Protein AF-0000000072558061 (afdb_homodimer)

Foldseek 3Di:
DPPDDDDPVLLVQLLCQLVVPVCLQQVLDQSVQQVCQCPDDPVRHQQLLLSLLSSLNSQPVDPPRNVCSVVSLVVSVVSLVVQCPPDPRPRCLDSSNLNSLLSSLVSCLLVVVLVVSQVSLVVSQVSLVLQVLQALQPDPPDDDGPDDDDPAVLVVLSSNSSNLSSVLSQLLSCLQPVDDGPDDLVSGNGFHHDAPVCNNVVPDDGHHRLVVVLQQDDDDRNVLVSNLSVLSSLLSNLLRPDDPQQPLLDCPPGVSNVSLVVSVVSLVNCVVRPDPCLDPDVNLVPLSSLVSLLSSLVSLQSSLVSNLVSCVVNVHDVVSNVVSVVSNVVSVVVNVVSCVVCVVPPCNVSPSSSSD/DPPDDDDPVLLVQLLCQLVVPVCLQQVLDQSVQQVCQCPDDPVSHQQLLLSLLSSLNSQPVDPPRNVCSVVSLVVSVVSLVVQCPPDPRPRCLDSSNLNSLLSSLVSCLLVVVLVVSQVSLVVSQVSLVLQVLQALQPDPPDDDGPDDDDPAVLVNLSSNSSNLSSVLSQLLSCLQPVDDGPDDLVSGNGFHHDDPVCNNVVPDDGHHRLVVVLQQDDDDRNVLVSNLSVLSSLLSNLLRPDDPQQPLLDCPPGVSNVSLVVSVVSLVNCVVRPDPCLDPDVNLVPLSSLVSLLSSLVSLQSSLVSNLVSCVVNVHDVVSNVVSVVSNVVSVVSNVVSCVVCVVPVCNVSPSSSSD

Solvent-accessible surface area (backbone atoms only — not comparable to full-atom values): 37864 Å² total; per-residue (Å²): 128,86,67,82,74,78,56,69,69,56,52,53,50,19,50,49,40,19,70,72,54,59,27,81,80,52,66,35,67,56,64,68,63,49,49,52,24,58,72,44,57,82,89,54,36,67,56,65,18,36,53,24,22,47,42,14,50,13,13,52,83,29,94,84,39,35,86,51,13,60,58,29,40,53,47,12,53,49,42,46,53,51,36,44,64,37,81,71,30,70,69,44,75,44,69,60,47,37,41,20,29,38,41,45,20,49,45,26,46,68,69,65,22,52,56,47,16,47,46,32,23,32,39,19,45,46,45,30,51,62,45,35,32,47,42,66,66,43,74,83,87,50,79,80,60,71,55,75,81,62,90,44,66,48,52,46,50,33,48,34,24,34,33,51,44,23,47,47,50,26,32,52,44,17,52,75,70,60,47,81,50,59,76,55,74,89,71,54,34,38,47,42,55,53,48,64,68,32,61,73,70,51,46,88,62,88,42,53,41,63,72,46,40,61,70,49,44,79,70,51,68,70,46,50,58,52,52,51,46,52,51,40,30,53,46,41,47,60,68,58,62,72,52,84,84,22,36,68,75,35,74,82,77,13,51,43,40,53,50,49,51,51,53,52,50,41,52,52,40,46,61,73,47,49,47,75,78,44,40,74,73,87,24,58,85,35,66,64,20,41,50,47,50,46,50,49,32,47,42,51,36,58,54,35,50,54,50,43,51,44,35,61,76,54,66,50,64,64,68,59,49,54,53,33,49,49,53,38,51,53,31,52,49,50,47,51,49,52,47,65,74,41,60,88,48,78,60,65,83,63,35,76,79,62,74,126,129,87,68,81,73,77,56,68,68,56,50,52,52,17,51,51,39,19,69,72,56,58,26,81,79,53,67,37,67,56,65,69,63,48,50,52,23,58,72,44,56,83,89,54,35,66,55,67,20,35,54,26,22,46,41,13,51,14,13,52,83,30,94,84,40,36,86,50,14,62,58,28,40,52,47,13,52,48,42,47,53,50,35,44,66,37,81,69,30,70,69,44,76,44,70,59,47,37,42,21,29,40,42,46,20,50,44,26,46,69,69,66,23,51,57,45,17,46,45,33,24,32,40,18,44,46,46,31,51,64,45,37,33,46,42,66,66,44,75,83,85,49,78,81,60,69,53,77,83,62,90,47,64,48,52,46,48,32,47,35,25,33,34,51,45,22,46,47,49,26,33,51,46,17,51,75,71,58,47,82,48,60,76,52,76,90,70,54,33,38,46,42,56,51,47,65,67,31,61,73,71,50,46,88,65,88,41,54,41,62,72,46,39,60,70,49,42,80,72,52,67,71,44,51,58,52,52,51,44,52,51,39,30,54,45,41,46,59,69,56,62,72,53,82,85,22,35,67,74,35,74,84,78,14,51,42,41,52,51,48,50,50,53,50,50,42,52,51,39,47,59,73,48,48,45,74,78,44,40,75,72,88,25,57,85,37,65,64,20,42,50,48,51,48,48,50,32,47,41,50,37,58,54,36,50,55,48,44,50,43,36,62,74,53,66,49,65,63,68,58,47,53,52,34,50,51,55,37,51,52,29,51,49,51,47,51,49,52,46,65,74,41,60,88,48,78,60,67,80,62,35,74,77,62,74,125

Structure (mmCIF, N/CA/C/O backbone):
data_AF-0000000072558061-model_v1
#
loop_
_entity.id
_entity.type
_entity.pdbx_description
1 polymer 'Predicted protein'
#
loop_
_atom_site.group_PDB
_atom_site.id
_atom_site.type_symbol
_atom_site.label_atom_id
_atom_site.label_alt_id
_atom_site.label_comp_id
_atom_site.label_asym_id
_atom_site.label_entity_id
_atom_site.label_seq_id
_atom_site.pdbx_PDB_ins_code
_atom_site.Cartn_x
_atom_site.Cartn_y
_atom_site.Cartn_z
_atom_site.occupancy
_atom_site.B_iso_or_equiv
_atom_site.auth_seq_id
_atom_site.auth_comp_id
_atom_site.auth_asym_id
_atom_site.auth_atom_id
_atom_site.pdbx_PDB_model_num
ATOM 1 N N . MET A 1 1 ? 31.062 2.047 -11.344 1 37.22 1 MET A N 1
ATOM 2 C CA . MET A 1 1 ? 32.062 0.99 -11.227 1 37.22 1 MET A CA 1
ATOM 3 C C . MET A 1 1 ? 31.562 -0.308 -11.852 1 37.22 1 MET A C 1
ATOM 5 O O . MET A 1 1 ? 30.438 -0.745 -11.57 1 37.22 1 MET A O 1
ATOM 9 N N . SER A 1 2 ? 32.125 -0.547 -13.07 1 53 2 SER A N 1
ATOM 10 C CA . SER A 1 2 ? 31.828 -1.739 -13.859 1 53 2 SER A CA 1
ATOM 11 C C . SER A 1 2 ? 32.125 -3.01 -13.07 1 53 2 SER A C 1
ATOM 13 O O . SER A 1 2 ? 33.281 -3.303 -12.758 1 53 2 SER A O 1
ATOM 15 N N . GLU A 1 3 ? 31.344 -3.234 -12.047 1 66.88 3 GLU A N 1
ATOM 16 C CA . GLU A 1 3 ? 31.562 -4.441 -11.258 1 66.88 3 GLU A CA 1
ATOM 17 C C . GLU A 1 3 ? 31.688 -5.672 -12.148 1 66.88 3 GLU A C 1
ATOM 19 O O . GLU A 1 3 ? 31.062 -5.75 -13.203 1 66.88 3 GLU A O 1
ATOM 24 N N . ALA A 1 4 ? 32.781 -6.305 -11.953 1 83.31 4 ALA A N 1
ATOM 25 C CA . ALA A 1 4 ? 33 -7.543 -12.695 1 83.31 4 ALA A CA 1
ATOM 26 C C . ALA A 1 4 ? 31.812 -8.492 -12.547 1 83.31 4 ALA A C 1
ATOM 28 O O . ALA A 1 4 ? 31.344 -8.75 -11.438 1 83.31 4 ALA A O 1
ATOM 29 N N . LEU A 1 5 ? 31.297 -8.914 -13.703 1 88.69 5 LEU A N 1
ATOM 30 C CA . LEU A 1 5 ? 30.203 -9.883 -13.719 1 88.69 5 LEU A CA 1
ATOM 31 C C . LEU A 1 5 ? 30.703 -11.266 -13.305 1 88.69 5 LEU A C 1
ATOM 33 O O . LEU A 1 5 ? 31.891 -11.562 -13.43 1 88.69 5 LEU A O 1
ATOM 37 N N . PRO A 1 6 ? 29.812 -12.055 -12.727 1 92.94 6 PRO A N 1
ATOM 38 C CA . PRO A 1 6 ? 30.203 -13.438 -12.445 1 92.94 6 PRO A CA 1
ATOM 39 C C . PRO A 1 6 ? 30.656 -14.195 -13.695 1 92.94 6 PRO A C 1
ATOM 41 O O . PRO A 1 6 ? 30.328 -13.781 -14.812 1 92.94 6 PRO A O 1
ATOM 44 N N . PRO A 1 7 ? 31.453 -15.266 -13.469 1 94.62 7 PRO A N 1
ATOM 45 C CA . PRO A 1 7 ? 31.844 -16.094 -14.609 1 94.62 7 PRO A CA 1
ATOM 46 C C . PRO A 1 7 ? 30.641 -16.641 -15.383 1 94.62 7 PRO A C 1
ATOM 48 O O . PRO A 1 7 ? 29.609 -16.938 -14.789 1 94.62 7 PRO A O 1
ATOM 51 N N . SER A 1 8 ? 30.859 -16.812 -16.734 1 94.69 8 SER A N 1
ATOM 52 C CA . SER A 1 8 ? 29.781 -17.234 -17.625 1 94.69 8 SER A CA 1
ATOM 53 C C . SER A 1 8 ? 29.203 -18.578 -17.203 1 94.69 8 SER A C 1
ATOM 55 O O . SER A 1 8 ? 27.984 -18.797 -17.281 1 94.69 8 SER A O 1
ATOM 57 N N . GLU A 1 9 ? 30.031 -19.438 -16.766 1 95.62 9 GLU A N 1
ATOM 58 C CA . GLU A 1 9 ? 29.578 -20.766 -16.344 1 95.62 9 GLU A CA 1
ATOM 59 C C . GLU A 1 9 ? 28.656 -20.656 -15.117 1 95.62 9 GLU A C 1
ATOM 61 O O . GLU A 1 9 ? 27.672 -21.375 -15.023 1 95.62 9 GLU A O 1
ATOM 66 N N . MET A 1 10 ? 29.031 -19.812 -14.211 1 96.81 10 MET A N 1
ATOM 67 C CA . MET A 1 10 ? 28.188 -19.578 -13.039 1 96.81 10 MET A CA 1
ATOM 68 C C . MET A 1 10 ? 26.844 -19 -13.43 1 96.81 10 MET A C 1
ATOM 70 O O . MET A 1 10 ? 25.812 -19.422 -12.922 1 96.81 10 MET A O 1
ATOM 74 N N . ILE A 1 11 ? 26.891 -18.031 -14.328 1 97 11 ILE A N 1
ATOM 75 C CA . ILE A 1 11 ? 25.656 -17.391 -14.789 1 97 11 ILE A CA 1
ATOM 76 C C . ILE A 1 11 ? 24.719 -18.422 -15.398 1 97 11 ILE A C 1
ATOM 78 O O . ILE A 1 11 ? 23.531 -18.438 -15.109 1 97 11 ILE A O 1
ATOM 82 N N . GLU A 1 12 ? 25.25 -19.297 -16.188 1 96.75 12 GLU A N 1
ATOM 83 C CA . GLU A 1 12 ? 24.453 -20.344 -16.812 1 96.75 12 GLU A CA 1
ATOM 84 C C . GLU A 1 12 ? 23.844 -21.281 -15.773 1 96.75 12 GLU A C 1
ATOM 86 O O . GLU A 1 12 ? 22.672 -21.672 -15.883 1 96.75 12 GLU A O 1
ATOM 91 N N . ASP A 1 13 ? 24.641 -21.609 -14.805 1 97.44 13 ASP A N 1
ATOM 92 C CA . ASP A 1 13 ? 24.156 -22.469 -13.719 1 97.44 13 ASP A CA 1
ATOM 93 C C . ASP A 1 13 ? 23.031 -21.781 -12.945 1 97.44 13 ASP A C 1
ATOM 95 O O . ASP A 1 13 ? 22.047 -22.438 -12.594 1 97.44 13 ASP A O 1
ATOM 99 N N . LEU A 1 14 ? 23.219 -20.531 -12.703 1 97.94 14 LEU A N 1
ATOM 100 C CA . LEU A 1 14 ? 22.234 -19.781 -11.922 1 97.94 14 LEU A CA 1
ATOM 101 C C . LEU A 1 14 ? 20.953 -19.578 -12.703 1 97.94 14 LEU A C 1
ATOM 103 O O . LEU A 1 14 ? 19.859 -19.672 -12.141 1 97.94 14 LEU A O 1
ATOM 107 N N . HIS A 1 15 ? 21.062 -19.281 -13.992 1 97.62 15 HIS A N 1
ATOM 108 C CA . HIS A 1 15 ? 19.891 -19.203 -14.844 1 97.62 15 HIS A CA 1
ATOM 109 C C . HIS A 1 15 ? 19.109 -20.516 -14.844 1 97.62 15 HIS A C 1
ATOM 111 O O . HIS A 1 15 ? 17.891 -20.531 -14.672 1 97.62 15 HIS A O 1
ATOM 117 N N . THR A 1 16 ? 19.844 -21.594 -14.977 1 97 16 THR A N 1
ATOM 118 C CA . THR A 1 16 ? 19.219 -22.922 -14.992 1 97 16 THR A CA 1
ATOM 119 C C . THR A 1 16 ? 18.531 -23.203 -13.664 1 97 16 THR A C 1
ATOM 121 O O . THR A 1 16 ? 17.391 -23.672 -13.633 1 97 16 THR A O 1
ATOM 124 N N . SER A 1 17 ? 19.234 -22.922 -12.633 1 96.75 17 SER A N 1
ATOM 125 C CA . SER A 1 17 ? 18.672 -23.141 -11.305 1 96.75 17 SER A CA 1
ATOM 126 C C . SER A 1 17 ? 17.422 -22.312 -11.086 1 96.75 17 SER A C 1
ATOM 128 O O . SER A 1 17 ? 16.406 -22.828 -10.594 1 96.75 17 SER A O 1
ATOM 130 N N . PHE A 1 18 ? 17.469 -21.062 -11.414 1 97.12 18 PHE A N 1
ATOM 131 C CA . PHE A 1 18 ? 16.328 -20.172 -11.227 1 97.12 18 PHE A CA 1
ATOM 132 C C . PHE A 1 18 ? 15.141 -20.641 -12.047 1 97.12 18 PHE A C 1
ATOM 134 O O . PHE A 1 18 ? 14.047 -20.844 -11.516 1 97.12 18 PHE A O 1
ATOM 141 N N . PHE A 1 19 ? 15.297 -20.891 -13.367 1 96.31 19 PHE A N 1
ATOM 142 C CA . PHE A 1 19 ? 14.18 -21.125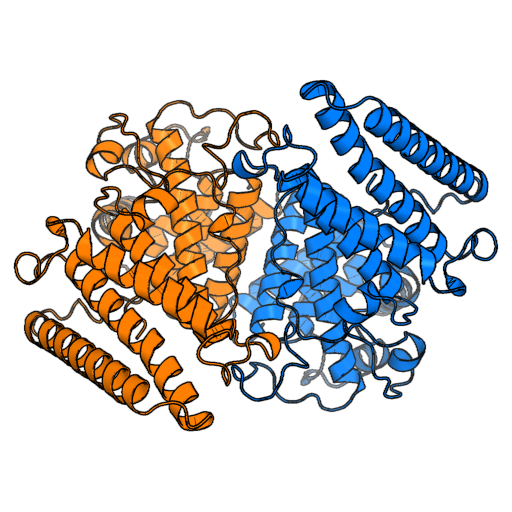 -14.281 1 96.31 19 PHE A CA 1
ATOM 143 C C . PHE A 1 19 ? 13.68 -22.562 -14.148 1 96.31 19 PHE A C 1
ATOM 145 O O . PHE A 1 19 ? 12.57 -22.875 -14.586 1 96.31 19 PHE A O 1
ATOM 152 N N . SER A 1 20 ? 14.406 -23.438 -13.422 1 92.94 20 SER A N 1
ATOM 153 C CA . SER A 1 20 ? 13.969 -24.828 -13.273 1 92.94 20 SER A CA 1
ATOM 154 C C . SER A 1 20 ? 13.359 -25.062 -11.898 1 92.94 20 SER A C 1
ATOM 156 O O . SER A 1 20 ? 12.617 -26.031 -11.703 1 92.94 20 SER A O 1
ATOM 158 N N . THR A 1 21 ? 13.641 -24.219 -10.938 1 89.44 21 THR A N 1
ATOM 159 C CA . THR A 1 21 ? 13.219 -24.531 -9.578 1 89.44 21 THR A CA 1
ATOM 160 C C . THR A 1 21 ? 12.398 -23.391 -8.992 1 89.44 21 THR A C 1
ATOM 162 O O . THR A 1 21 ? 11.164 -23.469 -8.914 1 89.44 21 THR A O 1
ATOM 165 N N . GLN A 1 22 ? 13.031 -22.219 -8.844 1 88.12 22 GLN A N 1
ATOM 166 C CA . GLN A 1 22 ? 12.398 -21.094 -8.164 1 88.12 22 GLN A CA 1
ATOM 167 C C . GLN A 1 22 ? 11.312 -20.469 -9.031 1 88.12 22 GLN A C 1
ATOM 169 O O . GLN A 1 22 ? 10.32 -19.953 -8.516 1 88.12 22 GLN A O 1
ATOM 174 N N . TYR A 1 23 ? 11.445 -20.594 -10.273 1 90.25 23 TYR A N 1
ATOM 175 C CA . TYR A 1 23 ? 10.609 -19.938 -11.266 1 90.25 23 TYR A CA 1
ATOM 176 C C . TYR A 1 23 ? 9.156 -20.406 -11.164 1 90.25 23 TYR A C 1
ATOM 178 O O . TYR A 1 23 ? 8.227 -19.625 -11.375 1 90.25 23 TYR A O 1
ATOM 186 N N . HIS A 1 24 ? 8.945 -21.609 -10.742 1 85.44 24 HIS A N 1
ATOM 187 C CA . HIS A 1 24 ? 7.617 -22.203 -10.703 1 85.44 24 HIS A CA 1
ATOM 188 C C . HIS A 1 24 ? 6.723 -21.5 -9.695 1 85.44 24 HIS A C 1
ATOM 190 O O . HIS A 1 24 ? 5.496 -21.484 -9.844 1 85.44 24 HIS A O 1
ATOM 196 N N . TYR A 1 25 ? 7.41 -20.828 -8.805 1 84.56 25 TYR A N 1
ATOM 197 C CA . TYR A 1 25 ? 6.648 -20.172 -7.746 1 84.56 25 TYR A CA 1
ATOM 198 C C . TYR A 1 25 ? 6.473 -18.688 -8.039 1 84.56 25 TYR A C 1
ATOM 200 O O . TYR A 1 25 ? 5.641 -18.016 -7.418 1 84.56 25 TYR A O 1
ATOM 208 N N . MET A 1 26 ? 7.258 -18.234 -8.961 1 91.25 26 MET A N 1
ATOM 209 C CA . MET A 1 26 ? 7.203 -16.812 -9.297 1 91.25 26 MET A CA 1
ATOM 210 C C . MET A 1 26 ? 7.477 -16.594 -10.781 1 91.25 26 MET A C 1
ATOM 212 O O . MET A 1 26 ? 8.469 -15.969 -11.148 1 91.25 26 MET A O 1
ATOM 216 N N . PRO A 1 27 ? 6.586 -17.078 -11.57 1 94.94 27 PRO A N 1
ATOM 217 C CA . PRO A 1 27 ? 6.812 -16.984 -13.016 1 94.94 27 PRO A CA 1
ATOM 218 C C . PRO A 1 27 ? 6.551 -15.586 -13.57 1 94.94 27 PRO A C 1
ATOM 220 O O . PRO A 1 27 ? 5.699 -15.422 -14.453 1 94.94 27 PRO A O 1
ATOM 223 N N . ALA A 1 28 ? 7.359 -14.633 -13.164 1 95.56 28 ALA A N 1
ATOM 224 C CA . ALA A 1 28 ? 7.191 -13.219 -13.5 1 95.56 28 ALA A CA 1
ATOM 225 C C . ALA A 1 28 ? 7.977 -12.867 -14.766 1 95.56 28 ALA A C 1
ATOM 227 O O . ALA A 1 28 ? 7.723 -11.836 -15.391 1 95.56 28 ALA A O 1
ATOM 228 N N . VAL A 1 29 ? 8.93 -13.734 -15.172 1 97.38 29 VAL A N 1
ATOM 229 C CA . VAL A 1 29 ? 9.828 -13.438 -16.281 1 97.38 29 VAL A CA 1
ATOM 230 C C . VAL A 1 29 ? 9.695 -14.516 -17.359 1 97.38 29 VAL A C 1
ATOM 232 O O . VAL A 1 29 ? 9.891 -15.703 -17.078 1 97.38 29 VAL A O 1
ATOM 235 N N . HIS A 1 30 ? 9.328 -14.117 -18.531 1 97.12 30 HIS A N 1
ATOM 236 C CA . HIS A 1 30 ? 9.336 -15.086 -19.625 1 97.12 30 HIS A CA 1
ATOM 237 C C . HIS A 1 30 ? 10.758 -15.492 -19.984 1 97.12 30 HIS A C 1
ATOM 239 O O . HIS A 1 30 ? 11.547 -14.648 -20.422 1 97.12 30 HIS A O 1
ATOM 245 N N . PRO A 1 31 ? 11.07 -16.766 -19.891 1 96.44 31 PRO A N 1
ATOM 246 C CA . PRO A 1 31 ? 12.453 -17.172 -20.125 1 96.44 31 PRO A CA 1
ATOM 247 C C . PRO A 1 31 ? 12.953 -16.828 -21.516 1 96.44 31 PRO A C 1
ATOM 249 O O . PRO A 1 31 ? 14.07 -16.312 -21.672 1 96.44 31 PRO A O 1
ATOM 252 N N . GLY A 1 32 ? 12.133 -17.094 -22.516 1 95.5 32 GLY A N 1
ATOM 253 C CA . GLY A 1 32 ? 12.531 -16.797 -23.891 1 95.5 32 GLY A CA 1
ATOM 254 C C . GLY A 1 32 ? 12.836 -15.328 -24.109 1 95.5 32 GLY A C 1
ATOM 255 O O . GLY A 1 32 ? 13.859 -14.992 -24.703 1 95.5 32 GLY A O 1
ATOM 256 N N . ARG A 1 33 ? 11.984 -14.477 -23.656 1 95.19 33 ARG A N 1
ATOM 257 C CA . ARG A 1 33 ? 12.18 -13.039 -23.797 1 95.19 33 ARG A CA 1
ATOM 258 C C . ARG A 1 33 ? 13.406 -12.578 -23 1 95.19 33 ARG A C 1
ATOM 260 O O . ARG A 1 33 ? 14.172 -11.742 -23.484 1 95.19 33 ARG A O 1
ATOM 267 N N . TYR A 1 34 ? 13.609 -13.133 -21.844 1 96.88 34 TYR A N 1
ATOM 268 C CA . TYR A 1 34 ? 14.75 -12.773 -21.016 1 96.88 34 TYR A CA 1
ATOM 269 C C . TYR A 1 34 ? 16.062 -13.148 -21.703 1 96.88 34 TYR A C 1
ATOM 271 O O . TYR A 1 34 ? 16.984 -12.336 -21.797 1 96.88 34 TYR A O 1
ATOM 279 N N . TYR A 1 35 ? 16.125 -14.367 -22.203 1 96.31 35 TYR A N 1
ATOM 280 C CA . TYR A 1 35 ? 17.359 -14.844 -22.812 1 96.31 35 TYR A CA 1
ATOM 281 C C . TYR A 1 35 ? 17.656 -14.086 -24.109 1 96.31 35 TYR A C 1
ATOM 283 O O . TYR A 1 35 ? 18.812 -13.797 -24.406 1 96.31 35 TYR A O 1
ATOM 291 N N . LYS A 1 36 ? 16.578 -13.828 -24.828 1 94.94 36 LYS A N 1
ATOM 292 C CA . LYS A 1 36 ? 16.781 -13.031 -26.031 1 94.94 36 LYS A CA 1
ATOM 293 C C . LYS A 1 36 ? 17.391 -11.68 -25.703 1 94.94 36 LYS A C 1
ATOM 295 O O . LYS A 1 36 ? 18.312 -11.219 -26.391 1 94.94 36 LYS A O 1
ATOM 300 N N . ALA A 1 37 ? 16.891 -11.047 -24.672 1 95.31 37 ALA A N 1
ATOM 301 C CA . ALA A 1 37 ? 17.422 -9.758 -24.25 1 95.31 37 ALA A CA 1
ATOM 302 C C . ALA A 1 37 ? 18.828 -9.891 -23.672 1 95.31 37 ALA A C 1
ATOM 304 O O . ALA A 1 37 ? 19.703 -9.094 -23.984 1 95.31 37 ALA A O 1
ATOM 305 N N . PHE A 1 38 ? 19.047 -10.891 -22.891 1 95.44 38 PHE A N 1
ATOM 306 C CA . PHE A 1 38 ? 20.312 -11.102 -22.172 1 95.44 38 PHE A CA 1
ATOM 307 C C . PHE A 1 38 ? 21.453 -11.352 -23.141 1 95.44 38 PHE A C 1
ATOM 309 O O . PHE A 1 38 ? 22.547 -10.828 -22.953 1 95.44 38 PHE A O 1
ATOM 316 N N . TYR A 1 39 ? 21.188 -12.117 -24.141 1 93.19 39 TYR A N 1
ATOM 317 C CA . TYR A 1 39 ? 22.234 -12.469 -25.094 1 93.19 39 TYR A CA 1
ATOM 318 C C . TYR A 1 39 ? 22.234 -11.5 -26.281 1 93.19 39 TYR A C 1
ATOM 320 O O . TYR A 1 39 ? 23.062 -11.617 -27.188 1 93.19 39 TYR A O 1
ATOM 328 N N . GLY A 1 40 ? 21.281 -10.609 -26.25 1 89.88 40 GLY A N 1
ATOM 329 C CA . GLY A 1 40 ? 21.188 -9.664 -27.344 1 89.88 40 GLY A CA 1
ATOM 330 C C . GLY A 1 40 ? 22.172 -8.508 -27.219 1 89.88 40 GLY A C 1
ATOM 331 O O . GLY A 1 40 ? 23.219 -8.641 -26.594 1 89.88 40 GLY A O 1
ATOM 332 N N . ASN A 1 41 ? 21.797 -7.43 -27.938 1 86.81 41 ASN A N 1
ATOM 333 C CA . ASN A 1 41 ? 22.641 -6.234 -27.938 1 86.81 41 ASN A CA 1
ATOM 334 C C . ASN A 1 41 ? 22.656 -5.555 -26.578 1 86.81 41 ASN A C 1
ATOM 336 O O . ASN A 1 41 ? 21.688 -5.668 -25.812 1 86.81 41 ASN A O 1
ATOM 340 N N . SER A 1 42 ? 23.672 -4.891 -26.359 1 82.12 42 SER A N 1
ATOM 341 C CA . SER A 1 42 ? 23.922 -4.27 -25.062 1 82.12 42 SER A CA 1
ATOM 342 C C . SER A 1 42 ? 22.812 -3.273 -24.703 1 82.12 42 SER A C 1
ATOM 344 O O . SER A 1 42 ? 22.5 -3.072 -23.531 1 82.12 42 SER A O 1
ATOM 346 N N . LEU A 1 43 ? 22.156 -2.75 -25.641 1 83.25 43 LEU A N 1
ATOM 347 C CA . LEU A 1 43 ? 21.141 -1.737 -25.391 1 83.25 43 LEU A CA 1
ATOM 348 C C . LEU A 1 43 ? 19.844 -2.381 -24.922 1 83.25 43 LEU A C 1
ATOM 350 O O . LEU A 1 43 ? 19 -1.719 -24.297 1 83.25 43 LEU A O 1
ATOM 354 N N . ASN A 1 44 ? 19.781 -3.674 -25.172 1 86.25 44 ASN A N 1
ATOM 355 C CA . ASN A 1 44 ? 18.516 -4.34 -24.875 1 86.25 44 ASN A CA 1
ATOM 356 C C . ASN A 1 44 ? 18.641 -5.285 -23.688 1 86.25 44 ASN A C 1
ATOM 358 O O . ASN A 1 44 ? 17.672 -5.957 -23.312 1 86.25 44 ASN A O 1
ATOM 362 N N . LYS A 1 45 ? 19.797 -5.273 -23.078 1 92.69 45 LYS A N 1
ATOM 363 C CA . LYS A 1 45 ? 20 -6.18 -21.969 1 92.69 45 LYS A CA 1
ATOM 364 C C . LYS A 1 45 ? 19.109 -5.82 -20.781 1 92.69 45 LYS A C 1
ATOM 366 O O . LYS A 1 45 ? 18.859 -4.641 -20.531 1 92.69 45 LYS A O 1
ATOM 371 N N . PRO A 1 46 ? 18.672 -6.875 -20.109 1 95.88 46 PRO A N 1
ATOM 372 C CA . PRO A 1 46 ? 17.922 -6.555 -18.891 1 95.88 46 PRO A CA 1
ATOM 373 C C . PRO A 1 46 ? 18.719 -5.707 -17.906 1 95.88 46 PRO A C 1
ATOM 375 O O . PRO A 1 46 ? 19.953 -5.844 -17.828 1 95.88 46 PRO A O 1
ATOM 378 N N . PRO A 1 47 ? 18.078 -4.797 -17.234 1 96.19 47 PRO A N 1
ATOM 379 C CA . PRO A 1 47 ? 18.812 -4.004 -16.25 1 96.19 47 PRO A CA 1
ATOM 380 C C . PRO A 1 47 ? 19.562 -4.863 -15.234 1 96.19 47 PRO A C 1
ATOM 382 O O . PRO A 1 47 ? 19.125 -5.969 -14.914 1 96.19 47 PRO A O 1
ATOM 385 N N . MET A 1 48 ? 20.656 -4.352 -14.727 1 96.62 48 MET A N 1
ATOM 386 C CA . MET A 1 48 ? 21.531 -5.094 -13.82 1 96.62 48 MET A CA 1
ATOM 387 C C . MET A 1 48 ? 20.766 -5.559 -12.586 1 96.62 48 MET A C 1
ATOM 389 O O . MET A 1 48 ? 21.031 -6.641 -12.062 1 96.62 48 MET A O 1
ATOM 393 N N . CYS A 1 49 ? 19.844 -4.742 -12.117 1 98 49 CYS A N 1
ATOM 394 C CA . CYS A 1 49 ? 19.094 -5.109 -10.922 1 98 49 CYS A CA 1
ATOM 395 C C . CYS A 1 49 ? 18.297 -6.395 -11.148 1 98 49 CYS A C 1
ATOM 397 O O . CYS A 1 49 ? 18.266 -7.262 -10.273 1 98 49 CYS A O 1
ATOM 399 N N . LEU A 1 50 ? 17.719 -6.531 -12.328 1 98.44 50 LEU A N 1
ATOM 400 C CA . LEU A 1 50 ? 16.953 -7.738 -12.625 1 98.44 50 LEU A CA 1
ATOM 401 C C . LEU A 1 50 ? 17.891 -8.945 -12.766 1 98.44 50 LEU A C 1
ATOM 403 O O . LEU A 1 50 ? 17.578 -10.023 -12.258 1 98.44 50 LEU A O 1
ATOM 407 N N . GLN A 1 51 ? 19 -8.734 -13.492 1 97.88 51 GLN A N 1
ATOM 408 C CA . GLN A 1 51 ? 19.953 -9.828 -13.641 1 97.88 51 GLN A CA 1
ATOM 409 C C . GLN A 1 51 ? 20.406 -10.344 -12.273 1 97.88 51 GLN A C 1
ATOM 411 O O . GLN A 1 51 ? 20.359 -11.547 -12.008 1 97.88 51 GLN A O 1
ATOM 416 N N . TYR A 1 52 ? 20.797 -9.453 -11.398 1 98.38 52 TYR A N 1
ATOM 417 C CA . TYR A 1 52 ? 21.297 -9.836 -10.086 1 98.38 52 TYR A CA 1
ATOM 418 C C . TYR A 1 52 ? 20.188 -10.438 -9.227 1 98.38 52 TYR A C 1
ATOM 420 O O . TYR A 1 52 ? 20.438 -11.328 -8.414 1 98.38 52 TYR A O 1
ATOM 428 N N . ALA A 1 53 ? 18.953 -9.945 -9.383 1 98.62 53 ALA A N 1
ATOM 429 C CA . ALA A 1 53 ? 17.844 -10.547 -8.641 1 98.62 53 ALA A CA 1
ATOM 430 C C . ALA A 1 53 ? 17.641 -12 -9.055 1 98.62 53 ALA A C 1
ATOM 432 O O . ALA A 1 53 ? 17.422 -12.867 -8.203 1 98.62 53 ALA A O 1
ATOM 433 N N . ILE A 1 54 ? 17.719 -12.219 -10.367 1 98.5 54 ILE A N 1
ATOM 434 C CA . ILE A 1 54 ? 17.562 -13.578 -10.883 1 98.5 54 ILE A CA 1
ATOM 435 C C . ILE A 1 54 ? 18.719 -14.445 -10.398 1 98.5 54 ILE A C 1
ATOM 437 O O . ILE A 1 54 ? 18.5 -15.586 -9.961 1 98.5 54 ILE A O 1
ATOM 441 N N . TRP A 1 55 ? 19.938 -13.922 -10.406 1 98.44 55 TRP A N 1
ATOM 442 C CA . TRP A 1 55 ? 21.094 -14.68 -9.945 1 98.44 55 TRP A CA 1
ATOM 443 C C . TRP A 1 55 ? 21 -14.938 -8.445 1 98.44 55 TRP A C 1
ATOM 445 O O . TRP A 1 55 ? 21.391 -16 -7.969 1 98.44 55 TRP A O 1
ATOM 455 N N . ALA A 1 56 ? 20.531 -13.984 -7.664 1 98.44 56 ALA A N 1
ATOM 456 C CA . ALA A 1 56 ? 20.344 -14.188 -6.23 1 98.44 56 ALA A CA 1
ATOM 457 C C . ALA A 1 56 ? 19.359 -15.328 -5.953 1 98.44 56 ALA A C 1
ATOM 459 O O . ALA A 1 56 ? 19.656 -16.219 -5.148 1 98.44 56 ALA A O 1
ATOM 460 N N . MET A 1 57 ? 18.297 -15.359 -6.656 1 97.94 57 MET A N 1
ATOM 461 C CA . MET A 1 57 ? 17.297 -16.406 -6.492 1 97.94 57 MET A CA 1
ATOM 462 C C . MET A 1 57 ? 17.844 -17.75 -6.953 1 97.94 57 MET A C 1
ATOM 464 O O . MET A 1 57 ? 17.562 -18.781 -6.336 1 97.94 57 MET A O 1
ATOM 468 N N . GLY A 1 58 ? 18.562 -17.688 -8.062 1 97.62 58 GLY A N 1
ATOM 469 C CA . GLY A 1 58 ? 19.172 -18.922 -8.555 1 97.62 58 GLY A CA 1
ATOM 470 C C . GLY A 1 58 ? 20.203 -19.5 -7.617 1 97.62 58 GLY A C 1
ATOM 471 O O . GLY A 1 58 ? 20.391 -20.719 -7.562 1 97.62 58 GLY A O 1
ATOM 472 N N . ALA A 1 59 ? 20.844 -18.625 -6.879 1 97.81 59 ALA A N 1
ATOM 473 C CA . ALA A 1 59 ? 21.906 -19.047 -5.965 1 97.81 59 ALA A CA 1
ATOM 474 C C . ALA A 1 59 ? 21.328 -19.531 -4.637 1 97.81 59 ALA A C 1
ATOM 476 O O . ALA A 1 59 ? 21.953 -20.328 -3.939 1 97.81 59 ALA A O 1
ATOM 477 N N . LEU A 1 60 ? 20.156 -19.047 -4.301 1 95.62 60 LEU A N 1
ATOM 478 C CA . LEU A 1 60 ? 19.547 -19.391 -3.025 1 95.62 60 LEU A CA 1
ATOM 479 C C . LEU A 1 60 ? 19.328 -20.891 -2.904 1 95.62 60 LEU A C 1
ATOM 481 O O . LEU A 1 60 ? 18.672 -21.5 -3.75 1 95.62 60 LEU A O 1
ATOM 485 N N . TRP A 1 61 ? 19.906 -21.609 -1.954 1 91.56 61 TRP A N 1
ATOM 486 C CA . TRP A 1 61 ? 19.828 -23.031 -1.642 1 91.56 61 TRP A CA 1
ATOM 487 C C . TRP A 1 61 ? 20.531 -23.859 -2.707 1 91.56 61 TRP A C 1
ATOM 489 O O . TRP A 1 61 ? 20.406 -25.078 -2.734 1 91.56 61 TRP A O 1
ATOM 499 N N . HIS A 1 62 ? 21.25 -23.219 -3.627 1 94.19 62 HIS A N 1
ATOM 500 C CA . HIS A 1 62 ? 22.047 -23.953 -4.598 1 94.19 62 HIS A CA 1
ATOM 501 C C . HIS A 1 62 ? 23.188 -24.703 -3.914 1 94.19 62 HIS A C 1
ATOM 503 O O . HIS A 1 62 ? 23.828 -24.172 -2.998 1 94.19 62 HIS A O 1
ATOM 509 N N . PRO A 1 63 ? 23.406 -25.891 -4.277 1 94.19 63 PRO A N 1
ATOM 510 C CA . PRO A 1 63 ? 24.453 -26.688 -3.617 1 94.19 63 PRO A CA 1
ATOM 511 C C . PRO A 1 63 ? 25.828 -26.016 -3.689 1 94.19 63 PRO A C 1
ATOM 513 O O . PRO A 1 63 ? 26.594 -26.094 -2.732 1 94.19 63 PRO A O 1
ATOM 516 N N . LYS A 1 64 ? 26.094 -25.281 -4.754 1 96 64 LYS A N 1
ATOM 517 C CA . LYS A 1 64 ? 27.422 -24.734 -4.988 1 96 64 LYS A CA 1
ATOM 518 C C . LYS A 1 64 ? 27.453 -23.234 -4.695 1 96 64 LYS A C 1
ATOM 520 O O . LYS A 1 64 ? 28.5 -22.703 -4.32 1 96 64 LYS A O 1
ATOM 525 N N . TYR A 1 65 ? 26.375 -22.547 -4.867 1 96.5 65 TYR A N 1
ATOM 526 C CA . TYR A 1 65 ? 26.469 -21.094 -4.957 1 96.5 65 TYR A CA 1
ATOM 527 C C . TYR A 1 65 ? 25.656 -20.422 -3.857 1 96.5 65 TYR A C 1
ATOM 529 O O . TYR A 1 65 ? 25.453 -19.203 -3.877 1 96.5 65 TYR A O 1
ATOM 537 N N . ASP A 1 66 ? 25.203 -21.172 -2.857 1 96 66 ASP A N 1
ATOM 538 C CA . ASP A 1 66 ? 24.328 -20.641 -1.825 1 96 66 ASP A CA 1
ATOM 539 C C . ASP A 1 66 ? 25 -19.516 -1.052 1 96 66 ASP A C 1
ATOM 541 O O . ASP A 1 66 ? 24.344 -18.547 -0.653 1 96 66 ASP A O 1
ATOM 545 N N . ARG A 1 67 ? 26.312 -19.531 -0.884 1 95.19 67 ARG A N 1
ATOM 546 C CA . ARG A 1 67 ? 27.047 -18.578 -0.056 1 95.19 67 ARG A CA 1
ATOM 547 C C . ARG A 1 67 ? 27.109 -17.203 -0.712 1 95.19 67 ARG A C 1
ATOM 549 O O . ARG A 1 67 ? 27.281 -16.203 -0.032 1 95.19 67 ARG A O 1
ATOM 556 N N . ILE A 1 68 ? 26.922 -17.172 -2.035 1 96.5 68 ILE A N 1
ATOM 557 C CA . ILE A 1 68 ? 27.078 -15.898 -2.723 1 96.5 68 ILE A CA 1
ATOM 558 C C . ILE A 1 68 ? 25.703 -15.305 -3.016 1 96.5 68 ILE A C 1
ATOM 560 O O . ILE A 1 68 ? 25.594 -14.195 -3.545 1 96.5 68 ILE A O 1
ATOM 564 N N . ALA A 1 69 ? 24.641 -15.969 -2.65 1 97.56 69 ALA A N 1
ATOM 565 C CA . ALA A 1 69 ? 23.281 -15.492 -2.896 1 97.56 69 ALA A CA 1
ATOM 566 C C . ALA A 1 69 ? 23.062 -14.109 -2.281 1 97.56 69 ALA A C 1
ATOM 568 O O . ALA A 1 69 ? 22.484 -13.219 -2.916 1 97.56 69 ALA A O 1
ATOM 569 N N . ASP A 1 70 ? 23.578 -13.938 -1.116 1 96.56 70 ASP A N 1
ATOM 570 C CA . ASP A 1 70 ? 23.406 -12.672 -0.404 1 96.56 70 ASP A CA 1
ATOM 571 C C . ASP A 1 70 ? 24.109 -11.531 -1.128 1 96.56 70 ASP A C 1
ATOM 573 O O . ASP A 1 70 ? 23.594 -10.406 -1.166 1 96.56 70 ASP A O 1
ATOM 577 N N . VAL A 1 71 ? 25.266 -11.812 -1.636 1 96.75 71 VAL A N 1
ATOM 578 C CA . VAL A 1 71 ? 26 -10.805 -2.381 1 96.75 71 VAL A CA 1
ATOM 579 C C . VAL A 1 71 ? 25.203 -10.367 -3.602 1 96.75 71 VAL A C 1
ATOM 581 O O . VAL A 1 71 ? 25.078 -9.172 -3.875 1 96.75 71 VAL A O 1
ATOM 584 N N . PHE A 1 72 ? 24.656 -11.273 -4.363 1 98.12 72 PHE A N 1
ATOM 585 C CA . PHE A 1 72 ? 23.859 -10.969 -5.543 1 98.12 72 PHE A CA 1
ATOM 586 C C . PHE A 1 72 ? 22.594 -10.195 -5.152 1 98.12 72 PHE A C 1
ATOM 588 O O . PHE A 1 72 ? 22.203 -9.25 -5.836 1 98.12 72 PHE A O 1
ATOM 595 N N . TYR A 1 73 ? 22 -10.625 -4.059 1 97.75 73 TYR A N 1
ATOM 596 C CA . TYR A 1 73 ? 20.828 -9.953 -3.529 1 97.75 73 TYR A CA 1
ATOM 597 C C . TYR A 1 73 ? 21.125 -8.492 -3.23 1 97.75 73 TYR A C 1
ATOM 599 O O . TYR A 1 73 ? 20.391 -7.598 -3.668 1 97.75 73 TYR A O 1
ATOM 607 N N . LYS A 1 74 ? 22.219 -8.211 -2.57 1 96.56 74 LYS A N 1
ATOM 608 C CA . LYS A 1 74 ? 22.594 -6.844 -2.201 1 96.56 74 LYS A CA 1
ATOM 609 C C . LYS A 1 74 ? 22.906 -6.008 -3.436 1 96.56 74 LYS A C 1
ATOM 611 O O . LYS A 1 74 ? 22.609 -4.812 -3.477 1 96.56 74 LYS A O 1
ATOM 616 N N . ARG A 1 75 ? 23.469 -6.648 -4.387 1 97.12 75 ARG A N 1
ATOM 617 C CA . ARG A 1 75 ? 23.734 -5.945 -5.633 1 97.12 75 ARG A CA 1
ATOM 618 C C . ARG A 1 75 ? 22.453 -5.598 -6.363 1 97.12 75 ARG A C 1
ATOM 620 O O . ARG A 1 75 ? 22.328 -4.508 -6.93 1 97.12 75 ARG A O 1
ATOM 627 N N . ALA A 1 76 ? 21.516 -6.578 -6.383 1 98.06 76 ALA A N 1
ATOM 628 C CA . ALA A 1 76 ? 20.234 -6.297 -7 1 98.06 76 ALA A CA 1
ATOM 629 C C . ALA A 1 76 ? 19.578 -5.074 -6.367 1 98.06 76 ALA A C 1
ATOM 631 O O . ALA A 1 76 ? 19.094 -4.184 -7.07 1 98.06 76 ALA A O 1
ATOM 632 N N . ARG A 1 77 ? 19.625 -4.973 -5.047 1 97.06 77 ARG A N 1
ATOM 633 C CA . ARG A 1 77 ? 19.047 -3.85 -4.316 1 97.06 77 ARG A CA 1
ATOM 634 C C . ARG A 1 77 ? 19.766 -2.549 -4.648 1 97.06 77 ARG A C 1
ATOM 636 O O . ARG A 1 77 ? 19.125 -1.514 -4.859 1 97.06 77 ARG A O 1
ATOM 643 N N . HIS A 1 78 ? 21.047 -2.699 -4.688 1 95.25 78 HIS A N 1
ATOM 644 C CA . HIS A 1 78 ? 21.859 -1.521 -4.977 1 95.25 78 HIS A CA 1
ATOM 645 C C . HIS A 1 78 ? 21.531 -0.953 -6.355 1 95.25 78 HIS A C 1
ATOM 647 O O . HIS A 1 78 ? 21.328 0.255 -6.5 1 95.25 78 HIS A O 1
ATOM 653 N N . TYR A 1 79 ? 21.469 -1.768 -7.355 1 96.38 79 TYR A N 1
ATOM 654 C CA . TYR A 1 79 ? 21.172 -1.312 -8.711 1 96.38 79 TYR A CA 1
ATOM 655 C C . TYR A 1 79 ? 19.75 -0.778 -8.82 1 96.38 79 TYR A C 1
ATOM 657 O O . TYR A 1 79 ? 19.5 0.203 -9.531 1 96.38 79 TYR A O 1
ATOM 665 N N . ALA A 1 80 ? 18.844 -1.442 -8.117 1 96.81 80 ALA A N 1
ATOM 666 C CA . ALA A 1 80 ? 17.453 -0.974 -8.141 1 96.81 80 ALA A CA 1
ATOM 667 C C . ALA A 1 80 ? 17.344 0.428 -7.551 1 96.81 80 ALA A C 1
ATOM 669 O O . ALA A 1 80 ? 16.672 1.294 -8.117 1 96.81 80 ALA A O 1
ATOM 670 N N . GLU A 1 81 ? 18.031 0.677 -6.445 1 94.5 81 GLU A N 1
ATOM 671 C CA . GLU A 1 81 ? 18.016 1.984 -5.793 1 94.5 81 GLU A CA 1
ATOM 672 C C . GLU A 1 81 ? 18.703 3.039 -6.664 1 94.5 81 GLU A C 1
ATOM 674 O O . GLU A 1 81 ? 18.219 4.172 -6.754 1 94.5 81 GLU A O 1
ATOM 679 N N . THR A 1 82 ? 19.812 2.623 -7.242 1 94.44 82 THR A N 1
ATOM 680 C CA . THR A 1 82 ? 20.531 3.539 -8.117 1 94.44 82 THR A CA 1
ATOM 681 C C . THR A 1 82 ? 19.672 3.951 -9.305 1 94.44 82 THR A C 1
ATOM 683 O O . THR A 1 82 ? 19.656 5.121 -9.695 1 94.44 82 THR A O 1
ATOM 686 N N . ASP A 1 83 ? 18.969 3.061 -9.891 1 96.06 83 ASP A N 1
ATOM 687 C CA . ASP A 1 83 ? 18.094 3.361 -11.016 1 96.06 83 ASP A CA 1
ATOM 688 C C . ASP A 1 83 ? 16.938 4.281 -10.594 1 96.06 83 ASP A C 1
ATOM 690 O O . ASP A 1 83 ? 16.484 5.113 -11.375 1 96.06 83 ASP A O 1
ATOM 694 N N . GLU A 1 84 ? 16.438 4.098 -9.375 1 95.38 84 GLU A N 1
ATOM 695 C CA . GLU A 1 84 ? 15.359 4.938 -8.852 1 95.38 84 GLU A CA 1
ATOM 696 C C . GLU A 1 84 ? 15.805 6.395 -8.727 1 95.38 84 GLU A C 1
ATOM 698 O O . GLU A 1 84 ? 15.008 7.312 -8.93 1 95.38 84 GLU A O 1
ATOM 703 N N . LEU A 1 85 ? 17.094 6.617 -8.445 1 93.88 85 LEU A N 1
ATOM 704 C CA . LEU A 1 85 ? 17.625 7.949 -8.188 1 93.88 85 LEU A CA 1
ATOM 705 C C . LEU A 1 85 ? 18.109 8.602 -9.477 1 93.88 85 LEU A C 1
ATOM 707 O O . LEU A 1 85 ? 18.406 9.797 -9.5 1 93.88 85 LEU A O 1
ATOM 711 N N . LYS A 1 86 ? 18.141 7.758 -10.531 1 93.31 86 LYS A N 1
ATOM 712 C CA . LYS A 1 86 ? 18.656 8.266 -11.797 1 93.31 86 LYS A CA 1
ATOM 713 C C . LYS A 1 86 ? 17.641 9.18 -12.477 1 93.31 86 LYS A C 1
ATOM 715 O O . LYS A 1 86 ? 16.453 8.844 -12.562 1 93.31 86 LYS A O 1
ATOM 720 N N . GLY A 1 87 ? 18.031 10.359 -12.898 1 90.38 87 GLY A N 1
ATOM 721 C CA . GLY A 1 87 ? 17.156 11.289 -13.586 1 90.38 87 GLY A CA 1
ATOM 722 C C . GLY A 1 87 ? 15.984 11.75 -12.742 1 90.38 87 GLY A C 1
ATOM 723 O O . GLY A 1 87 ? 16.141 11.984 -11.539 1 90.38 87 GLY A O 1
ATOM 724 N N . ASP A 1 88 ? 14.836 11.969 -13.359 1 86.38 88 ASP A N 1
ATOM 725 C CA . ASP A 1 88 ? 13.664 12.469 -12.656 1 86.38 88 ASP A CA 1
ATOM 726 C C . ASP A 1 88 ? 12.711 11.328 -12.289 1 86.38 88 ASP A C 1
ATOM 728 O O . ASP A 1 88 ? 11.555 11.57 -11.945 1 86.38 88 ASP A O 1
ATOM 732 N N . GLY A 1 89 ? 13.289 10.141 -12.406 1 84.75 89 GLY A N 1
ATOM 733 C CA . GLY A 1 89 ? 12.461 9.008 -12.008 1 84.75 89 GLY A CA 1
ATOM 734 C C . GLY A 1 89 ? 11.836 8.289 -13.188 1 84.75 89 GLY A C 1
ATOM 735 O O . GLY A 1 89 ? 10.828 7.598 -13.039 1 84.75 89 GLY A O 1
ATOM 736 N N . GLU A 1 90 ? 12.391 8.422 -14.328 1 85.56 90 GLU A N 1
ATOM 737 C CA . GLU A 1 90 ? 11.859 7.789 -15.531 1 85.56 90 GLU A CA 1
ATOM 738 C C . GLU A 1 90 ? 12.547 6.453 -15.805 1 85.56 90 GLU A C 1
ATOM 740 O O . GLU A 1 90 ? 12.039 5.633 -16.578 1 85.56 90 GLU A O 1
ATOM 745 N N . HIS A 1 91 ? 13.602 6.133 -15.141 1 89.88 91 HIS A N 1
ATOM 746 C CA . HIS A 1 91 ? 14.445 4.996 -15.5 1 89.88 91 HIS A CA 1
ATOM 747 C C . HIS A 1 91 ? 13.914 3.703 -14.891 1 89.88 91 HIS A C 1
ATOM 749 O O . HIS A 1 91 ? 14.148 2.617 -15.422 1 89.88 91 HIS A O 1
ATOM 755 N N . PHE A 1 92 ? 13.219 3.869 -13.805 1 95.19 92 PHE A N 1
ATOM 756 C CA . PHE A 1 92 ? 12.852 2.643 -13.109 1 95.19 92 PHE A CA 1
ATOM 757 C C . PHE A 1 92 ? 11.391 2.297 -13.359 1 95.19 92 PHE A C 1
ATOM 759 O O . PHE A 1 92 ? 10.883 1.289 -12.852 1 95.19 92 PHE A O 1
ATOM 766 N N . ILE A 1 93 ? 10.711 3.09 -14.125 1 94.19 93 ILE A N 1
ATOM 767 C CA . ILE A 1 93 ? 9.312 2.84 -14.445 1 94.19 93 ILE A CA 1
ATOM 768 C C . ILE A 1 93 ? 9.211 1.863 -15.609 1 94.19 93 ILE A C 1
ATOM 770 O O . ILE A 1 93 ? 8.766 2.232 -16.703 1 94.19 93 ILE A O 1
ATOM 774 N N . THR A 1 94 ? 9.648 0.637 -15.414 1 95.25 94 THR A N 1
ATOM 775 C CA . THR A 1 94 ? 9.641 -0.402 -16.438 1 95.25 94 THR A CA 1
ATOM 776 C C . THR A 1 94 ? 9.18 -1.733 -15.852 1 95.25 94 THR A C 1
ATOM 778 O O . THR A 1 94 ? 9.211 -1.927 -14.633 1 95.25 94 THR A O 1
ATOM 781 N N . ILE A 1 95 ? 8.836 -2.635 -16.688 1 96.31 95 ILE A N 1
ATOM 782 C CA . ILE A 1 95 ? 8.406 -3.967 -16.281 1 96.31 95 ILE A CA 1
ATOM 783 C C . ILE A 1 95 ? 9.57 -4.703 -15.625 1 96.31 95 ILE A C 1
ATOM 785 O O . ILE A 1 95 ? 9.375 -5.441 -14.656 1 96.31 95 ILE A O 1
ATOM 789 N N . ALA A 1 96 ? 10.766 -4.512 -16.141 1 97.25 96 ALA A N 1
ATOM 790 C CA . ALA A 1 96 ? 11.953 -5.184 -15.609 1 97.25 96 ALA A CA 1
ATOM 791 C C . ALA A 1 96 ? 12.203 -4.793 -14.156 1 97.25 96 ALA A C 1
ATOM 793 O O . ALA A 1 96 ? 12.586 -5.633 -13.344 1 97.25 96 ALA A O 1
ATOM 794 N N . HIS A 1 97 ? 11.969 -3.564 -13.867 1 98 97 HIS A N 1
ATOM 795 C CA . HIS A 1 97 ? 12.164 -3.119 -12.492 1 98 97 HIS A CA 1
ATOM 796 C C . HIS A 1 97 ? 11.078 -3.666 -11.578 1 98 97 HIS A C 1
ATOM 798 O O . HIS A 1 97 ? 11.336 -3.982 -10.414 1 98 97 HIS A O 1
ATOM 804 N N . ALA A 1 98 ? 9.875 -3.736 -12.07 1 98.25 98 ALA A N 1
ATOM 805 C CA . ALA A 1 98 ? 8.828 -4.398 -11.297 1 98.25 98 ALA A CA 1
ATOM 806 C C . ALA A 1 98 ? 9.18 -5.859 -11.039 1 98.25 98 ALA A C 1
ATOM 808 O O . ALA A 1 98 ? 9.008 -6.355 -9.922 1 98.25 98 ALA A O 1
ATOM 809 N N . GLN A 1 99 ? 9.703 -6.547 -12.078 1 98.62 99 GLN A N 1
ATOM 810 C CA . GLN A 1 99 ? 10.172 -7.922 -11.93 1 98.62 99 GLN A CA 1
ATOM 811 C C . GLN A 1 99 ? 11.273 -8.016 -10.875 1 98.62 99 GLN A C 1
ATOM 813 O O . GLN A 1 99 ? 11.289 -8.961 -10.078 1 98.62 99 GLN A O 1
ATOM 818 N N . THR A 1 100 ? 12.102 -7.031 -10.859 1 98.75 100 THR A N 1
ATOM 819 C CA . THR A 1 100 ? 13.195 -6.992 -9.898 1 98.75 100 THR A CA 1
ATOM 820 C C . THR A 1 100 ? 12.656 -6.957 -8.469 1 98.75 100 THR A C 1
ATOM 822 O O . THR A 1 100 ? 13.055 -7.762 -7.625 1 98.75 100 THR A O 1
ATOM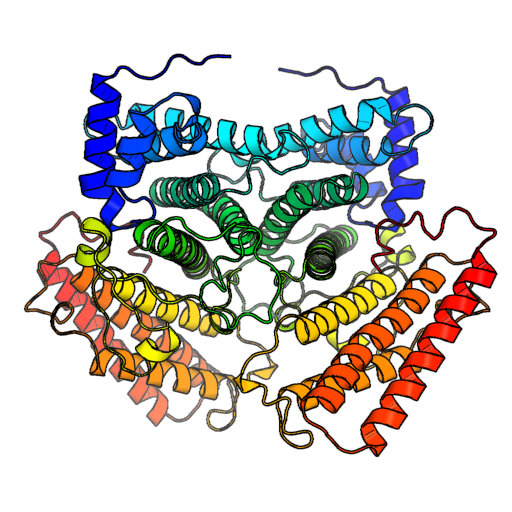 825 N N . TRP A 1 101 ? 11.734 -6.102 -8.211 1 98.62 101 TRP A N 1
ATOM 826 C CA . TRP A 1 101 ? 11.25 -5.914 -6.852 1 98.62 101 TRP A CA 1
ATOM 827 C C . TRP A 1 101 ? 10.445 -7.125 -6.387 1 98.62 101 TRP A C 1
ATOM 829 O O . TRP A 1 101 ? 10.469 -7.48 -5.207 1 98.62 101 TRP A O 1
ATOM 839 N N . VAL A 1 102 ? 9.703 -7.785 -7.289 1 98.12 102 VAL A N 1
ATOM 840 C CA . VAL A 1 102 ? 8.984 -8.977 -6.852 1 98.12 102 VAL A CA 1
ATOM 841 C C . VAL A 1 102 ? 9.969 -10.094 -6.539 1 98.12 102 VAL A C 1
ATOM 843 O O . VAL A 1 102 ? 9.766 -10.875 -5.602 1 98.12 102 VAL A O 1
ATOM 846 N N . LEU A 1 103 ? 11.062 -10.172 -7.293 1 98.31 103 LEU A N 1
ATOM 847 C CA . LEU A 1 103 ? 12.07 -11.195 -7.043 1 98.31 103 LEU A CA 1
ATOM 848 C C . LEU A 1 103 ? 12.844 -10.891 -5.766 1 98.31 103 LEU A C 1
ATOM 850 O O . LEU A 1 103 ? 13.156 -11.805 -4.992 1 98.31 103 LEU A O 1
ATOM 854 N N . ILE A 1 104 ? 13.156 -9.641 -5.535 1 98.38 104 ILE A N 1
ATOM 855 C CA . ILE A 1 104 ? 13.836 -9.234 -4.305 1 98.38 104 ILE A CA 1
ATOM 856 C C . ILE A 1 104 ? 12.961 -9.594 -3.102 1 98.38 104 ILE A C 1
ATOM 858 O O . ILE A 1 104 ? 13.453 -10.141 -2.113 1 98.38 104 ILE A O 1
ATOM 862 N N . THR A 1 105 ? 11.703 -9.32 -3.188 1 97.88 105 THR A N 1
ATOM 863 C CA . THR A 1 105 ? 10.766 -9.625 -2.109 1 97.88 105 THR A CA 1
ATOM 864 C C . THR A 1 105 ? 10.75 -11.125 -1.828 1 97.88 105 THR A C 1
ATOM 866 O O . THR A 1 105 ? 10.812 -11.547 -0.671 1 97.88 105 THR A O 1
ATOM 869 N N . ALA A 1 106 ? 10.711 -11.891 -2.877 1 96.12 106 ALA A N 1
ATOM 870 C CA . ALA A 1 106 ? 10.688 -13.344 -2.732 1 96.12 106 ALA A CA 1
ATOM 871 C C . ALA A 1 106 ? 11.969 -13.852 -2.076 1 96.12 106 ALA A C 1
ATOM 873 O O . ALA A 1 106 ? 11.93 -14.711 -1.188 1 96.12 106 ALA A O 1
ATOM 874 N N . TYR A 1 107 ? 13.062 -13.336 -2.545 1 96.5 107 TYR A N 1
ATOM 875 C CA . TYR A 1 107 ? 14.336 -13.703 -1.944 1 96.5 107 TYR A CA 1
ATOM 876 C C . TYR A 1 107 ? 14.336 -13.422 -0.448 1 96.5 107 TYR A C 1
ATOM 878 O O . TYR A 1 107 ? 14.727 -14.273 0.354 1 96.5 107 TYR A O 1
ATOM 886 N N . GLU A 1 108 ? 13.938 -12.234 -0.098 1 96.31 108 GLU A N 1
ATOM 887 C CA . GLU A 1 108 ? 13.93 -11.812 1.298 1 96.31 108 GLU A CA 1
ATOM 888 C C . GLU A 1 108 ? 13.023 -12.703 2.143 1 96.31 108 GLU A C 1
ATOM 890 O O . GLU A 1 108 ? 13.383 -13.086 3.256 1 96.31 108 GLU A O 1
ATOM 895 N N . ALA A 1 109 ? 11.891 -13.016 1.649 1 93.69 109 ALA A N 1
ATOM 896 C CA . ALA A 1 109 ? 10.969 -13.891 2.363 1 93.69 109 ALA A CA 1
ATOM 897 C C . ALA A 1 109 ? 11.57 -15.281 2.568 1 93.69 109 ALA A C 1
ATOM 899 O O . ALA A 1 109 ? 11.508 -15.836 3.67 1 93.69 109 ALA A O 1
ATOM 900 N N . ARG A 1 110 ? 12.172 -15.797 1.553 1 91.44 110 ARG A N 1
ATOM 901 C CA . ARG A 1 110 ? 12.758 -17.141 1.628 1 91.44 110 ARG A CA 1
ATOM 902 C C . ARG A 1 110 ? 13.977 -17.156 2.549 1 91.44 110 ARG A C 1
ATOM 904 O O . ARG A 1 110 ? 14.258 -18.156 3.193 1 91.44 110 ARG A O 1
ATOM 911 N N . ALA A 1 111 ? 14.633 -16.031 2.57 1 91.44 111 ALA A N 1
ATOM 912 C CA . ALA A 1 111 ? 15.789 -15.898 3.455 1 91.44 111 ALA A CA 1
ATOM 913 C C . ALA A 1 111 ? 15.352 -15.523 4.867 1 91.44 111 ALA A C 1
ATOM 915 O O . ALA A 1 111 ? 16.188 -15.242 5.73 1 91.44 111 ALA A O 1
ATOM 916 N N . MET A 1 112 ? 14.07 -15.414 5.156 1 90.12 112 MET A N 1
ATOM 917 C CA . MET A 1 112 ? 13.484 -15.156 6.465 1 90.12 112 MET A CA 1
ATOM 918 C C . MET A 1 112 ? 13.742 -13.719 6.906 1 90.12 112 MET A C 1
ATOM 920 O O . MET A 1 112 ? 13.82 -13.438 8.102 1 90.12 112 MET A O 1
ATOM 924 N N . LEU A 1 113 ? 13.961 -12.906 5.91 1 92.5 113 LEU A N 1
ATOM 925 C CA . LEU A 1 113 ? 14.062 -11.469 6.156 1 92.5 113 LEU A CA 1
ATOM 926 C C . LEU A 1 113 ? 12.711 -10.789 5.961 1 92.5 113 LEU A C 1
ATOM 928 O O . LEU A 1 113 ? 12.547 -9.992 5.035 1 92.5 113 LEU A O 1
ATOM 932 N N . TYR A 1 114 ? 11.844 -10.969 6.898 1 91.56 114 TYR A N 1
ATOM 933 C CA . TYR A 1 114 ? 10.43 -10.68 6.695 1 91.56 114 TYR A CA 1
ATOM 934 C C . TYR A 1 114 ? 10.172 -9.18 6.715 1 91.56 114 TYR A C 1
ATOM 936 O O . TYR A 1 114 ? 9.328 -8.672 5.973 1 91.56 114 TYR A O 1
ATOM 944 N N . THR A 1 115 ? 10.859 -8.445 7.617 1 93.06 115 THR A N 1
ATOM 945 C CA . THR A 1 115 ? 10.648 -7 7.66 1 93.06 115 THR A CA 1
ATOM 946 C C . THR A 1 115 ? 11.125 -6.348 6.367 1 93.06 115 THR A C 1
ATOM 948 O O . THR A 1 115 ? 10.469 -5.445 5.84 1 93.06 115 THR A O 1
ATOM 951 N N . ARG A 1 116 ? 12.227 -6.828 5.805 1 95.62 116 ARG A N 1
ATOM 952 C CA . ARG A 1 116 ? 12.727 -6.328 4.531 1 95.62 116 ARG A CA 1
ATOM 953 C C . ARG A 1 116 ? 11.789 -6.699 3.389 1 95.62 116 ARG A C 1
ATOM 955 O O . ARG A 1 116 ? 11.531 -5.887 2.496 1 95.62 116 ARG A O 1
ATOM 962 N N . ALA A 1 117 ? 11.305 -7.941 3.477 1 96.19 117 ALA A N 1
ATOM 963 C CA . ALA A 1 117 ? 10.375 -8.406 2.447 1 96.19 117 ALA A CA 1
ATOM 964 C C . ALA A 1 117 ? 9.125 -7.539 2.41 1 96.19 117 ALA A C 1
ATOM 966 O O . ALA A 1 117 ? 8.609 -7.23 1.333 1 96.19 117 ALA A O 1
ATOM 967 N N . SER A 1 118 ? 8.703 -7.133 3.594 1 95.31 118 SER A N 1
ATOM 968 C CA . SER A 1 118 ? 7.504 -6.305 3.678 1 95.31 118 SER A CA 1
ATOM 969 C C . SER A 1 118 ? 7.734 -4.938 3.037 1 95.31 118 SER A C 1
ATOM 971 O O . SER A 1 118 ? 6.867 -4.43 2.324 1 95.31 118 SER A O 1
ATOM 973 N N . MET A 1 119 ? 8.883 -4.371 3.266 1 96.62 119 MET A N 1
ATOM 974 C CA . MET A 1 119 ? 9.227 -3.086 2.664 1 96.62 119 MET A CA 1
ATOM 975 C C . MET A 1 119 ? 9.352 -3.209 1.149 1 96.62 119 MET A C 1
ATOM 977 O O . MET A 1 119 ? 8.859 -2.35 0.412 1 96.62 119 MET A O 1
ATOM 981 N N . SER A 1 120 ? 9.969 -4.289 0.697 1 97.62 120 SER A N 1
ATOM 982 C CA . SER A 1 120 ? 10.141 -4.508 -0.735 1 97.62 120 SER A CA 1
ATOM 983 C C . SER A 1 120 ? 8.812 -4.801 -1.417 1 97.62 120 SER A C 1
ATOM 985 O O . SER A 1 120 ? 8.594 -4.41 -2.566 1 97.62 120 SER A O 1
ATOM 987 N N . ALA A 1 121 ? 7.949 -5.492 -0.688 1 97.75 121 ALA A N 1
ATOM 988 C CA . ALA A 1 121 ? 6.613 -5.746 -1.223 1 97.75 121 ALA A CA 1
ATOM 989 C C . ALA A 1 121 ? 5.852 -4.441 -1.444 1 97.75 121 ALA A C 1
ATOM 991 O O . ALA A 1 121 ? 5.121 -4.301 -2.426 1 97.75 121 ALA A O 1
ATOM 992 N N . ALA A 1 122 ? 6.07 -3.512 -0.558 1 97.56 122 ALA A N 1
ATOM 993 C CA . ALA A 1 122 ? 5.422 -2.211 -0.711 1 97.56 122 ALA A CA 1
ATOM 994 C C . ALA A 1 122 ? 5.938 -1.486 -1.952 1 97.56 122 ALA A C 1
ATOM 996 O O . ALA A 1 122 ? 5.156 -0.911 -2.711 1 97.56 122 ALA A O 1
ATOM 997 N N . ARG A 1 123 ? 7.195 -1.539 -2.197 1 97.19 123 ARG A N 1
ATOM 998 C CA . ARG A 1 123 ? 7.793 -0.932 -3.383 1 97.19 123 ARG A CA 1
ATOM 999 C C . ARG A 1 123 ? 7.285 -1.599 -4.656 1 97.19 123 ARG A C 1
ATOM 1001 O O . ARG A 1 123 ? 6.934 -0.918 -5.621 1 97.19 123 ARG A O 1
ATOM 1008 N N . GLY A 1 124 ? 7.285 -2.893 -4.602 1 97.94 124 GLY A N 1
ATOM 1009 C CA . GLY A 1 124 ? 6.77 -3.621 -5.75 1 97.94 124 GLY A CA 1
ATOM 1010 C C . GLY A 1 124 ? 5.316 -3.309 -6.051 1 97.94 124 GLY A C 1
ATOM 1011 O O . GLY A 1 124 ? 4.945 -3.111 -7.211 1 97.94 124 GLY A O 1
ATOM 1012 N N . SER A 1 125 ? 4.516 -3.242 -5 1 97.5 125 SER A N 1
ATOM 1013 C CA . SER A 1 125 ? 3.098 -2.943 -5.16 1 97.5 125 SER A CA 1
ATOM 1014 C C . SER A 1 125 ? 2.887 -1.555 -5.75 1 97.5 125 SER A C 1
ATOM 1016 O O . SER A 1 125 ? 2.076 -1.378 -6.664 1 97.5 125 SER A O 1
ATOM 1018 N N . ARG A 1 126 ? 3.635 -0.626 -5.27 1 96.69 126 ARG A N 1
ATOM 1019 C CA . ARG A 1 126 ? 3.494 0.731 -5.789 1 96.69 126 ARG A CA 1
ATOM 1020 C C . ARG A 1 126 ? 3.947 0.813 -7.242 1 96.69 126 ARG A C 1
ATOM 1022 O O . ARG A 1 126 ? 3.299 1.464 -8.062 1 96.69 126 ARG A O 1
ATOM 1029 N N . LEU A 1 127 ? 5.008 0.139 -7.543 1 96.81 127 LEU A N 1
ATOM 1030 C CA . LEU A 1 127 ? 5.547 0.209 -8.898 1 96.81 127 LEU A CA 1
ATOM 1031 C C . LEU A 1 127 ? 4.57 -0.394 -9.898 1 96.81 127 LEU A C 1
ATOM 1033 O O . LEU A 1 127 ? 4.359 0.165 -10.984 1 96.81 127 LEU A O 1
ATOM 1037 N N . VAL A 1 128 ? 3.939 -1.47 -9.555 1 96.56 128 VAL A N 1
ATOM 1038 C CA . VAL A 1 128 ? 3.012 -2.072 -10.508 1 96.56 128 VAL A CA 1
ATOM 1039 C C . VAL A 1 128 ? 1.776 -1.188 -10.656 1 96.56 128 VAL A C 1
ATOM 1041 O O . VAL A 1 128 ? 1.165 -1.141 -11.727 1 96.56 128 VAL A O 1
ATOM 1044 N N . GLN A 1 129 ? 1.433 -0.467 -9.648 1 93.06 129 GLN A N 1
ATOM 1045 C CA . GLN A 1 129 ? 0.35 0.504 -9.766 1 93.06 129 GLN A CA 1
ATOM 1046 C C . GLN A 1 129 ? 0.755 1.675 -10.656 1 93.06 129 GLN A C 1
ATOM 1048 O O . GLN A 1 129 ? -0.033 2.131 -11.484 1 93.06 129 GLN A O 1
ATOM 1053 N N . MET A 1 130 ? 2.014 2.117 -10.477 1 92.56 130 MET A N 1
ATOM 1054 C CA . MET A 1 130 ? 2.523 3.205 -11.305 1 92.56 130 MET A CA 1
ATOM 1055 C C . MET A 1 130 ? 2.521 2.814 -12.781 1 92.56 130 MET A C 1
ATOM 1057 O O . MET A 1 130 ? 2.326 3.662 -13.648 1 92.56 130 MET A O 1
ATOM 1061 N N . LEU A 1 131 ? 2.682 1.553 -13 1 93.62 131 LEU A N 1
ATOM 1062 C CA . LEU A 1 131 ? 2.729 1.03 -14.359 1 93.62 131 LEU A CA 1
ATOM 1063 C C . LEU A 1 131 ? 1.33 0.678 -14.859 1 93.62 131 LEU A C 1
ATOM 1065 O O . LEU A 1 131 ? 1.166 0.21 -15.984 1 93.62 131 LEU A O 1
ATOM 1069 N N . ALA A 1 132 ? 0.309 0.828 -14.031 1 90.94 132 ALA A N 1
ATOM 1070 C CA . ALA A 1 132 ? -1.095 0.548 -14.32 1 90.94 132 ALA A CA 1
ATOM 1071 C C . ALA A 1 132 ? -1.307 -0.932 -14.633 1 90.94 132 ALA A C 1
ATOM 1073 O O . ALA A 1 132 ? -2.135 -1.285 -15.477 1 90.94 132 ALA A O 1
ATOM 1074 N N . LEU A 1 133 ? -0.532 -1.741 -13.898 1 94.81 133 LEU A N 1
ATOM 1075 C CA . LEU A 1 133 ? -0.652 -3.172 -14.156 1 94.81 133 LEU A CA 1
ATOM 1076 C C . LEU A 1 133 ? -1.859 -3.756 -13.43 1 94.81 133 LEU A C 1
ATOM 1078 O O . LEU A 1 133 ? -2.279 -4.879 -13.719 1 94.81 133 LEU A O 1
ATOM 1082 N N . ASP A 1 134 ? -2.422 -3.057 -12.523 1 92.12 134 ASP A N 1
ATOM 1083 C CA . ASP A 1 134 ? -3.605 -3.494 -11.789 1 92.12 134 ASP A CA 1
ATOM 1084 C C . ASP A 1 134 ? -4.875 -3.268 -12.609 1 92.12 134 ASP A C 1
ATOM 1086 O O . ASP A 1 134 ? -5.961 -3.689 -12.211 1 92.12 134 ASP A O 1
ATOM 1090 N N . ARG A 1 135 ? -4.738 -2.689 -13.805 1 89.94 135 ARG A N 1
ATOM 1091 C CA . ARG A 1 135 ? -5.914 -2.385 -14.617 1 89.94 135 ARG A CA 1
ATOM 1092 C C . ARG A 1 135 ? -5.629 -2.604 -16.094 1 89.94 135 ARG A C 1
ATOM 1094 O O . ARG A 1 135 ? -6.047 -1.807 -16.938 1 89.94 135 ARG A O 1
ATOM 1101 N N . ILE A 1 136 ? -4.918 -3.611 -16.359 1 91.75 136 ILE A N 1
ATOM 1102 C CA . ILE A 1 136 ? -4.516 -3.926 -17.719 1 91.75 136 ILE A CA 1
ATOM 1103 C C . ILE A 1 136 ? -5.754 -4.18 -18.578 1 91.75 136 ILE A C 1
ATOM 1105 O O . ILE A 1 136 ? -5.793 -3.801 -19.75 1 91.75 136 ILE A O 1
ATOM 1109 N N . ASP A 1 137 ? -6.777 -4.75 -18.047 1 90.56 137 ASP A N 1
ATOM 1110 C CA . ASP A 1 137 ? -7.941 -5.188 -18.812 1 90.56 137 ASP A CA 1
ATOM 1111 C C . ASP A 1 137 ? -9.164 -4.336 -18.484 1 90.56 137 ASP A C 1
ATOM 1113 O O . ASP A 1 137 ? -10.305 -4.785 -18.641 1 90.56 137 ASP A O 1
ATOM 1117 N N . ALA A 1 138 ? -8.867 -3.129 -17.953 1 83.5 138 ALA A N 1
ATOM 1118 C CA . ALA A 1 138 ? -9.938 -2.182 -17.688 1 83.5 138 ALA A CA 1
ATOM 1119 C C . ALA A 1 138 ? -10.484 -1.58 -18.969 1 83.5 138 ALA A C 1
ATOM 1121 O O . ALA A 1 138 ? -9.781 -1.523 -19.984 1 83.5 138 ALA A O 1
ATOM 1122 N N . PRO A 1 139 ? -11.758 -1.146 -18.906 1 74 139 PRO A N 1
ATOM 1123 C CA . PRO A 1 139 ? -12.273 -0.448 -20.094 1 74 139 PRO A CA 1
ATOM 1124 C C . PRO A 1 139 ? -11.547 0.863 -20.375 1 74 139 PRO A C 1
ATOM 1126 O O . PRO A 1 139 ? -10.969 1.461 -19.453 1 74 139 PRO A O 1
ATOM 1129 N N . ASP A 1 140 ? -11.25 1.348 -21.609 1 64.06 140 ASP A N 1
ATOM 1130 C CA . ASP A 1 140 ? -10.406 2.391 -22.172 1 64.06 140 ASP A CA 1
ATOM 1131 C C . ASP A 1 140 ? -10.586 3.713 -21.438 1 64.06 140 ASP A C 1
ATOM 1133 O O . ASP A 1 140 ? -9.734 4.602 -21.516 1 64.06 140 ASP A O 1
ATOM 1137 N N . ASP A 1 141 ? -11.602 3.949 -20.781 1 56.84 141 ASP A N 1
ATOM 1138 C CA . ASP A 1 141 ? -11.891 5.32 -20.391 1 56.84 141 ASP A CA 1
ATOM 1139 C C . ASP A 1 141 ? -11.016 5.742 -19.203 1 56.84 141 ASP A C 1
ATOM 1141 O O . ASP A 1 141 ? -11.156 6.855 -18.688 1 56.84 141 ASP A O 1
ATOM 1145 N N . LEU A 1 142 ? -10.141 4.895 -18.906 1 56.81 142 LEU A N 1
ATOM 1146 C CA . LEU A 1 142 ? -9.586 5.332 -17.625 1 56.81 142 LEU A CA 1
ATOM 1147 C C . LEU A 1 142 ? -8.273 6.082 -17.828 1 56.81 142 LEU A C 1
ATOM 1149 O O . LEU A 1 142 ? -7.906 6.402 -18.953 1 56.81 142 LEU A O 1
ATOM 1153 N N . LEU A 1 143 ? -7.422 6.305 -16.828 1 59.91 143 LEU A N 1
ATOM 1154 C CA . LEU A 1 143 ? -6.145 7 -16.719 1 59.91 143 LEU A CA 1
ATOM 1155 C C . LEU A 1 143 ? -5.117 6.406 -17.672 1 59.91 143 LEU A C 1
ATOM 1157 O O . LEU A 1 143 ? -5.02 5.184 -17.812 1 59.91 143 LEU A O 1
ATOM 1161 N N . PRO A 1 144 ? -4.582 7.258 -18.531 1 59.47 144 PRO A N 1
ATOM 1162 C CA . PRO A 1 144 ? -3.588 6.715 -19.453 1 59.47 144 PRO A CA 1
ATOM 1163 C C . PRO A 1 144 ? -2.49 5.926 -18.734 1 59.47 144 PRO A C 1
ATOM 1165 O O . PRO A 1 144 ? -2.047 6.316 -17.656 1 59.47 144 PRO A O 1
ATOM 1168 N N . PRO A 1 145 ? -2.27 4.777 -19.406 1 60.59 145 PRO A N 1
ATOM 1169 C CA . PRO A 1 145 ? -1.195 3.99 -18.797 1 60.59 145 PRO A CA 1
ATOM 1170 C C . PRO A 1 145 ? 0.177 4.641 -18.953 1 60.59 145 PRO A C 1
ATOM 1172 O O . PRO A 1 145 ? 0.397 5.406 -19.906 1 60.59 145 PRO A O 1
ATOM 1175 N N . SER A 1 146 ? 0.965 4.344 -18 1 66.06 146 SER A N 1
ATOM 1176 C CA . SER A 1 146 ? 2.348 4.812 -18.047 1 66.06 146 SER A CA 1
ATOM 1177 C C . SER A 1 146 ? 3.154 4.035 -19.078 1 66.06 146 SER A C 1
ATOM 1179 O O . SER A 1 146 ? 4.102 4.566 -19.656 1 66.06 146 SER A O 1
ATOM 1181 N N . LEU A 1 147 ? 2.652 2.693 -19.297 1 78.12 147 LEU A N 1
ATOM 1182 C CA . LEU A 1 147 ? 3.408 1.888 -20.25 1 78.12 147 LEU A CA 1
ATOM 1183 C C . LEU A 1 147 ? 2.773 1.951 -21.641 1 78.12 147 LEU A C 1
ATOM 1185 O O . LEU A 1 147 ? 1.548 2.002 -21.766 1 78.12 147 LEU A O 1
ATOM 1189 N N . GLY A 1 148 ? 3.613 2.037 -22.656 1 83.56 148 GLY A N 1
ATOM 1190 C CA . GLY A 1 148 ? 3.111 1.886 -24.016 1 83.56 148 GLY A CA 1
ATOM 1191 C C . GLY A 1 148 ? 2.473 0.533 -24.266 1 83.56 148 GLY A C 1
ATOM 1192 O O . GLY A 1 148 ? 2.549 -0.362 -23.422 1 83.56 148 GLY A O 1
ATOM 1193 N N . PRO A 1 149 ? 1.842 0.356 -25.375 1 88.88 149 PRO A N 1
ATOM 1194 C CA . PRO A 1 149 ? 1.23 -0.935 -25.703 1 88.88 149 PRO A CA 1
ATOM 1195 C C . PRO A 1 149 ? 2.252 -2.066 -25.781 1 88.88 149 PRO A C 1
ATOM 1197 O O . PRO A 1 149 ? 3.395 -1.841 -26.203 1 88.88 149 PRO A O 1
ATOM 1200 N N . PRO A 1 150 ? 1.881 -3.248 -25.312 1 92.62 150 PRO A N 1
ATOM 1201 C CA . PRO A 1 150 ? 2.801 -4.379 -25.453 1 92.62 150 PRO A CA 1
ATOM 1202 C C . PRO A 1 150 ? 3.084 -4.73 -26.906 1 92.62 150 PRO A C 1
ATOM 1204 O O . PRO A 1 150 ? 2.229 -4.523 -27.781 1 92.62 150 PRO A O 1
ATOM 1207 N N . ILE A 1 151 ? 4.188 -5.262 -27.156 1 93.31 151 ILE A N 1
ATOM 1208 C CA . ILE A 1 151 ? 4.609 -5.582 -28.516 1 93.31 151 ILE A CA 1
ATOM 1209 C C . ILE A 1 151 ? 3.867 -6.824 -29 1 93.31 151 ILE A C 1
ATOM 1211 O O . ILE A 1 151 ? 3.602 -6.965 -30.203 1 93.31 151 ILE A O 1
ATOM 1215 N N . ASP A 1 152 ? 3.582 -7.754 -28.156 1 95.62 152 ASP A N 1
ATOM 1216 C CA . ASP A 1 152 ? 2.844 -8.977 -28.469 1 95.62 152 ASP A CA 1
ATOM 1217 C C . ASP A 1 152 ? 2.113 -9.508 -27.234 1 95.62 152 ASP A C 1
ATOM 1219 O O . ASP A 1 152 ? 2.154 -8.891 -26.172 1 95.62 152 ASP A O 1
ATOM 1223 N N . TRP A 1 153 ? 1.414 -10.586 -27.391 1 97.12 153 TRP A N 1
ATOM 1224 C CA . TRP A 1 153 ? 0.631 -11.172 -26.312 1 97.12 153 TRP A CA 1
ATOM 1225 C C . TRP A 1 153 ? 1.539 -11.664 -25.188 1 97.12 153 TRP A C 1
ATOM 1227 O O . TRP A 1 153 ? 1.182 -11.578 -24.016 1 97.12 153 TRP A O 1
ATOM 1237 N N . THR A 1 154 ? 2.67 -12.188 -25.5 1 97.31 154 THR A N 1
ATOM 1238 C CA . THR A 1 154 ? 3.588 -12.711 -24.5 1 97.31 154 THR A CA 1
ATOM 1239 C C . THR A 1 154 ? 4.02 -11.609 -23.531 1 97.31 154 THR A C 1
ATOM 1241 O O . THR A 1 154 ? 4.082 -11.828 -22.328 1 97.31 154 THR A O 1
ATOM 1244 N N . GLU A 1 155 ? 4.301 -10.477 -24.078 1 96.56 155 GLU A N 1
ATOM 1245 C CA . GLU A 1 155 ? 4.645 -9.352 -23.219 1 96.56 155 GLU A CA 1
ATOM 1246 C C . GLU A 1 155 ? 3.459 -8.938 -22.344 1 96.56 155 GLU A C 1
ATOM 1248 O O . GLU A 1 155 ? 3.629 -8.594 -21.172 1 96.56 155 GLU A O 1
ATOM 1253 N N . LEU A 1 156 ? 2.328 -8.898 -22.969 1 96.94 156 LEU A N 1
ATOM 1254 C CA . LEU A 1 156 ? 1.12 -8.57 -22.219 1 96.94 156 LEU A CA 1
ATOM 1255 C C . LEU A 1 156 ? 0.928 -9.531 -21.047 1 96.94 156 LEU A C 1
ATOM 1257 O O . LEU A 1 156 ? 0.626 -9.109 -19.938 1 96.94 156 LEU A O 1
ATOM 1261 N N . GLU A 1 157 ? 1.111 -10.82 -21.359 1 97.94 157 GLU A N 1
ATOM 1262 C CA . GLU A 1 157 ? 0.996 -11.852 -20.328 1 97.94 157 GLU A CA 1
ATOM 1263 C C . GLU A 1 157 ? 2.07 -11.68 -19.266 1 97.94 157 GLU A C 1
ATOM 1265 O O . GLU A 1 157 ? 1.813 -11.906 -18.078 1 97.94 157 GLU A O 1
ATOM 1270 N N . GLU A 1 158 ? 3.201 -11.328 -19.656 1 97.75 158 GLU A N 1
ATOM 1271 C CA . GLU A 1 158 ? 4.277 -11.055 -18.719 1 97.75 158 GLU A CA 1
ATOM 1272 C C . GLU A 1 158 ? 3.9 -9.922 -17.766 1 97.75 158 GLU A C 1
ATOM 1274 O O . GLU A 1 158 ? 4.164 -9.992 -16.562 1 97.75 158 GLU A O 1
ATOM 1279 N N . ARG A 1 159 ? 3.293 -8.883 -18.25 1 97.56 159 A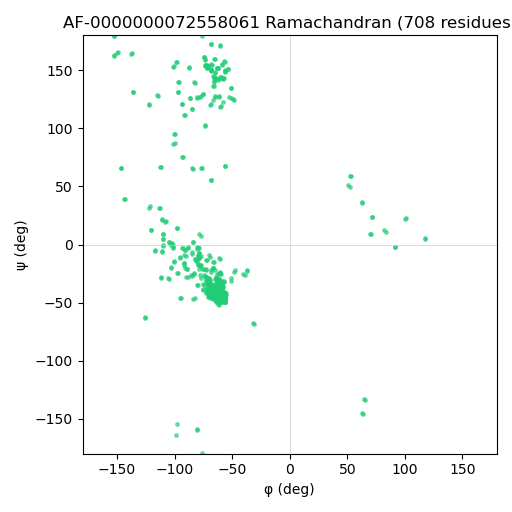RG A N 1
ATOM 1280 C CA . ARG A 1 159 ? 2.822 -7.77 -17.438 1 97.56 159 ARG A CA 1
ATOM 1281 C C . ARG A 1 159 ? 1.793 -8.242 -16.406 1 97.56 159 ARG A C 1
ATOM 1283 O O . ARG A 1 159 ? 1.856 -7.863 -15.242 1 97.56 159 ARG A O 1
ATOM 1290 N N . ARG A 1 160 ? 0.873 -9.117 -16.828 1 97.94 160 ARG A N 1
ATOM 1291 C CA . ARG A 1 160 ? -0.125 -9.664 -15.922 1 97.94 160 ARG A CA 1
ATOM 1292 C C . ARG A 1 160 ? 0.536 -10.469 -14.812 1 97.94 160 ARG A C 1
ATOM 1294 O O . ARG A 1 160 ? 0.19 -10.32 -13.633 1 97.94 160 ARG A O 1
ATOM 1301 N N . ARG A 1 161 ? 1.445 -11.242 -15.211 1 98.12 161 ARG A N 1
ATOM 1302 C CA . ARG A 1 161 ? 2.096 -12.133 -14.258 1 98.12 161 ARG A CA 1
ATOM 1303 C C . ARG A 1 161 ? 2.904 -11.352 -13.234 1 98.12 161 ARG A C 1
ATOM 1305 O O . ARG A 1 161 ? 2.9 -11.688 -12.047 1 98.12 161 ARG A O 1
ATOM 1312 N N . VAL A 1 162 ? 3.594 -10.344 -13.664 1 98.44 162 VAL A N 1
ATOM 1313 C CA . VAL A 1 162 ? 4.344 -9.516 -12.727 1 98.44 162 VAL A CA 1
ATOM 1314 C C . VAL A 1 162 ? 3.385 -8.883 -11.719 1 98.44 162 VAL A C 1
ATOM 1316 O O . VAL A 1 162 ? 3.67 -8.844 -10.523 1 98.44 162 VAL A O 1
ATOM 1319 N N . PHE A 1 163 ? 2.275 -8.414 -12.148 1 98.19 163 PHE A N 1
ATOM 1320 C CA . PHE A 1 163 ? 1.275 -7.844 -11.25 1 98.19 163 PHE A CA 1
ATOM 1321 C C . PHE A 1 163 ? 0.832 -8.875 -10.219 1 98.19 163 PHE A C 1
ATOM 1323 O O . PHE A 1 163 ? 0.825 -8.586 -9.016 1 98.19 163 PHE A O 1
ATOM 1330 N N . TRP A 1 164 ? 0.515 -9.984 -10.664 1 98.31 164 TRP A N 1
ATOM 1331 C CA . TRP A 1 164 ? -0.077 -10.977 -9.781 1 98.31 164 TRP A CA 1
ATOM 1332 C C . TRP A 1 164 ? 0.961 -11.523 -8.805 1 98.31 164 TRP A C 1
ATOM 1334 O O . TRP A 1 164 ? 0.624 -11.922 -7.688 1 98.31 164 TRP A O 1
ATOM 1344 N N . ILE A 1 165 ? 2.197 -11.547 -9.234 1 97.88 165 ILE A N 1
ATOM 1345 C CA . ILE A 1 165 ? 3.236 -11.938 -8.289 1 97.88 165 ILE A CA 1
ATOM 1346 C C . ILE A 1 165 ? 3.416 -10.844 -7.238 1 97.88 165 ILE A C 1
ATOM 1348 O O . ILE A 1 165 ? 3.617 -11.133 -6.059 1 97.88 165 ILE A O 1
ATOM 1352 N N . ALA A 1 166 ? 3.387 -9.578 -7.668 1 98.12 166 ALA A N 1
ATOM 1353 C CA . ALA A 1 166 ? 3.398 -8.484 -6.695 1 98.12 166 ALA A CA 1
ATOM 1354 C C . ALA A 1 166 ? 2.227 -8.602 -5.723 1 98.12 166 ALA A C 1
ATOM 1356 O O . ALA A 1 166 ? 2.393 -8.43 -4.516 1 98.12 166 ALA A O 1
ATOM 1357 N N . PHE A 1 167 ? 1.084 -8.922 -6.289 1 97.69 167 PHE A N 1
ATOM 1358 C CA . PHE A 1 167 ? -0.116 -9.141 -5.492 1 97.69 167 PHE A CA 1
ATOM 1359 C C . PHE A 1 167 ? 0.106 -10.258 -4.477 1 97.69 167 PHE A C 1
ATOM 1361 O O . PHE A 1 167 ? -0.227 -10.102 -3.299 1 97.69 167 PHE A O 1
ATOM 1368 N N . SER A 1 168 ? 0.641 -11.336 -4.926 1 96.44 168 SER A N 1
ATOM 1369 C CA . SER A 1 168 ? 0.866 -12.484 -4.055 1 96.44 168 SER A CA 1
ATOM 1370 C C . SER A 1 168 ? 1.873 -12.156 -2.957 1 96.44 168 SER A C 1
ATOM 1372 O O . SER A 1 168 ? 1.695 -12.555 -1.805 1 96.44 168 SER A O 1
ATOM 1374 N N . ASN A 1 169 ? 2.955 -11.484 -3.34 1 96.81 169 ASN A N 1
ATOM 1375 C CA . ASN A 1 169 ? 3.938 -11.055 -2.348 1 96.81 169 ASN A CA 1
ATOM 1376 C C . ASN A 1 169 ? 3.299 -10.203 -1.258 1 96.81 169 ASN A C 1
ATOM 1378 O O . ASN A 1 169 ? 3.562 -10.398 -0.071 1 96.81 169 ASN A O 1
ATOM 1382 N N . ASP A 1 170 ? 2.516 -9.273 -1.675 1 95.88 170 ASP A N 1
ATOM 1383 C CA . ASP A 1 170 ? 1.804 -8.391 -0.749 1 95.88 170 ASP A CA 1
ATOM 1384 C C . ASP A 1 170 ? 0.854 -9.188 0.142 1 95.88 170 ASP A C 1
ATOM 1386 O O . ASP A 1 170 ? 0.816 -8.984 1.357 1 95.88 170 ASP A O 1
ATOM 1390 N N . ALA A 1 171 ? 0.154 -10.102 -0.457 1 94.94 171 ALA A N 1
ATOM 1391 C CA . ALA A 1 171 ? -0.8 -10.938 0.269 1 94.94 171 ALA A CA 1
ATOM 1392 C C . ALA A 1 171 ? -0.091 -11.812 1.301 1 94.94 171 ALA A C 1
ATOM 1394 O O . ALA A 1 171 ? -0.543 -11.922 2.443 1 94.94 171 ALA A O 1
ATOM 1395 N N . GLN A 1 172 ? 0.97 -12.383 0.868 1 92.5 172 GLN A N 1
ATOM 1396 C CA . GLN A 1 172 ? 1.714 -13.266 1.764 1 92.5 172 GLN A CA 1
ATOM 1397 C C . GLN A 1 172 ? 2.266 -12.492 2.959 1 92.5 172 GLN A C 1
ATOM 1399 O O . GLN A 1 172 ? 2.295 -13.008 4.078 1 92.5 172 GLN A O 1
ATOM 1404 N N . GLY A 1 173 ? 2.721 -11.312 2.688 1 89.75 173 GLY A N 1
ATOM 1405 C CA . GLY A 1 173 ? 3.137 -10.477 3.799 1 89.75 173 GLY A CA 1
ATOM 1406 C C . GLY A 1 173 ? 2.016 -10.18 4.777 1 89.75 173 GLY A C 1
ATOM 1407 O O . GLY A 1 173 ? 2.211 -10.242 5.992 1 89.75 173 GLY A O 1
ATOM 1408 N N . SER A 1 174 ? 0.889 -9.914 4.266 1 88.81 174 SER A N 1
ATOM 1409 C CA . SER A 1 174 ? -0.283 -9.625 5.086 1 88.81 174 SER A CA 1
ATOM 1410 C C . SER A 1 174 ? -0.704 -10.844 5.895 1 88.81 174 SER A C 1
ATOM 1412 O O . SER A 1 174 ? -1.041 -10.734 7.074 1 88.81 174 SER A O 1
ATOM 1414 N N . ILE A 1 175 ? -0.638 -11.961 5.301 1 88.88 175 ILE A N 1
ATOM 1415 C CA . ILE A 1 175 ? -1.014 -13.219 5.945 1 88.88 175 ILE A CA 1
ATOM 1416 C C . ILE A 1 175 ? -0.075 -13.5 7.113 1 88.88 175 ILE A C 1
ATOM 1418 O O . ILE A 1 175 ? -0.524 -13.852 8.211 1 88.88 175 ILE A O 1
ATOM 1422 N N . ALA A 1 176 ? 1.162 -13.297 6.867 1 83.81 176 ALA A N 1
ATOM 1423 C CA . ALA A 1 176 ? 2.184 -13.656 7.848 1 83.81 176 ALA A CA 1
ATOM 1424 C C . ALA A 1 176 ? 2.174 -12.688 9.031 1 83.81 176 ALA A C 1
ATOM 1426 O O . ALA A 1 176 ? 2.465 -13.078 10.164 1 83.81 176 ALA A O 1
ATOM 1427 N N . THR A 1 177 ? 1.82 -11.469 8.781 1 81.69 177 THR A N 1
ATOM 1428 C CA . THR A 1 177 ? 2.041 -10.445 9.805 1 81.69 177 THR A CA 1
ATOM 1429 C C . THR A 1 177 ? 0.713 -9.953 10.367 1 81.69 177 THR A C 1
ATOM 1431 O O . THR A 1 177 ? 0.673 -9.383 11.461 1 81.69 177 THR A O 1
ATOM 1434 N N . GLY A 1 178 ? -0.349 -10.031 9.5 1 80.31 178 GLY A N 1
ATOM 1435 C CA . GLY A 1 178 ? -1.635 -9.469 9.875 1 80.31 178 GLY A CA 1
ATOM 1436 C C . GLY A 1 178 ? -1.806 -8.023 9.445 1 80.31 178 GLY A C 1
ATOM 1437 O O . GLY A 1 178 ? -2.871 -7.434 9.633 1 80.31 178 GLY A O 1
ATOM 1438 N N . TRP A 1 179 ? -0.759 -7.445 8.82 1 85.38 179 TRP A N 1
ATOM 1439 C CA . TRP A 1 179 ? -0.888 -6.082 8.312 1 85.38 179 TRP A CA 1
ATOM 1440 C C . TRP A 1 179 ? -1.803 -6.039 7.098 1 85.38 179 TRP A C 1
ATOM 1442 O O . TRP A 1 179 ? -1.895 -7.016 6.348 1 85.38 179 TRP A O 1
ATOM 1452 N N . ASN A 1 180 ? -2.42 -4.902 6.887 1 86.44 180 ASN A N 1
ATOM 1453 C CA . ASN A 1 180 ? -3.281 -4.75 5.719 1 86.44 180 ASN A CA 1
ATOM 1454 C C . ASN A 1 180 ? -2.484 -4.828 4.418 1 86.44 180 ASN A C 1
ATOM 1456 O O . ASN A 1 180 ? -1.364 -4.316 4.34 1 86.44 180 ASN A O 1
ATOM 1460 N N . SER A 1 181 ? -3.057 -5.492 3.469 1 92.5 181 SER A N 1
ATOM 1461 C CA . SER A 1 181 ? -2.42 -5.551 2.158 1 92.5 181 SER A CA 1
ATOM 1462 C C . SER A 1 181 ? -2.52 -4.211 1.435 1 92.5 181 SER A C 1
ATOM 1464 O O . SER A 1 181 ? -3.445 -3.436 1.678 1 92.5 181 SER A O 1
ATOM 1466 N N . ILE A 1 182 ? -1.627 -3.973 0.58 1 94.25 182 ILE A N 1
ATOM 1467 C CA . ILE A 1 182 ? -1.563 -2.729 -0.178 1 94.25 182 ILE A CA 1
ATOM 1468 C C . ILE A 1 182 ? -2.49 -2.812 -1.389 1 94.25 182 ILE A C 1
ATOM 1470 O O . ILE A 1 182 ? -3.264 -1.889 -1.652 1 94.25 182 ILE A O 1
ATOM 1474 N N . ILE A 1 183 ? -2.4 -3.916 -2.082 1 94.75 183 ILE A N 1
ATOM 1475 C CA . ILE A 1 183 ? -3.246 -4.105 -3.256 1 94.75 183 ILE A CA 1
ATOM 1476 C C . ILE A 1 183 ? -4.59 -4.695 -2.834 1 94.75 183 ILE A C 1
ATOM 1478 O O . ILE A 1 183 ? -4.637 -5.773 -2.234 1 94.75 183 ILE A O 1
ATOM 1482 N N . ARG A 1 184 ? -5.648 -4.055 -3.217 1 90.62 184 ARG A N 1
ATOM 1483 C CA . ARG A 1 184 ? -6.996 -4.504 -2.875 1 90.62 184 ARG A CA 1
ATOM 1484 C C . ARG A 1 184 ? -7.605 -5.316 -4.016 1 90.62 184 ARG A C 1
ATOM 1486 O O . ARG A 1 184 ? -7.633 -4.863 -5.16 1 90.62 184 ARG A O 1
ATOM 1493 N N . THR A 1 185 ? -8.094 -6.387 -3.576 1 92.25 185 THR A N 1
ATOM 1494 C CA . THR A 1 185 ? -8.625 -7.32 -4.566 1 92.25 185 THR A CA 1
ATOM 1495 C C . THR A 1 185 ? -9.781 -6.695 -5.34 1 92.25 185 THR A C 1
ATOM 1497 O O . THR A 1 185 ? -9.906 -6.895 -6.547 1 92.25 185 THR A O 1
ATOM 1500 N N . GLU A 1 186 ? -10.562 -5.871 -4.672 1 86.06 186 GLU A N 1
ATOM 1501 C CA . GLU A 1 186 ? -11.781 -5.324 -5.27 1 86.06 186 GLU A CA 1
ATOM 1502 C C . GLU A 1 186 ? -11.453 -4.273 -6.324 1 86.06 186 GLU A C 1
ATOM 1504 O O . GLU A 1 186 ? -12.32 -3.875 -7.102 1 86.06 186 GLU A O 1
ATOM 1509 N N . GLU A 1 187 ? -10.258 -3.848 -6.34 1 84.75 187 GLU A N 1
ATOM 1510 C CA . GLU A 1 187 ? -9.867 -2.779 -7.258 1 84.75 187 GLU A CA 1
ATOM 1511 C C . GLU A 1 187 ? -9.141 -3.338 -8.477 1 84.75 187 GLU A C 1
ATOM 1513 O O . GLU A 1 187 ? -8.836 -2.6 -9.414 1 84.75 187 GLU A O 1
ATOM 1518 N N . ILE A 1 188 ? -8.906 -4.602 -8.555 1 92.38 188 ILE A N 1
ATOM 1519 C CA . ILE A 1 188 ? -8.102 -5.211 -9.602 1 92.38 188 ILE A CA 1
ATOM 1520 C C . ILE A 1 188 ? -8.938 -5.387 -10.867 1 92.38 188 ILE A C 1
ATOM 1522 O O . ILE A 1 188 ? -10.039 -5.941 -10.812 1 92.38 188 ILE A O 1
ATOM 1526 N N . MET A 1 189 ? -8.453 -4.887 -11.945 1 90.56 189 MET A N 1
ATOM 1527 C CA . MET A 1 189 ? -9.078 -5.051 -13.258 1 90.56 189 MET A CA 1
ATOM 1528 C C . MET A 1 189 ? -8.125 -5.723 -14.234 1 90.56 189 MET A C 1
ATOM 1530 O O . MET A 1 189 ? -8.086 -5.355 -15.414 1 90.56 189 MET A O 1
ATOM 1534 N N . THR A 1 190 ? -7.32 -6.562 -13.789 1 95.19 190 THR A N 1
ATOM 1535 C CA . THR A 1 190 ? -6.359 -7.34 -14.562 1 95.19 190 THR A CA 1
ATOM 1536 C C . THR A 1 190 ? -6.684 -8.828 -14.492 1 95.19 190 THR A C 1
ATOM 1538 O O . THR A 1 190 ? -6.902 -9.367 -13.406 1 95.19 190 THR A O 1
ATOM 1541 N N . ARG A 1 191 ? -6.77 -9.469 -15.641 1 97.12 191 ARG A N 1
ATOM 1542 C CA . ARG A 1 191 ? -7.055 -10.891 -15.719 1 97.12 191 ARG A CA 1
ATOM 1543 C C . ARG A 1 191 ? -5.949 -11.711 -15.062 1 97.12 191 ARG A C 1
ATOM 1545 O O . ARG A 1 191 ? -4.797 -11.273 -15 1 97.12 191 ARG A O 1
ATOM 1552 N N . LEU A 1 192 ? -6.391 -12.867 -14.586 1 98.19 192 LEU A N 1
ATOM 1553 C CA . LEU A 1 192 ? -5.43 -13.812 -14.016 1 98.19 192 LEU A CA 1
ATOM 1554 C C . LEU A 1 192 ? -4.469 -14.32 -15.086 1 98.19 192 LEU A C 1
ATOM 1556 O O . LEU A 1 192 ? -4.727 -14.156 -16.281 1 98.19 192 LEU A O 1
ATOM 1560 N N . PRO A 1 193 ? -3.318 -14.836 -14.641 1 97.31 193 PRO A N 1
ATOM 1561 C CA . PRO A 1 193 ? -2.371 -15.359 -15.625 1 97.31 193 PRO A CA 1
ATOM 1562 C C . PRO A 1 193 ? -2.953 -16.5 -16.453 1 97.31 193 PRO A C 1
ATOM 1564 O O . PRO A 1 193 ? -3.693 -17.344 -15.922 1 97.31 193 PRO A O 1
ATOM 1567 N N . ALA A 1 194 ? -2.555 -16.516 -17.703 1 97 194 ALA A N 1
ATOM 1568 C CA . ALA A 1 194 ? -2.859 -17.672 -18.562 1 97 194 ALA A CA 1
ATOM 1569 C C . ALA A 1 194 ? -2.082 -18.906 -18.125 1 97 194 ALA A C 1
ATOM 1571 O O . ALA A 1 194 ? -1.294 -18.844 -17.172 1 97 194 ALA A O 1
ATOM 1572 N N . SER A 1 195 ? -2.449 -20.031 -18.781 1 95 195 SER A N 1
ATOM 1573 C CA . SER A 1 195 ? -1.765 -21.281 -18.438 1 95 195 SER A CA 1
ATOM 1574 C C . SER A 1 195 ? -0.263 -21.156 -18.672 1 95 195 SER A C 1
ATOM 1576 O O . SER A 1 195 ? 0.179 -20.375 -19.516 1 95 195 SER A O 1
ATOM 1578 N N . GLU A 1 196 ? 0.506 -21.969 -17.953 1 93.56 196 GLU A N 1
ATOM 1579 C CA . GLU A 1 196 ? 1.954 -21.984 -18.141 1 93.56 196 GLU A CA 1
ATOM 1580 C C . GLU A 1 196 ? 2.326 -22.391 -19.562 1 93.56 196 GLU A C 1
ATOM 1582 O O . GLU A 1 196 ? 3.277 -21.859 -20.125 1 93.56 196 GLU A O 1
ATOM 1587 N N . ALA A 1 197 ? 1.551 -23.297 -20.031 1 94.38 197 ALA A N 1
ATOM 1588 C CA . ALA A 1 197 ? 1.811 -23.766 -21.391 1 94.38 197 ALA A CA 1
ATOM 1589 C C . ALA A 1 197 ? 1.616 -22.656 -22.406 1 94.38 197 ALA A C 1
ATOM 1591 O O . ALA A 1 197 ? 2.424 -22.484 -23.328 1 94.38 197 ALA A O 1
ATOM 1592 N N . ALA A 1 198 ? 0.568 -21.922 -22.25 1 96.38 198 ALA A N 1
ATOM 1593 C CA . ALA A 1 198 ? 0.301 -20.797 -23.141 1 96.38 198 ALA A CA 1
ATOM 1594 C C . ALA A 1 198 ? 1.391 -19.734 -23.047 1 96.38 198 ALA A C 1
ATOM 1596 O O . ALA A 1 198 ? 1.861 -19.219 -24.047 1 96.38 198 ALA A O 1
ATOM 1597 N N . PHE A 1 199 ? 1.829 -19.438 -21.891 1 96.25 199 PHE A N 1
ATOM 1598 C CA . PHE A 1 199 ? 2.857 -18.438 -21.656 1 96.25 199 PHE A CA 1
ATOM 1599 C C . PHE A 1 199 ? 4.184 -18.859 -22.266 1 96.25 199 PHE A C 1
ATOM 1601 O O . PHE A 1 199 ? 4.871 -18.047 -22.891 1 96.25 199 PHE A O 1
ATOM 1608 N N . ALA A 1 200 ? 4.484 -20.109 -22.141 1 94.19 200 ALA A N 1
ATOM 1609 C CA . ALA A 1 200 ? 5.754 -20.625 -22.656 1 94.19 200 ALA A CA 1
ATOM 1610 C C . ALA A 1 200 ? 5.77 -20.625 -24.172 1 94.19 200 ALA A C 1
ATOM 1612 O O . ALA A 1 200 ? 6.793 -20.328 -24.797 1 94.19 200 ALA A O 1
ATOM 1613 N N . SER A 1 201 ? 4.633 -20.922 -24.781 1 95.25 201 SER A N 1
ATOM 1614 C CA . SER A 1 201 ? 4.586 -21.062 -26.234 1 95.25 201 SER A CA 1
ATOM 1615 C C . SER A 1 201 ? 4.23 -19.734 -26.906 1 95.25 201 SER A C 1
ATOM 1617 O O . SER A 1 201 ? 4.395 -19.594 -28.109 1 95.25 201 SER A O 1
ATOM 1619 N N . GLY A 1 202 ? 3.674 -18.797 -26.156 1 94.31 202 GLY A N 1
ATOM 1620 C CA . GLY A 1 202 ? 3.225 -17.531 -26.719 1 94.31 202 GLY A CA 1
ATOM 1621 C C . GLY A 1 202 ? 1.86 -17.625 -27.375 1 94.31 202 GLY A C 1
ATOM 1622 O O . GLY A 1 202 ? 1.494 -16.766 -28.188 1 94.31 202 GLY A O 1
ATOM 1623 N N . GLN A 1 203 ? 1.192 -18.719 -27.125 1 95.5 203 GLN A N 1
ATOM 1624 C CA . GLN A 1 203 ? -0.154 -18.875 -27.656 1 95.5 203 GLN A CA 1
ATOM 1625 C C . GLN A 1 203 ? -1.172 -18.094 -26.828 1 95.5 203 GLN A C 1
ATOM 1627 O O . GLN A 1 203 ? -1.314 -18.328 -25.625 1 95.5 203 GLN A O 1
ATOM 1632 N N . GLU A 1 204 ? -1.901 -17.297 -27.516 1 96.88 204 GLU A N 1
ATOM 1633 C CA . GLU A 1 204 ? -2.85 -16.422 -26.828 1 96.88 204 GLU A CA 1
ATOM 1634 C C . GLU A 1 204 ? -3.934 -17.234 -26.125 1 96.88 204 GLU A C 1
ATOM 1636 O O . GLU A 1 204 ? -4.469 -18.188 -26.688 1 96.88 204 GLU A O 1
ATOM 1641 N N . GLU A 1 205 ? -4.105 -16.953 -24.844 1 96.75 205 GLU A N 1
ATOM 1642 C CA . GLU A 1 205 ? -5.145 -17.547 -24 1 96.75 205 GLU A CA 1
ATOM 1643 C C . GLU A 1 205 ? -5.805 -16.484 -23.125 1 96.75 205 GLU A C 1
ATOM 1645 O O . GLU A 1 205 ? -5.125 -15.633 -22.547 1 96.75 205 GLU A O 1
ATOM 1650 N N . THR A 1 206 ? -7.133 -16.484 -23.125 1 95.88 206 THR A N 1
ATOM 1651 C CA . THR A 1 206 ? -7.859 -15.539 -22.281 1 95.88 206 THR A CA 1
ATOM 1652 C C . THR A 1 206 ? -8.156 -16.141 -20.922 1 95.88 206 THR A C 1
ATOM 1654 O O . THR A 1 206 ? -8.93 -17.078 -20.797 1 95.88 206 THR A O 1
ATOM 1657 N N . ALA A 1 207 ? -7.492 -15.602 -19.891 1 96.81 207 ALA A N 1
ATOM 1658 C CA . ALA A 1 207 ? -7.695 -16.062 -18.516 1 96.81 207 ALA A CA 1
ATOM 1659 C C . ALA A 1 207 ? -8.852 -15.32 -17.859 1 96.81 207 ALA A C 1
ATOM 1661 O O . ALA A 1 207 ? -9.18 -14.195 -18.25 1 96.81 207 ALA A O 1
ATOM 1662 N N . PRO A 1 208 ? -9.516 -15.953 -16.891 1 96.62 208 PRO A N 1
ATOM 1663 C CA . PRO A 1 208 ? -10.617 -15.289 -16.188 1 96.62 208 PRO A CA 1
ATOM 1664 C C . PRO A 1 208 ? -10.125 -14.234 -15.195 1 96.62 208 PRO A C 1
ATOM 1666 O O . PRO A 1 208 ? -8.938 -14.172 -14.883 1 96.62 208 PRO A O 1
ATOM 1669 N N . PHE A 1 209 ? -11.07 -13.359 -14.836 1 96.06 209 PHE A N 1
ATOM 1670 C CA . PHE A 1 209 ? -10.812 -12.477 -13.703 1 96.06 209 PHE A CA 1
ATOM 1671 C C . PHE A 1 209 ? -10.898 -13.25 -12.391 1 96.06 209 PHE A C 1
ATOM 1673 O O . PHE A 1 209 ? -11.523 -14.312 -12.328 1 96.06 209 PHE A O 1
ATOM 1680 N N . LEU A 1 210 ? -10.305 -12.711 -11.406 1 96.69 210 LEU A N 1
ATOM 1681 C CA . LEU A 1 210 ? -10.289 -13.352 -10.094 1 96.69 210 LEU A CA 1
ATOM 1682 C C . LEU A 1 210 ? -11.711 -13.57 -9.578 1 96.69 210 LEU A C 1
ATOM 1684 O O . LEU A 1 210 ? -12.039 -14.648 -9.078 1 96.69 210 LEU A O 1
ATOM 1688 N N . TYR A 1 211 ? -12.594 -12.578 -9.711 1 93.12 211 TYR A N 1
ATOM 1689 C CA . TYR A 1 211 ? -13.945 -12.68 -9.18 1 93.12 211 TYR A CA 1
ATOM 1690 C C . TYR A 1 211 ? -14.727 -13.789 -9.883 1 93.12 211 TYR A C 1
ATOM 1692 O O . TYR A 1 211 ? -15.602 -14.414 -9.289 1 93.12 211 TYR A O 1
ATOM 1700 N N . GLU A 1 212 ? -14.391 -14.062 -11.125 1 95.5 212 GLU A N 1
ATOM 1701 C CA . GLU A 1 212 ? -15.031 -15.148 -11.844 1 95.5 212 GLU A CA 1
ATOM 1702 C C . GLU A 1 212 ? -14.625 -16.516 -11.281 1 95.5 212 GLU A C 1
ATOM 1704 O O . GLU A 1 212 ? -15.461 -17.406 -11.141 1 95.5 212 GLU A O 1
ATOM 1709 N N . VAL A 1 213 ? -13.398 -16.609 -10.992 1 96.19 213 VAL A N 1
ATOM 1710 C CA . VAL A 1 213 ? -12.883 -17.844 -10.422 1 96.19 213 VAL A CA 1
ATOM 1711 C C . VAL A 1 213 ? -13.5 -18.078 -9.047 1 96.19 213 VAL A C 1
ATOM 1713 O O . VAL A 1 213 ? -13.867 -19.219 -8.711 1 96.19 213 VAL A O 1
ATOM 1716 N N . MET A 1 214 ? -13.688 -17.047 -8.258 1 94.06 214 MET A N 1
ATOM 1717 C CA . MET A 1 214 ? -14.266 -17.141 -6.922 1 94.06 214 MET A CA 1
ATOM 1718 C C . MET A 1 214 ? -15.727 -17.578 -6.992 1 94.06 214 MET A C 1
ATOM 1720 O O . MET A 1 214 ? -16.297 -18.031 -5.996 1 94.06 214 MET A O 1
ATOM 1724 N N . LYS A 1 215 ? -16.266 -17.469 -8.211 1 93.62 215 LYS A N 1
ATOM 1725 C CA . LYS A 1 215 ? -17.656 -17.859 -8.414 1 93.62 215 LYS A CA 1
ATOM 1726 C C . LYS A 1 215 ? -17.75 -19.203 -9.148 1 93.62 215 LYS A C 1
ATOM 1728 O O . LYS A 1 215 ? -18.828 -19.625 -9.539 1 93.62 215 LYS A O 1
ATOM 1733 N N . GLY A 1 216 ? -16.672 -19.75 -9.414 1 94.38 216 GLY A N 1
ATOM 1734 C CA . GLY A 1 216 ? -16.703 -21.125 -9.914 1 94.38 216 GLY A CA 1
ATOM 1735 C C . GLY A 1 216 ? -16.141 -21.266 -11.32 1 94.38 216 GLY A C 1
ATOM 1736 O O . GLY A 1 216 ? -16.203 -22.344 -11.906 1 94.38 216 GLY A O 1
ATOM 1737 N N . ALA A 1 217 ? -15.602 -20.172 -11.891 1 95.94 217 ALA A N 1
ATOM 1738 C CA . ALA A 1 217 ? -14.977 -20.297 -13.211 1 95.94 217 ALA A CA 1
ATOM 1739 C C . ALA A 1 217 ? -13.75 -21.203 -13.156 1 95.94 217 ALA A C 1
ATOM 1741 O O . ALA A 1 217 ? -13.039 -21.234 -12.148 1 95.94 217 ALA A O 1
ATOM 1742 N N . PRO A 1 218 ? -13.523 -21.891 -14.242 1 94.94 218 PRO A N 1
ATOM 1743 C CA . PRO A 1 218 ? -12.367 -22.797 -14.266 1 94.94 218 PRO A CA 1
ATOM 1744 C C . PRO A 1 218 ? -11.039 -22.047 -14.25 1 94.94 218 PRO A C 1
ATOM 1746 O O . PRO A 1 218 ? -10.961 -20.906 -14.742 1 94.94 218 PRO A O 1
ATOM 1749 N N . TYR A 1 219 ? -10.109 -22.656 -13.711 1 94.81 219 TYR A N 1
ATOM 1750 C CA . TYR A 1 219 ? -8.758 -22.109 -13.648 1 94.81 219 TYR A CA 1
ATOM 1751 C C . TYR A 1 219 ? -7.723 -23.234 -13.578 1 94.81 219 TYR A C 1
ATOM 1753 O O . TYR A 1 219 ? -8.078 -24.406 -13.422 1 94.81 219 TYR A O 1
ATOM 1761 N N . SER A 1 220 ? -6.504 -22.906 -13.875 1 91.12 220 SER A N 1
ATOM 1762 C CA . SER A 1 220 ? -5.438 -23.906 -13.844 1 91.12 220 SER A CA 1
ATOM 1763 C C . SER A 1 220 ? -4.098 -23.266 -13.477 1 91.12 220 SER A C 1
ATOM 1765 O O . SER A 1 220 ? -3.99 -22.047 -13.367 1 91.12 220 SER A O 1
ATOM 1767 N N . GLY A 1 221 ? -3.193 -24.203 -13.141 1 90.75 221 GLY A N 1
ATOM 1768 C CA . GLY A 1 221 ? -1.806 -23.797 -12.984 1 90.75 221 GLY A CA 1
ATOM 1769 C C . GLY A 1 221 ? -1.594 -22.828 -11.836 1 90.75 221 GLY A C 1
ATOM 1770 O O . GLY A 1 221 ? -2.043 -23.078 -10.719 1 90.75 221 GLY A O 1
ATOM 1771 N N . PHE A 1 222 ? -0.868 -21.781 -12.078 1 91.5 222 PHE A N 1
ATOM 1772 C CA . PHE A 1 222 ? -0.413 -20.797 -11.102 1 91.5 222 PHE A CA 1
ATOM 1773 C C . PHE A 1 222 ? -1.597 -20.078 -10.477 1 91.5 222 PHE A C 1
ATOM 1775 O O . PHE A 1 222 ? -1.522 -19.625 -9.328 1 91.5 222 PHE A O 1
ATOM 1782 N N . THR A 1 223 ? -2.689 -20.016 -11.148 1 95.06 223 THR A N 1
ATOM 1783 C CA . THR A 1 223 ? -3.885 -19.344 -10.656 1 95.06 223 THR A CA 1
ATOM 1784 C C . THR A 1 223 ? -4.375 -20 -9.359 1 95.06 223 THR A C 1
ATOM 1786 O O . THR A 1 223 ? -4.914 -19.312 -8.484 1 95.06 223 THR A O 1
ATOM 1789 N N . GLY A 1 224 ? -4.176 -21.297 -9.297 1 94.38 224 GLY A N 1
ATOM 1790 C CA . GLY A 1 224 ? -4.551 -21.969 -8.062 1 94.38 224 GLY A CA 1
ATOM 1791 C C . GLY A 1 224 ? -3.867 -21.391 -6.836 1 94.38 224 GLY A C 1
ATOM 1792 O O . GLY A 1 224 ? -4.504 -21.203 -5.801 1 94.38 224 GLY A O 1
ATOM 1793 N N . PHE A 1 225 ? -2.605 -21.094 -6.988 1 93.69 225 PHE A N 1
ATOM 1794 C CA . PHE A 1 225 ? -1.822 -20.484 -5.926 1 93.69 225 PHE A CA 1
ATOM 1795 C C . PHE A 1 225 ? -2.389 -19.109 -5.566 1 93.69 225 PHE A C 1
ATOM 1797 O O . PHE A 1 225 ? -2.541 -18.781 -4.387 1 93.69 225 PHE A O 1
ATOM 1804 N N . LEU A 1 226 ? -2.748 -18.359 -6.512 1 96.06 226 LEU A N 1
ATOM 1805 C CA . LEU A 1 226 ? -3.242 -17 -6.309 1 96.06 226 LEU A CA 1
ATOM 1806 C C . LEU A 1 226 ? -4.598 -17.016 -5.613 1 96.06 226 LEU A C 1
ATOM 1808 O O . LEU A 1 226 ? -4.852 -16.203 -4.719 1 96.06 226 LEU A O 1
ATOM 1812 N N . VAL A 1 227 ? -5.414 -17.922 -5.984 1 96.38 227 VAL A N 1
ATOM 1813 C CA . VAL A 1 227 ? -6.773 -18.016 -5.457 1 96.38 227 VAL A CA 1
ATOM 1814 C C . VAL A 1 227 ? -6.73 -18.375 -3.977 1 96.38 227 VAL A C 1
ATOM 1816 O O . VAL A 1 227 ? -7.418 -17.75 -3.16 1 96.38 227 VAL A O 1
ATOM 1819 N N . ILE A 1 228 ? -5.93 -19.359 -3.666 1 95.25 228 ILE A N 1
ATOM 1820 C CA . ILE A 1 228 ? -5.863 -19.781 -2.275 1 95.25 228 ILE A CA 1
ATOM 1821 C C . ILE A 1 228 ? -5.211 -18.703 -1.424 1 95.25 228 ILE A C 1
ATOM 1823 O O . ILE A 1 228 ? -5.582 -18.5 -0.263 1 95.25 228 ILE A O 1
ATOM 1827 N N . ASN A 1 229 ? -4.242 -18.016 -1.982 1 93.88 229 ASN A N 1
ATOM 1828 C CA . ASN A 1 229 ? -3.623 -16.891 -1.284 1 93.88 229 ASN A CA 1
ATOM 1829 C C . ASN A 1 229 ? -4.633 -15.789 -0.995 1 93.88 229 ASN A C 1
ATOM 1831 O O . ASN A 1 229 ? -4.621 -15.203 0.087 1 93.88 229 ASN A O 1
ATOM 1835 N N . GLU A 1 230 ? -5.434 -15.516 -1.97 1 96 230 GLU A N 1
ATOM 1836 C CA . GLU A 1 230 ? -6.473 -14.508 -1.776 1 96 230 GLU A CA 1
ATOM 1837 C C . GLU A 1 230 ? -7.445 -14.93 -0.678 1 96 230 GLU A C 1
ATOM 1839 O O . GLU A 1 230 ? -7.855 -14.102 0.14 1 96 230 GLU A O 1
ATOM 1844 N N . MET A 1 231 ? -7.793 -16.188 -0.62 1 96.06 231 MET A N 1
ATOM 1845 C CA . MET A 1 231 ? -8.695 -16.672 0.414 1 96.06 231 MET A CA 1
ATOM 1846 C C . MET A 1 231 ? -8.062 -16.547 1.797 1 96.06 231 MET A C 1
ATOM 1848 O O . MET A 1 231 ? -8.711 -16.078 2.734 1 96.06 231 MET A O 1
ATOM 1852 N N . LEU A 1 232 ? -6.844 -16.953 1.827 1 95 232 LEU A N 1
ATOM 1853 C CA . LEU A 1 232 ? -6.133 -16.859 3.098 1 95 232 LEU A CA 1
ATOM 1854 C C . LEU A 1 232 ? -6 -15.414 3.551 1 95 232 LEU A C 1
ATOM 1856 O O . LEU A 1 232 ? -6.238 -15.102 4.719 1 95 232 LEU A O 1
ATOM 1860 N N . LYS A 1 233 ? -5.613 -14.586 2.65 1 94.5 233 LYS A N 1
ATOM 1861 C CA . LYS A 1 233 ? -5.484 -13.164 2.953 1 94.5 233 LYS A CA 1
ATOM 1862 C C . LYS A 1 233 ? -6.797 -12.594 3.488 1 94.5 233 LYS A C 1
ATOM 1864 O O . LYS A 1 233 ? -6.809 -11.906 4.512 1 94.5 233 LYS A O 1
ATOM 1869 N N . SER A 1 234 ? -7.902 -12.891 2.859 1 94.88 234 SER A N 1
ATOM 1870 C CA . SER A 1 234 ? -9.211 -12.383 3.244 1 94.88 234 SER A CA 1
ATOM 1871 C C . SER A 1 234 ? -9.617 -12.898 4.621 1 94.88 234 SER A C 1
ATOM 1873 O O . SER A 1 234 ? -10.172 -12.141 5.43 1 94.88 234 SER A O 1
ATOM 1875 N N . ILE A 1 235 ? -9.328 -14.07 4.848 1 95.12 235 ILE A N 1
ATOM 1876 C CA . ILE A 1 235 ? -9.688 -14.68 6.125 1 95.12 235 ILE A CA 1
ATOM 1877 C C . ILE A 1 235 ? -8.836 -14.078 7.238 1 95.12 235 ILE A C 1
ATOM 1879 O O . ILE A 1 235 ? -9.336 -13.766 8.32 1 95.12 235 ILE A O 1
ATOM 1883 N N . MET A 1 236 ? -7.559 -13.945 6.961 1 91.38 236 MET A N 1
ATOM 1884 C CA . MET A 1 236 ? -6.688 -13.359 7.973 1 91.38 236 MET A CA 1
ATOM 1885 C C . MET A 1 236 ? -7.113 -11.93 8.289 1 91.38 236 MET A C 1
ATOM 1887 O O . MET A 1 236 ? -7.043 -11.5 9.445 1 91.38 236 MET A O 1
ATOM 1891 N N . SER A 1 237 ? -7.496 -11.242 7.297 1 88.88 237 SER A N 1
ATOM 1892 C CA . SER A 1 237 ? -8.016 -9.898 7.531 1 88.88 237 SER A CA 1
ATOM 1893 C C . SER A 1 237 ? -9.25 -9.938 8.43 1 88.88 237 SER A C 1
ATOM 1895 O O . SER A 1 237 ? -9.383 -9.117 9.344 1 88.88 237 SER A O 1
ATOM 1897 N N . HIS A 1 238 ? -10.148 -10.836 8.234 1 91.19 238 HIS A N 1
ATOM 1898 C CA . HIS A 1 238 ? -11.344 -11.023 9.039 1 91.19 238 HIS A CA 1
ATOM 1899 C C . HIS A 1 238 ? -10.992 -11.359 10.484 1 91.19 238 HIS A C 1
ATOM 1901 O O . HIS A 1 238 ? -11.656 -10.891 11.414 1 91.19 238 HIS A O 1
ATOM 1907 N N . VAL A 1 239 ? -9.914 -12.078 10.602 1 87.56 239 VAL A N 1
ATOM 1908 C CA . VAL A 1 239 ? -9.516 -12.562 11.922 1 87.56 239 VAL A CA 1
ATOM 1909 C C . VAL A 1 239 ? -8.812 -11.445 12.695 1 87.56 239 VAL A C 1
ATOM 1911 O O . VAL A 1 239 ? -9.008 -11.312 13.906 1 87.56 239 VAL A O 1
ATOM 1914 N N . HIS A 1 240 ? -8.078 -10.641 11.984 1 80.44 240 HIS A N 1
ATOM 1915 C CA . HIS A 1 240 ? -7.195 -9.703 12.664 1 80.44 240 HIS A CA 1
ATOM 1916 C C . HIS A 1 240 ? -7.832 -8.32 12.781 1 80.44 240 HIS A C 1
ATOM 1918 O O . HIS A 1 240 ? -7.441 -7.523 13.633 1 80.44 240 HIS A O 1
ATOM 1924 N N . LEU A 1 241 ? -8.711 -8.078 11.914 1 78.56 241 LEU A N 1
ATOM 1925 C CA . LEU A 1 241 ? -9.258 -6.73 11.891 1 78.56 241 LEU A CA 1
ATOM 1926 C C . LEU A 1 241 ? -10.727 -6.73 12.312 1 78.56 241 LEU A C 1
ATOM 1928 O O . LEU A 1 241 ? -11.602 -6.355 11.531 1 78.56 241 LEU A O 1
ATOM 1932 N N . ILE A 1 242 ? -10.992 -7.043 13.531 1 80.81 242 ILE A N 1
ATOM 1933 C CA . ILE A 1 242 ? -12.352 -7.027 14.07 1 80.81 242 ILE A CA 1
ATOM 1934 C C . ILE A 1 242 ? -12.633 -5.676 14.719 1 80.81 242 ILE A C 1
ATOM 1936 O O . ILE A 1 242 ? -11.922 -5.258 15.641 1 80.81 242 ILE A O 1
ATOM 1940 N N . LYS A 1 243 ? -13.602 -5.008 14.25 1 76.44 243 LYS A N 1
ATOM 1941 C CA . LYS A 1 243 ? -14 -3.701 14.773 1 76.44 243 LYS A CA 1
ATOM 1942 C C . LYS A 1 243 ? -15.172 -3.826 15.742 1 76.44 243 LYS A C 1
ATOM 1944 O O . LYS A 1 243 ? -15.898 -4.82 15.719 1 76.44 243 LYS A O 1
ATOM 1949 N N . SER A 1 244 ? -15.266 -2.824 16.578 1 75.62 244 SER A N 1
ATOM 1950 C CA . SER A 1 244 ? -16.406 -2.803 17.484 1 75.62 244 SER A CA 1
ATOM 1951 C C . SER A 1 244 ? -17.719 -2.752 16.719 1 75.62 244 SER A C 1
ATOM 1953 O O . SER A 1 244 ? -18.719 -3.336 17.141 1 75.62 244 SER A O 1
ATOM 1955 N N . SER A 1 245 ? -17.672 -2.268 15.547 1 81.31 245 SER A N 1
ATOM 1956 C CA . SER A 1 245 ? -18.859 -2.113 14.734 1 81.31 245 SER A CA 1
ATOM 1957 C C . SER A 1 245 ? -19.281 -3.438 14.102 1 81.31 245 SER A C 1
ATOM 1959 O O . SER A 1 245 ? -20.406 -3.57 13.602 1 81.31 245 SER A O 1
ATOM 1961 N N . ASP A 1 246 ? -18.422 -4.391 14.289 1 89.31 246 ASP A N 1
ATOM 1962 C CA . ASP A 1 246 ? -18.719 -5.688 13.688 1 89.31 246 ASP A CA 1
ATOM 1963 C C . ASP A 1 246 ? -19.75 -6.449 14.523 1 89.31 246 ASP A C 1
ATOM 1965 O O . ASP A 1 246 ? -20.359 -7.414 14.039 1 89.31 246 ASP A O 1
ATOM 1969 N N . ARG A 1 247 ? -20 -6.207 15.789 1 92.75 247 ARG A N 1
ATOM 1970 C CA . ARG A 1 247 ? -21.016 -6.762 16.688 1 92.75 247 ARG A CA 1
ATOM 1971 C C . ARG A 1 247 ? -20.953 -8.289 16.688 1 92.75 247 ARG A C 1
ATOM 1973 O O . ARG A 1 247 ? -21.953 -8.945 16.375 1 92.75 247 ARG A O 1
ATOM 1980 N N . PRO A 1 248 ? -19.734 -8.797 17.078 1 93.44 248 PRO A N 1
ATOM 1981 C CA . PRO A 1 248 ? -19.594 -10.258 17.094 1 93.44 248 PRO A CA 1
ATOM 1982 C C . PRO A 1 248 ? -20.562 -10.93 18.062 1 93.44 248 PRO A C 1
ATOM 1984 O O . PRO A 1 248 ? -20.766 -12.141 17.984 1 93.44 248 PRO A O 1
ATOM 1987 N N . GLU A 1 249 ? -21.219 -10.18 18.922 1 93.88 249 GLU A N 1
ATOM 1988 C CA . GLU A 1 249 ? -22.188 -10.727 19.859 1 93.88 249 GLU A CA 1
ATOM 1989 C C . GLU A 1 249 ? -23.516 -11.016 19.172 1 93.88 249 GLU A C 1
ATOM 1991 O O . GLU A 1 249 ? -24.359 -11.75 19.688 1 93.88 249 GLU A O 1
ATOM 1996 N N . ASP A 1 250 ? -23.766 -10.453 18 1 95.31 250 ASP A N 1
ATOM 1997 C CA . ASP A 1 250 ? -25 -10.641 17.234 1 95.31 250 ASP A CA 1
ATOM 1998 C C . ASP A 1 250 ? -24.797 -11.664 16.109 1 95.31 250 ASP A C 1
ATOM 2000 O O . ASP A 1 250 ? -24.453 -11.297 14.984 1 95.31 250 ASP A O 1
ATOM 2004 N N . ALA A 1 251 ? -25.125 -12.844 16.375 1 92.81 251 ALA A N 1
ATOM 2005 C CA . ALA A 1 251 ? -24.859 -13.953 15.453 1 92.81 251 ALA A CA 1
ATOM 2006 C C . ALA A 1 251 ? -25.703 -13.836 14.195 1 92.81 251 ALA A C 1
ATOM 2008 O O . ALA A 1 251 ? -25.344 -14.375 13.141 1 92.81 251 ALA A O 1
ATOM 2009 N N . ILE A 1 252 ? -26.766 -13.148 14.25 1 92.19 252 ILE A N 1
ATOM 2010 C CA . ILE A 1 252 ? -27.703 -13.117 13.141 1 92.19 252 ILE A CA 1
ATOM 2011 C C . ILE A 1 252 ? -27.422 -11.898 12.258 1 92.19 252 ILE A C 1
ATOM 2013 O O . ILE A 1 252 ? -27.297 -12.016 11.039 1 92.19 252 ILE A O 1
ATOM 2017 N N . ASN A 1 253 ? -27.234 -10.758 12.852 1 93.5 253 ASN A N 1
ATOM 2018 C CA . ASN A 1 253 ? -27.188 -9.539 12.055 1 93.5 253 ASN A CA 1
ATOM 2019 C C . ASN A 1 253 ? -25.828 -8.859 12.148 1 93.5 253 ASN A C 1
ATOM 2021 O O . ASN A 1 253 ? -25.562 -7.887 11.438 1 93.5 253 ASN A O 1
ATOM 2025 N N . GLY A 1 254 ? -24.969 -9.359 12.977 1 95.31 254 GLY A N 1
ATOM 2026 C CA . GLY A 1 254 ? -23.672 -8.734 13.148 1 95.31 254 GLY A CA 1
ATOM 2027 C C . GLY A 1 254 ? -22.812 -8.797 11.898 1 95.31 254 GLY A C 1
ATOM 2028 O O . GLY A 1 254 ? -22.812 -9.797 11.18 1 95.31 254 GLY A O 1
ATOM 2029 N N . ALA A 1 255 ? -22.078 -7.738 11.664 1 94.81 255 ALA A N 1
ATOM 2030 C CA . ALA A 1 255 ? -21.234 -7.656 10.484 1 94.81 255 ALA A CA 1
ATOM 2031 C C . ALA A 1 255 ? -20.141 -8.734 10.516 1 94.81 255 ALA A C 1
ATOM 2033 O O . ALA A 1 255 ? -19.75 -9.25 9.469 1 94.81 255 ALA A O 1
ATOM 2034 N N . PHE A 1 256 ? -19.703 -9.07 11.711 1 94.88 256 PHE A N 1
ATOM 2035 C CA . PHE A 1 256 ? -18.719 -10.133 11.852 1 94.88 256 PHE A CA 1
ATOM 2036 C C . PHE A 1 256 ? -19.219 -11.43 11.242 1 94.88 256 PHE A C 1
ATOM 2038 O O . PHE A 1 256 ? -18.531 -12.055 10.43 1 94.88 256 PHE A O 1
ATOM 2045 N N . TRP A 1 257 ? -20.422 -11.758 11.586 1 96.44 257 TRP A N 1
ATOM 2046 C CA . TRP A 1 257 ? -20.984 -13.047 11.18 1 96.44 257 TRP A CA 1
ATOM 2047 C C . TRP A 1 257 ? -21.406 -13.016 9.719 1 96.44 257 TRP A C 1
ATOM 2049 O O . TRP A 1 257 ? -21.359 -14.039 9.023 1 96.44 257 TRP A O 1
ATOM 2059 N N . GLN A 1 258 ? -21.766 -11.867 9.227 1 96.69 258 GLN A N 1
ATOM 2060 C CA . GLN A 1 258 ? -22.047 -11.734 7.801 1 96.69 258 GLN A CA 1
ATOM 2061 C C . GLN A 1 258 ? -20.797 -11.977 6.965 1 96.69 258 GLN A C 1
ATOM 2063 O O . GLN A 1 258 ? -20.844 -12.703 5.969 1 96.69 258 GLN A O 1
ATOM 2068 N N . ARG A 1 259 ? -19.766 -11.406 7.391 1 96.25 259 ARG A N 1
ATOM 2069 C CA . ARG A 1 259 ? -18.5 -11.609 6.707 1 96.25 259 ARG A CA 1
ATOM 2070 C C . ARG A 1 259 ? -18.031 -13.062 6.824 1 96.25 259 ARG A C 1
ATOM 2072 O O . ARG A 1 259 ? -17.531 -13.633 5.863 1 96.25 259 ARG A O 1
ATOM 2079 N N . HIS A 1 260 ? -18.188 -13.586 8 1 97 260 HIS A N 1
ATOM 2080 C CA . HIS A 1 260 ? -17.828 -14.977 8.242 1 97 260 HIS A CA 1
ATOM 2081 C C . HIS A 1 260 ? -18.562 -15.906 7.285 1 97 260 HIS A C 1
ATOM 2083 O O . HIS A 1 260 ? -17.938 -16.781 6.672 1 97 260 HIS A O 1
ATOM 2089 N N . ARG A 1 261 ? -19.828 -15.734 7.188 1 96.94 261 ARG A N 1
ATOM 2090 C CA . ARG A 1 261 ? -20.625 -16.578 6.316 1 96.94 261 ARG A CA 1
ATOM 2091 C C . ARG A 1 261 ? -20.219 -16.422 4.855 1 96.94 261 ARG A C 1
ATOM 2093 O O . ARG A 1 261 ? -20.188 -17.391 4.102 1 96.94 261 ARG A O 1
ATOM 2100 N N . ARG A 1 262 ? -19.953 -15.211 4.539 1 96.5 262 ARG A N 1
ATOM 2101 C CA . ARG A 1 262 ? -19.516 -14.961 3.172 1 96.5 262 ARG A CA 1
ATOM 2102 C C . ARG A 1 262 ? -18.219 -15.695 2.871 1 96.5 262 ARG A C 1
ATOM 2104 O O . ARG A 1 262 ? -18.078 -16.328 1.82 1 96.5 262 ARG A O 1
ATOM 2111 N N . LEU A 1 263 ? -17.281 -15.609 3.723 1 97.25 263 LEU A N 1
ATOM 2112 C CA . LEU A 1 263 ? -15.984 -16.266 3.555 1 97.25 263 LEU A CA 1
ATOM 2113 C C . LEU A 1 263 ? -16.156 -17.781 3.533 1 97.25 263 LEU A C 1
ATOM 2115 O O . LEU A 1 263 ? -15.523 -18.469 2.723 1 97.25 263 LEU A O 1
ATOM 2119 N N . ASP A 1 264 ? -17.031 -18.219 4.406 1 97.19 264 ASP A N 1
ATOM 2120 C CA . ASP A 1 264 ? -17.281 -19.656 4.457 1 97.19 264 ASP A CA 1
ATOM 2121 C C . ASP A 1 264 ? -17.906 -20.156 3.15 1 97.19 264 ASP A C 1
ATOM 2123 O O . ASP A 1 264 ? -17.547 -21.219 2.656 1 97.19 264 ASP A O 1
ATOM 2127 N N . ASN A 1 265 ? -18.781 -19.422 2.691 1 96.88 265 ASN A N 1
ATOM 2128 C CA . ASN A 1 265 ? -19.406 -19.766 1.419 1 96.88 265 ASN A CA 1
ATOM 2129 C C . ASN A 1 265 ? -18.391 -19.75 0.275 1 96.88 265 ASN A C 1
ATOM 2131 O O . ASN A 1 265 ? -18.469 -20.578 -0.631 1 96.88 265 ASN A O 1
ATOM 2135 N N . GLN A 1 266 ? -17.531 -18.844 0.273 1 96.38 266 GLN A N 1
ATOM 2136 C CA . GLN A 1 266 ? -16.5 -18.766 -0.75 1 96.38 266 GLN A CA 1
ATOM 2137 C C . GLN A 1 266 ? -15.578 -19.969 -0.69 1 96.38 266 GLN A C 1
ATOM 2139 O O . GLN A 1 266 ? -15.195 -20.516 -1.726 1 96.38 266 GLN A O 1
ATOM 2144 N N . LEU A 1 267 ? -15.242 -20.375 0.503 1 96.06 267 LEU A N 1
ATOM 2145 C CA . LEU A 1 267 ? -14.43 -21.562 0.684 1 96.06 267 LEU A CA 1
ATOM 2146 C C . LEU A 1 267 ? -15.133 -22.797 0.12 1 96.06 267 LEU A C 1
ATOM 2148 O O . LEU A 1 267 ? -14.516 -23.594 -0.589 1 96.06 267 LEU A O 1
ATOM 2152 N N . SER A 1 268 ? -16.406 -22.875 0.437 1 96.06 268 SER A N 1
ATOM 2153 C CA . SER A 1 268 ? -17.188 -24 -0.054 1 96.06 268 SER A CA 1
ATOM 2154 C C . SER A 1 268 ? -17.25 -24.016 -1.577 1 96.06 268 SER A C 1
ATOM 2156 O O . SER A 1 268 ? -17.125 -25.062 -2.205 1 96.06 268 SER A O 1
ATOM 2158 N N . THR A 1 269 ? -17.406 -22.891 -2.082 1 96.31 269 THR A N 1
ATOM 2159 C CA . THR A 1 269 ? -17.469 -22.75 -3.533 1 96.31 269 THR A CA 1
ATOM 2160 C C . THR A 1 269 ? -16.141 -23.156 -4.172 1 96.31 269 THR A C 1
ATOM 2162 O O . THR A 1 269 ? -16.125 -23.875 -5.168 1 96.31 269 THR A O 1
ATOM 2165 N N . LEU A 1 270 ? -15.078 -22.719 -3.65 1 95.12 270 LEU A N 1
ATOM 2166 C CA . LEU A 1 270 ? -13.758 -23.031 -4.184 1 95.12 270 LEU A CA 1
ATOM 2167 C C . LEU A 1 270 ? -13.484 -24.516 -4.113 1 95.12 270 LEU A C 1
ATOM 2169 O O . LEU A 1 270 ? -12.859 -25.094 -5.016 1 95.12 270 LEU A O 1
ATOM 2173 N N . PHE A 1 271 ? -13.992 -25.094 -3.045 1 95.06 271 PHE A N 1
ATOM 2174 C CA . PHE A 1 271 ? -13.797 -26.531 -2.918 1 95.06 271 PHE A CA 1
ATOM 2175 C C . PHE A 1 271 ? -14.625 -27.281 -3.949 1 95.06 271 PHE A C 1
ATOM 2177 O O . PHE A 1 271 ? -14.148 -28.234 -4.574 1 95.06 271 PHE A O 1
ATOM 2184 N N . LEU A 1 272 ? -15.828 -26.828 -4.062 1 95.62 272 LEU A N 1
ATOM 2185 C CA . LEU A 1 272 ? -16.766 -27.484 -4.969 1 95.62 272 LEU A CA 1
ATOM 2186 C C . LEU A 1 272 ? -16.266 -27.438 -6.406 1 95.62 272 LEU A C 1
ATOM 2188 O O . LEU A 1 272 ? -16.406 -28.391 -7.16 1 95.62 272 LEU A O 1
ATOM 2192 N N . PHE A 1 273 ? -15.633 -26.344 -6.773 1 95.88 273 PHE A N 1
ATOM 2193 C CA . PHE A 1 273 ? -15.258 -26.141 -8.172 1 95.88 273 PHE A CA 1
ATOM 2194 C C . PHE A 1 273 ? -13.758 -26.281 -8.352 1 95.88 273 PHE A C 1
ATOM 2196 O O . PHE A 1 273 ? -13.203 -25.844 -9.359 1 95.88 273 PHE A O 1
ATOM 2203 N N . MET A 1 274 ? -13.141 -26.891 -7.438 1 95.94 274 MET A N 1
ATOM 2204 C CA . MET A 1 274 ? -11.695 -27.125 -7.543 1 95.94 274 MET A CA 1
ATOM 2205 C C . MET A 1 274 ? -11.367 -27.984 -8.758 1 95.94 274 MET A C 1
ATOM 2207 O O . MET A 1 274 ? -11.961 -29.047 -8.945 1 95.94 274 MET A O 1
ATOM 2211 N N . PRO A 1 275 ? -10.477 -27.484 -9.555 1 95.75 275 PRO A N 1
ATOM 2212 C CA . PRO A 1 275 ? -10.094 -28.281 -10.719 1 95.75 275 PRO A CA 1
ATOM 2213 C C . PRO A 1 275 ? -9.602 -29.672 -10.328 1 95.75 275 PRO A C 1
ATOM 2215 O O . PRO A 1 275 ? -8.969 -29.844 -9.289 1 95.75 275 PRO A O 1
ATOM 2218 N N . GLU A 1 276 ? -9.812 -30.641 -11.211 1 96 276 GLU A N 1
ATOM 2219 C CA . GLU A 1 276 ? -9.438 -32.031 -10.977 1 96 276 GLU A CA 1
ATOM 2220 C C . GLU A 1 276 ? -7.941 -32.156 -10.719 1 96 276 GLU A C 1
ATOM 2222 O O . GLU A 1 276 ? -7.512 -33 -9.922 1 96 276 GLU A O 1
ATOM 2227 N N . SER A 1 277 ? -7.242 -31.359 -11.32 1 94.62 277 SER A N 1
ATOM 2228 C CA . SER A 1 277 ? -5.785 -31.438 -11.219 1 94.62 277 SER A CA 1
ATOM 2229 C C . SER A 1 277 ? -5.309 -31.031 -9.828 1 94.62 277 SER A C 1
ATOM 2231 O O . SER A 1 277 ? -4.148 -31.281 -9.477 1 94.62 277 SER A O 1
ATOM 2233 N N . PHE A 1 278 ? -6.199 -30.5 -9 1 95.38 278 PHE A N 1
ATOM 2234 C CA . PHE A 1 278 ? -5.793 -30.062 -7.668 1 95.38 278 PHE A CA 1
ATOM 2235 C C . PHE A 1 278 ? -6.379 -30.969 -6.594 1 95.38 278 PHE A C 1
ATOM 2237 O O . PHE A 1 278 ? -6.059 -30.828 -5.414 1 95.38 278 PHE A O 1
ATOM 2244 N N . ARG A 1 279 ? -7.113 -31.922 -6.961 1 95.62 279 ARG A N 1
ATOM 2245 C CA . ARG A 1 279 ? -7.801 -32.75 -5.984 1 95.62 279 ARG A CA 1
ATOM 2246 C C . ARG A 1 279 ? -6.883 -33.844 -5.453 1 95.62 279 ARG A C 1
ATOM 2248 O O . ARG A 1 279 ? -6.09 -34.438 -6.207 1 95.62 279 ARG A O 1
ATOM 2255 N N . LEU A 1 280 ? -6.957 -34.094 -4.234 1 92.5 280 LEU A N 1
ATOM 2256 C CA . LEU A 1 280 ? -6.223 -35.156 -3.568 1 92.5 280 LEU A CA 1
ATOM 2257 C C . LEU A 1 280 ? -7.125 -36.375 -3.32 1 92.5 280 LEU A C 1
ATOM 2259 O O . LEU A 1 280 ? -8.352 -36.219 -3.248 1 92.5 280 LEU A O 1
ATOM 2263 N N . PRO A 1 281 ? -6.539 -37.562 -3.254 1 92.12 281 PRO A N 1
ATOM 2264 C CA . PRO A 1 281 ? -5.121 -37.938 -3.174 1 92.12 281 PRO A CA 1
ATOM 2265 C C . PRO A 1 281 ? -4.492 -38.156 -4.547 1 92.12 281 PRO A C 1
ATOM 2267 O O . PRO A 1 281 ? -3.275 -38.344 -4.648 1 92.12 281 PRO A O 1
ATOM 2270 N N . ASP A 1 282 ? -5.23 -38.094 -5.598 1 93.25 282 ASP A N 1
ATOM 2271 C CA . ASP A 1 282 ? -4.758 -38.469 -6.926 1 93.25 282 ASP A CA 1
ATOM 2272 C C . ASP A 1 282 ? -3.553 -37.625 -7.34 1 93.25 282 ASP A C 1
ATOM 2274 O O . ASP A 1 282 ? -2.688 -38.094 -8.078 1 93.25 282 ASP A O 1
ATOM 2278 N N . ASN A 1 283 ? -3.584 -36.406 -6.836 1 93.88 283 ASN A N 1
ATOM 2279 C CA . ASN A 1 283 ? -2.529 -35.5 -7.258 1 93.88 283 ASN A CA 1
ATOM 2280 C C . ASN A 1 283 ? -1.601 -35.156 -6.102 1 93.88 283 ASN A C 1
ATOM 2282 O O . ASN A 1 283 ? -1.08 -34.031 -6.039 1 93.88 283 ASN A O 1
ATOM 2286 N N . ILE A 1 284 ? -1.418 -36.062 -5.199 1 90.25 284 ILE A N 1
ATOM 2287 C CA . ILE A 1 284 ? -0.649 -35.812 -3.982 1 90.25 284 ILE A CA 1
ATOM 2288 C C . ILE A 1 284 ? 0.811 -35.531 -4.336 1 90.25 284 ILE A C 1
ATOM 2290 O O . ILE A 1 284 ? 1.536 -34.906 -3.564 1 90.25 284 ILE A O 1
ATOM 2294 N N . ARG A 1 285 ? 1.251 -36 -5.547 1 88.31 285 ARG A N 1
ATOM 2295 C CA . ARG A 1 285 ? 2.639 -35.812 -5.957 1 88.31 285 ARG A CA 1
ATOM 2296 C C . ARG A 1 285 ? 2.861 -34.438 -6.539 1 88.31 285 ARG A C 1
ATOM 2298 O O . ARG A 1 285 ? 4.004 -34 -6.699 1 88.31 285 ARG A O 1
ATOM 2305 N N . ASP A 1 286 ? 1.784 -33.75 -6.824 1 88.75 286 ASP A N 1
ATOM 2306 C CA . ASP A 1 286 ? 1.874 -32.375 -7.312 1 88.75 286 ASP A CA 1
ATOM 2307 C C . ASP A 1 286 ? 1.995 -31.391 -6.156 1 88.75 286 ASP A C 1
ATOM 2309 O O . ASP A 1 286 ? 1.052 -31.203 -5.387 1 88.75 286 ASP A O 1
ATOM 2313 N N . PRO A 1 287 ? 3.115 -30.734 -6.133 1 86.19 287 PRO A N 1
ATOM 2314 C CA . PRO A 1 287 ? 3.324 -29.828 -5.004 1 86.19 287 PRO A CA 1
ATOM 2315 C C . PRO A 1 287 ? 2.275 -28.719 -4.938 1 86.19 287 PRO A C 1
ATOM 2317 O O . PRO A 1 287 ? 1.919 -28.266 -3.85 1 86.19 287 PRO A O 1
ATOM 2320 N N . LEU A 1 288 ? 1.829 -28.344 -6.039 1 88.88 288 LEU A N 1
ATOM 2321 C CA . LEU A 1 288 ? 0.823 -27.281 -6.055 1 88.88 288 LEU A CA 1
ATOM 2322 C C . LEU A 1 288 ? -0.507 -27.797 -5.508 1 88.88 288 LEU A C 1
ATOM 2324 O O . LEU A 1 288 ? -1.183 -27.094 -4.754 1 88.88 288 LEU A O 1
ATOM 2328 N N . ALA A 1 289 ? -0.847 -28.938 -5.875 1 92.31 289 ALA A N 1
ATOM 2329 C CA . ALA A 1 289 ? -2.078 -29.531 -5.367 1 92.31 289 ALA A CA 1
ATOM 2330 C C . ALA A 1 289 ? -2.027 -29.703 -3.852 1 92.31 289 ALA A C 1
ATOM 2332 O O . ALA A 1 289 ? -2.99 -29.375 -3.154 1 92.31 289 ALA A O 1
ATOM 2333 N N . THR A 1 290 ? -0.92 -30.172 -3.395 1 91.88 290 THR A N 1
ATOM 2334 C CA . THR A 1 290 ? -0.75 -30.359 -1.957 1 91.88 290 THR A CA 1
ATOM 2335 C C . THR A 1 290 ? -0.811 -29.016 -1.23 1 91.88 290 THR A C 1
ATOM 2337 O O . THR A 1 290 ? -1.473 -28.891 -0.198 1 91.88 290 THR A O 1
ATOM 2340 N N . TYR A 1 291 ? -0.15 -28.094 -1.848 1 89.94 291 TYR A N 1
ATOM 2341 C CA . TYR A 1 291 ? -0.136 -26.766 -1.272 1 89.94 291 TYR A CA 1
ATOM 2342 C C . TYR A 1 291 ? -1.548 -26.203 -1.172 1 89.94 291 TYR A C 1
ATOM 2344 O O . TYR A 1 291 ? -1.936 -25.656 -0.131 1 89.94 291 TYR A O 1
ATOM 2352 N N . ILE A 1 292 ? -2.299 -26.25 -2.182 1 93.44 292 ILE A N 1
ATOM 2353 C CA . ILE A 1 292 ? -3.643 -25.688 -2.252 1 93.44 292 ILE A CA 1
ATOM 2354 C C . ILE A 1 292 ? -4.535 -26.359 -1.207 1 93.44 292 ILE A C 1
ATOM 2356 O O . ILE A 1 292 ? -5.258 -25.672 -0.474 1 93.44 292 ILE A O 1
ATOM 2360 N N . ASN A 1 293 ? -4.422 -27.641 -1.102 1 94.75 293 ASN A N 1
ATOM 2361 C CA . ASN A 1 293 ? -5.289 -28.359 -0.175 1 94.75 293 ASN A CA 1
ATOM 2362 C C . ASN A 1 293 ? -4.891 -28.109 1.276 1 94.75 293 ASN A C 1
ATOM 2364 O O . ASN A 1 293 ? -5.758 -27.938 2.139 1 94.75 293 ASN A O 1
ATOM 2368 N N . LEU A 1 294 ? -3.627 -28.109 1.503 1 93.31 294 LEU A N 1
ATOM 2369 C CA . LEU A 1 294 ? -3.186 -27.781 2.855 1 93.31 294 LEU A CA 1
ATOM 2370 C C . LEU A 1 294 ? -3.695 -26.406 3.279 1 93.31 294 LEU A C 1
ATOM 2372 O O . LEU A 1 294 ? -4.242 -26.266 4.371 1 93.31 294 LEU A O 1
ATOM 2376 N N . ASN A 1 295 ? -3.527 -25.469 2.434 1 93.5 295 ASN A N 1
ATOM 2377 C CA . ASN A 1 295 ? -3.93 -24.094 2.768 1 93.5 295 ASN A CA 1
ATOM 2378 C C . ASN A 1 295 ? -5.449 -23.953 2.795 1 93.5 295 ASN A C 1
ATOM 2380 O O . ASN A 1 295 ? -5.984 -23.141 3.553 1 93.5 295 ASN A O 1
ATOM 2384 N N . PHE A 1 296 ? -6.098 -24.75 1.975 1 95.88 296 PHE A N 1
ATOM 2385 C CA . PHE A 1 296 ? -7.551 -24.766 2.049 1 95.88 296 PHE A CA 1
ATOM 2386 C C . PHE A 1 296 ? -8.023 -25.141 3.449 1 95.88 296 PHE A C 1
ATOM 2388 O O . PHE A 1 296 ? -8.844 -24.438 4.043 1 95.88 296 PHE A O 1
ATOM 2395 N N . HIS A 1 297 ? -7.477 -26.156 3.949 1 95.88 297 HIS A N 1
ATOM 2396 C CA . HIS A 1 297 ? -7.891 -26.609 5.273 1 95.88 297 HIS A CA 1
ATOM 2397 C C . HIS A 1 297 ? -7.398 -25.656 6.355 1 95.88 297 HIS A C 1
ATOM 2399 O O . HIS A 1 297 ? -8.07 -25.453 7.371 1 95.88 297 HIS A O 1
ATOM 2405 N N . ALA A 1 298 ? -6.234 -25.094 6.105 1 94.81 298 ALA A N 1
ATOM 2406 C CA . ALA A 1 298 ? -5.785 -24.047 7.02 1 94.81 298 ALA A CA 1
ATOM 2407 C C . ALA A 1 298 ? -6.773 -22.875 7.055 1 94.81 298 ALA A C 1
ATOM 2409 O O . ALA A 1 298 ? -7.039 -22.312 8.117 1 94.81 298 ALA A O 1
ATOM 2410 N N . CYS A 1 299 ? -7.301 -22.516 5.93 1 96.5 299 CYS A N 1
ATOM 2411 C CA . CYS A 1 299 ? -8.328 -21.484 5.855 1 96.5 299 CYS A CA 1
ATOM 2412 C C . CYS A 1 299 ? -9.531 -21.828 6.719 1 96.5 299 CYS A C 1
ATOM 2414 O O . CYS A 1 299 ? -10.031 -21 7.473 1 96.5 299 CYS A O 1
ATOM 2416 N N . VAL A 1 300 ? -9.914 -23.062 6.602 1 97.06 300 VAL A N 1
ATOM 2417 C CA . VAL A 1 300 ? -11.062 -23.531 7.371 1 97.06 300 VAL A CA 1
ATOM 2418 C C . VAL A 1 300 ? -10.766 -23.422 8.867 1 97.06 300 VAL A C 1
ATOM 2420 O O . VAL A 1 300 ? -11.586 -22.922 9.633 1 97.06 300 VAL A O 1
ATOM 2423 N N . ILE A 1 301 ? -9.617 -23.828 9.211 1 96.81 301 ILE A N 1
ATOM 2424 C CA . ILE A 1 301 ? -9.234 -23.797 10.617 1 96.81 301 ILE A CA 1
ATOM 2425 C C . ILE A 1 301 ? -9.211 -22.344 11.117 1 96.81 301 ILE A C 1
ATOM 2427 O O . ILE A 1 301 ? -9.781 -22.031 12.164 1 96.81 301 ILE A O 1
ATOM 2431 N N . CYS A 1 302 ? -8.57 -21.516 10.398 1 94.62 302 CYS A N 1
ATOM 2432 C CA . CYS A 1 302 ? -8.445 -20.125 10.812 1 94.62 302 CYS A CA 1
ATOM 2433 C C . CYS A 1 302 ? -9.812 -19.469 10.922 1 94.62 302 CYS A C 1
ATOM 2435 O O . CYS A 1 302 ? -10.102 -18.766 11.891 1 94.62 302 CYS A O 1
ATOM 2437 N N . LEU A 1 303 ? -10.656 -19.672 9.977 1 96.81 303 LEU A N 1
ATOM 2438 C CA . LEU A 1 303 ? -11.977 -19.047 9.93 1 96.81 303 LEU A CA 1
ATOM 2439 C C . LEU A 1 303 ? -12.844 -19.531 11.086 1 96.81 303 LEU A C 1
ATOM 2441 O O . LEU A 1 303 ? -13.461 -18.719 11.789 1 96.81 303 LEU A O 1
ATOM 2445 N N . HIS A 1 304 ? -12.828 -20.781 11.344 1 97.06 304 HIS A N 1
ATOM 2446 C CA . HIS A 1 304 ? -13.773 -21.328 12.305 1 97.06 304 HIS A CA 1
ATOM 2447 C C . HIS A 1 304 ? -13.203 -21.297 13.719 1 97.06 304 HIS A C 1
ATOM 2449 O O . HIS A 1 304 ? -13.953 -21.391 14.695 1 97.06 304 HIS A O 1
ATOM 2455 N N . HIS A 1 305 ? -11.914 -21.219 13.859 1 95.62 305 HIS A N 1
ATOM 2456 C CA . HIS A 1 305 ? -11.336 -21.016 15.18 1 95.62 305 HIS A CA 1
ATOM 2457 C C . HIS A 1 305 ? -11.781 -19.688 15.781 1 95.62 305 HIS A C 1
ATOM 2459 O O . HIS A 1 305 ? -12.172 -19.625 16.953 1 95.62 305 HIS A O 1
ATOM 2465 N N . VAL A 1 306 ? -11.688 -18.688 14.961 1 94.75 306 VAL A N 1
ATOM 2466 C CA . VAL A 1 306 ? -12.102 -17.375 15.453 1 94.75 306 VAL A CA 1
ATOM 2467 C C . VAL A 1 306 ? -13.602 -17.375 15.711 1 94.75 306 VAL A C 1
ATOM 2469 O O . VAL A 1 306 ? -14.07 -16.703 16.641 1 94.75 306 VAL A O 1
ATOM 2472 N N . ALA A 1 307 ? -14.336 -18.031 14.867 1 96.31 307 ALA A N 1
ATOM 2473 C CA . ALA A 1 307 ? -15.766 -18.156 15.102 1 96.31 307 ALA A CA 1
ATOM 2474 C C . ALA A 1 307 ? -16.047 -18.828 16.438 1 96.31 307 ALA A C 1
ATOM 2476 O O . ALA A 1 307 ? -16.906 -18.375 17.203 1 96.31 307 ALA A O 1
ATOM 2477 N N . LEU A 1 308 ? -15.359 -19.859 16.719 1 96.31 308 LEU A N 1
ATOM 2478 C CA . LEU A 1 308 ? -15.523 -20.578 17.984 1 96.31 308 LEU A CA 1
ATOM 2479 C C . LEU A 1 308 ? -15.211 -19.688 19.172 1 96.31 308 LEU A C 1
ATOM 2481 O O . LEU A 1 308 ? -15.922 -19.703 20.172 1 96.31 308 LEU A O 1
ATOM 2485 N N . GLU A 1 309 ? -14.148 -18.969 19.031 1 94.19 309 GLU A N 1
ATOM 2486 C CA . GLU A 1 309 ? -13.773 -18.031 20.094 1 94.19 309 GLU A CA 1
ATOM 2487 C C . GLU A 1 309 ? -14.891 -17.031 20.375 1 94.19 309 GLU A C 1
ATOM 2489 O O . GLU A 1 309 ? -15.203 -16.75 21.531 1 94.19 309 GLU A O 1
ATOM 2494 N N . LYS A 1 310 ? -15.477 -16.5 19.312 1 94.38 310 LYS A N 1
ATOM 2495 C CA . LYS A 1 310 ? -16.547 -15.523 19.469 1 94.38 310 LYS A CA 1
ATOM 2496 C C . LYS A 1 310 ? -17.797 -16.172 20.062 1 94.38 310 LYS A C 1
ATOM 2498 O O . LYS A 1 310 ? -18.516 -15.57 20.859 1 94.38 310 LYS A O 1
ATOM 2503 N N . ILE A 1 311 ? -18.078 -17.344 19.672 1 96.25 311 ILE A N 1
ATOM 2504 C CA . ILE A 1 311 ? -19.219 -18.094 20.203 1 96.25 311 ILE A CA 1
ATOM 2505 C C . ILE A 1 311 ? -19.062 -18.281 21.703 1 96.25 311 ILE A C 1
ATOM 2507 O O . ILE A 1 311 ? -20.016 -18.094 22.469 1 96.25 311 ILE A O 1
ATOM 2511 N N . GLU A 1 312 ? -17.891 -18.625 22.094 1 95.25 312 GLU A N 1
ATOM 2512 C CA . GLU A 1 312 ? -17.625 -18.859 23.516 1 95.25 312 GLU A CA 1
ATOM 2513 C C . GLU A 1 312 ? -17.641 -17.562 24.297 1 95.25 312 GLU A C 1
ATOM 2515 O O . GLU A 1 312 ? -18.234 -17.484 25.375 1 95.25 312 GLU A O 1
ATOM 2520 N N . THR A 1 313 ? -17 -16.547 23.766 1 93.69 313 THR A N 1
ATOM 2521 C CA . THR A 1 313 ? -16.875 -15.258 24.422 1 93.69 313 THR A CA 1
ATOM 2522 C C . THR A 1 313 ? -18.25 -14.641 24.656 1 93.69 313 THR A C 1
ATOM 2524 O O . THR A 1 313 ? -18.5 -14.047 25.719 1 93.69 313 THR A O 1
ATOM 2527 N N . HIS A 1 314 ? -19.141 -14.867 23.719 1 94.75 314 HIS A N 1
ATOM 2528 C CA . HIS A 1 314 ? -20.438 -14.188 23.797 1 94.75 314 HIS A CA 1
ATOM 2529 C C . HIS A 1 314 ? -21.547 -15.172 24.125 1 94.75 314 HIS A C 1
ATOM 2531 O O . HIS A 1 314 ? -22.734 -14.828 24.031 1 94.75 314 HIS A O 1
ATOM 2537 N N . GLN A 1 315 ? -21.172 -16.359 24.453 1 95 315 GLN A N 1
ATOM 2538 C CA . GLN A 1 315 ? -22.094 -17.406 24.875 1 95 315 GLN A CA 1
ATOM 2539 C C . GLN A 1 315 ? -23.25 -17.562 23.891 1 95 315 GLN A C 1
ATOM 2541 O O . GLN A 1 315 ? -24.422 -17.531 24.266 1 95 315 GLN A O 1
ATOM 2546 N N . LEU A 1 316 ? -22.844 -17.688 22.641 1 95.19 316 LEU A N 1
ATOM 2547 C CA . LEU A 1 316 ? -23.828 -17.859 21.562 1 95.19 316 LEU A CA 1
ATOM 2548 C C . LEU A 1 316 ? -24.375 -19.281 21.547 1 95.19 316 LEU A C 1
ATOM 2550 O O . LEU A 1 316 ? -24.047 -20.094 22.422 1 95.19 316 LEU A O 1
ATOM 2554 N N . ASP A 1 317 ? -25.25 -19.578 20.656 1 92.94 317 ASP A N 1
ATOM 2555 C CA . ASP A 1 317 ? -25.984 -20.828 20.578 1 92.94 317 ASP A CA 1
ATOM 2556 C C . ASP A 1 317 ? -25.031 -22.016 20.469 1 92.94 317 ASP A C 1
ATOM 2558 O O . ASP A 1 317 ? -24.062 -21.984 19.719 1 92.94 317 ASP A O 1
ATOM 2562 N N . ASP A 1 318 ? -25.375 -23.094 21.094 1 93.5 318 ASP A N 1
ATOM 2563 C CA . ASP A 1 318 ? -24.547 -24.297 21.156 1 93.5 318 ASP A CA 1
ATOM 2564 C C . ASP A 1 318 ? -24.484 -25 19.812 1 93.5 318 ASP A C 1
ATOM 2566 O O . ASP A 1 318 ? -23.5 -25.672 19.5 1 93.5 318 ASP A O 1
ATOM 2570 N N . SER A 1 319 ? -25.516 -24.859 19.109 1 92.88 319 SER A N 1
ATOM 2571 C CA . SER A 1 319 ? -25.516 -25.484 17.781 1 92.88 319 SER A CA 1
ATOM 2572 C C . SER A 1 319 ? -24.375 -24.938 16.922 1 92.88 319 SER A C 1
ATOM 2574 O O . SER A 1 319 ? -23.766 -25.672 16.156 1 92.88 319 SER A O 1
ATOM 2576 N N . LEU A 1 320 ? -24.141 -23.703 17.047 1 93 320 LEU A N 1
ATOM 2577 C CA . LEU A 1 320 ? -23.047 -23.078 16.312 1 93 320 LEU A CA 1
ATOM 2578 C C . LEU A 1 320 ? -21.688 -23.641 16.766 1 93 320 LEU A C 1
ATOM 2580 O O . LEU A 1 320 ? -20.797 -23.859 15.938 1 93 320 LEU A O 1
ATOM 2584 N N . ARG A 1 321 ? -21.562 -23.844 18.016 1 94.5 321 ARG A N 1
ATOM 2585 C CA . ARG A 1 321 ? -20.328 -24.391 18.594 1 94.5 321 ARG A CA 1
ATOM 2586 C C . ARG A 1 321 ? -20.047 -25.781 18.047 1 94.5 321 ARG A C 1
ATOM 2588 O O . ARG A 1 321 ? -18.922 -26.078 17.672 1 94.5 321 ARG A O 1
ATOM 2595 N N . LYS A 1 322 ? -21.031 -26.562 18.016 1 95.31 322 LYS A N 1
ATOM 2596 C CA . LYS A 1 322 ? -20.891 -27.938 17.531 1 95.31 322 LYS A CA 1
ATOM 2597 C C . LYS A 1 322 ? -20.484 -27.969 16.062 1 95.31 322 LYS A C 1
ATOM 2599 O O . LYS A 1 322 ? -19.641 -28.766 15.656 1 95.31 322 LYS A O 1
ATOM 2604 N N . GLU A 1 323 ? -21.109 -27.125 15.336 1 94.25 323 GLU A N 1
ATOM 2605 C CA . GLU A 1 323 ? -20.781 -27.031 13.914 1 94.25 323 GLU A CA 1
ATOM 2606 C C . GLU A 1 323 ? -19.328 -26.625 13.711 1 94.25 323 GLU A C 1
ATOM 2608 O O . GLU A 1 323 ? -18.625 -27.219 12.891 1 94.25 323 GLU A O 1
ATOM 2613 N N . CYS A 1 324 ? -18.875 -25.688 14.398 1 95.31 324 CYS A N 1
ATOM 2614 C CA . CYS A 1 324 ? -17.5 -25.203 14.305 1 95.31 324 CYS A CA 1
ATOM 2615 C C . CYS A 1 324 ? -16.516 -26.281 14.703 1 95.31 324 CYS A C 1
ATOM 2617 O O . CYS A 1 324 ? -15.484 -26.469 14.039 1 95.31 324 CYS A O 1
ATOM 2619 N N . HIS A 1 325 ? -16.859 -26.969 15.75 1 95.44 325 HIS A N 1
ATOM 2620 C CA . HIS A 1 325 ? -15.969 -28.031 16.219 1 95.44 325 HIS A CA 1
ATOM 2621 C C . HIS A 1 325 ? -15.805 -29.125 15.18 1 95.44 325 HIS A C 1
ATOM 2623 O O . HIS A 1 325 ? -14.703 -29.641 14.984 1 95.44 325 HIS A O 1
ATOM 2629 N N . SER A 1 326 ? -16.906 -29.438 14.609 1 96.56 326 SER A N 1
ATOM 2630 C CA . SER A 1 326 ? -16.859 -30.469 13.578 1 96.56 326 SER A CA 1
ATOM 2631 C C . SER A 1 326 ? -15.984 -30.031 12.406 1 96.56 326 SER A C 1
ATOM 2633 O O . SER A 1 326 ? -15.18 -30.828 11.898 1 96.56 326 SER A O 1
ATOM 2635 N N . LEU A 1 327 ? -16.172 -28.844 11.969 1 96.62 327 LEU A N 1
ATOM 2636 C CA . LEU A 1 327 ? -15.398 -28.312 10.852 1 96.62 327 LEU A CA 1
ATOM 2637 C C . LEU A 1 327 ? -13.914 -28.266 11.188 1 96.62 327 LEU A C 1
ATOM 2639 O O . LEU A 1 327 ? -13.07 -28.609 10.359 1 96.62 327 LEU A O 1
ATOM 2643 N N . LEU A 1 328 ? -13.609 -27.891 12.391 1 97.06 328 LEU A N 1
ATOM 2644 C CA . LEU A 1 328 ? -12.234 -27.812 12.852 1 97.06 328 LEU A CA 1
ATOM 2645 C C . LEU A 1 328 ? -11.594 -29.188 12.906 1 97.06 328 LEU A C 1
ATOM 2647 O O . LEU A 1 328 ? -10.469 -29.375 12.438 1 97.06 328 LEU A O 1
ATOM 2651 N N . LYS A 1 329 ? -12.336 -30.094 13.445 1 97.19 329 LYS A N 1
ATOM 2652 C CA . LYS A 1 329 ? -11.836 -31.453 13.555 1 97.19 329 LYS A CA 1
ATOM 2653 C C . LYS A 1 329 ? -11.562 -32.062 12.18 1 97.19 329 LYS A C 1
ATOM 2655 O O . LYS A 1 329 ? -10.5 -32.625 11.945 1 97.19 329 LYS A O 1
ATOM 2660 N N . ASN A 1 330 ? -12.523 -31.906 11.328 1 97.06 330 ASN A N 1
ATOM 2661 C CA . ASN A 1 330 ? -12.375 -32.469 9.984 1 97.06 330 ASN A CA 1
ATOM 2662 C C . ASN A 1 330 ? -11.18 -31.844 9.258 1 97.06 330 ASN A C 1
ATOM 2664 O O . ASN A 1 330 ? -10.422 -32.562 8.594 1 97.06 330 ASN A O 1
ATOM 2668 N N . ALA A 1 331 ? -11.039 -30.562 9.328 1 97.06 331 ALA A N 1
ATOM 2669 C CA . ALA A 1 331 ? -9.938 -29.875 8.672 1 97.06 331 ALA A CA 1
ATOM 2670 C C . ALA A 1 331 ? -8.594 -30.344 9.234 1 97.06 331 ALA A C 1
ATOM 2672 O O . ALA A 1 331 ? -7.637 -30.547 8.484 1 97.06 331 ALA A O 1
ATOM 2673 N N . ALA A 1 332 ? -8.508 -30.5 10.539 1 96.06 332 ALA A N 1
ATOM 2674 C CA . ALA A 1 332 ? -7.285 -30.953 11.188 1 96.06 332 ALA A CA 1
ATOM 2675 C C . ALA A 1 332 ? -6.926 -32.375 10.742 1 96.06 332 ALA A C 1
ATOM 2677 O O . ALA A 1 332 ? -5.754 -32.688 10.516 1 96.06 332 ALA A O 1
ATOM 2678 N N . GLU A 1 333 ? -7.957 -33.125 10.633 1 96.38 333 GLU A N 1
ATOM 2679 C CA . GLU A 1 333 ? -7.734 -34.5 10.195 1 96.38 333 GLU A CA 1
ATOM 2680 C C . GLU A 1 333 ? -7.219 -34.562 8.758 1 96.38 333 GLU A C 1
ATOM 2682 O O . GLU A 1 333 ? -6.359 -35.375 8.422 1 96.38 333 GLU A O 1
ATOM 2687 N N . GLU A 1 334 ? -7.77 -33.719 7.93 1 95.25 334 GLU A N 1
ATOM 2688 C CA . GLU A 1 334 ? -7.312 -33.656 6.543 1 95.25 334 GLU A CA 1
ATOM 2689 C C . GLU A 1 334 ? -5.863 -33.219 6.461 1 95.25 334 GLU A C 1
ATOM 2691 O O . GLU A 1 334 ? -5.07 -33.75 5.691 1 95.25 334 GLU A O 1
ATOM 2696 N N . ILE A 1 335 ? -5.492 -32.219 7.188 1 93.69 335 ILE A N 1
ATOM 2697 C CA . ILE A 1 335 ? -4.117 -31.719 7.215 1 93.69 335 ILE A CA 1
ATOM 2698 C C . ILE A 1 335 ? -3.184 -32.812 7.703 1 93.69 335 ILE A C 1
ATOM 2700 O O . ILE A 1 335 ? -2.123 -33.062 7.121 1 93.69 335 ILE A O 1
ATOM 2704 N N . ALA A 1 336 ? -3.613 -33.531 8.781 1 92.94 336 ALA A N 1
ATOM 2705 C CA . ALA A 1 336 ? -2.814 -34.625 9.312 1 92.94 336 ALA A CA 1
ATOM 2706 C C . ALA A 1 336 ? -2.637 -35.75 8.266 1 92.94 336 ALA A C 1
ATOM 2708 O O . ALA A 1 336 ? -1.553 -36.312 8.141 1 92.94 336 ALA A O 1
ATOM 2709 N N . SER A 1 337 ? -3.697 -35.969 7.574 1 93.12 337 SER A N 1
ATOM 2710 C CA . SER A 1 337 ? -3.652 -36.969 6.531 1 93.12 337 SER A CA 1
ATOM 2711 C C . SER A 1 337 ? -2.682 -36.594 5.418 1 93.12 337 SER A C 1
ATOM 2713 O O . SER A 1 337 ? -1.894 -37.438 4.961 1 93.12 337 SER A O 1
ATOM 2715 N N . ILE A 1 338 ? -2.725 -35.375 4.965 1 91.88 338 ILE A N 1
ATOM 2716 C CA . ILE A 1 338 ? -1.827 -34.906 3.922 1 91.88 338 ILE A CA 1
ATOM 2717 C C . ILE A 1 338 ? -0.383 -34.969 4.414 1 91.88 338 ILE A C 1
ATOM 2719 O O . ILE A 1 338 ? 0.513 -35.375 3.678 1 91.88 338 ILE A O 1
ATOM 2723 N N . ALA A 1 339 ? -0.191 -34.594 5.652 1 88.06 339 ALA A N 1
ATOM 2724 C CA . ALA A 1 339 ? 1.146 -34.625 6.242 1 88.06 339 ALA A CA 1
ATOM 2725 C C . ALA A 1 339 ? 1.69 -36.062 6.281 1 88.06 339 ALA A C 1
ATOM 2727 O O . ALA A 1 339 ? 2.865 -36.281 5.992 1 88.06 339 ALA A O 1
ATOM 2728 N N . LYS A 1 340 ? 0.858 -36.938 6.633 1 88.06 340 LYS A N 1
ATOM 2729 C CA . LYS A 1 340 ? 1.253 -38.344 6.695 1 88.06 340 LYS A CA 1
ATOM 2730 C C . LYS A 1 340 ? 1.601 -38.875 5.309 1 88.06 340 LYS A C 1
ATOM 2732 O O . LYS A 1 340 ? 2.574 -39.625 5.148 1 88.06 340 LYS A O 1
ATOM 2737 N N . LEU A 1 341 ? 0.842 -38.438 4.359 1 86.5 341 LEU A N 1
ATOM 2738 C CA . LEU A 1 341 ? 1.023 -38.938 2.996 1 86.5 341 LEU A CA 1
ATOM 2739 C C . LEU A 1 341 ? 2.266 -38.312 2.359 1 86.5 341 LEU A C 1
ATOM 2741 O O . LEU A 1 341 ? 2.842 -38.906 1.433 1 86.5 341 LEU A O 1
ATOM 2745 N N . THR A 1 342 ? 2.736 -37.156 2.879 1 83.38 342 THR A N 1
ATOM 2746 C CA . THR A 1 342 ? 3.838 -36.469 2.236 1 83.38 342 THR A CA 1
ATOM 2747 C C . THR A 1 342 ? 5.098 -36.531 3.094 1 83.38 342 THR A C 1
ATOM 2749 O O . THR A 1 342 ? 6.117 -35.906 2.76 1 83.38 342 THR A O 1
ATOM 2752 N N . SER A 1 343 ? 5.09 -37.031 4.312 1 74.88 343 SER A N 1
ATOM 2753 C CA . SER A 1 343 ? 6.168 -37.062 5.301 1 74.88 343 SER A CA 1
ATOM 2754 C C . SER A 1 343 ? 7.453 -37.625 4.695 1 74.88 343 SER A C 1
ATOM 2756 O O . SER A 1 343 ? 8.555 -37.25 5.113 1 74.88 343 SER A O 1
ATOM 2758 N N . HIS A 1 344 ? 7.34 -38.406 3.867 1 67.94 344 HIS A N 1
ATOM 2759 C CA . HIS A 1 344 ? 8.539 -38.969 3.27 1 67.94 344 HIS A CA 1
ATOM 2760 C C . HIS A 1 344 ? 9.18 -38 2.271 1 67.94 344 HIS A C 1
ATOM 2762 O O . HIS A 1 344 ? 10.312 -38.219 1.833 1 67.94 344 HIS A O 1
ATOM 2768 N N . ARG A 1 345 ? 8.383 -36.938 2.014 1 62.22 345 ARG A N 1
ATOM 2769 C CA . ARG A 1 345 ? 8.891 -35.969 1.043 1 62.22 345 ARG A CA 1
ATOM 2770 C C . ARG A 1 345 ? 9.5 -34.75 1.741 1 62.22 345 ARG A C 1
ATOM 2772 O O . ARG A 1 345 ? 8.859 -34.125 2.584 1 62.22 345 ARG A O 1
ATOM 2779 N N . SER A 1 346 ? 10.688 -34.688 2.105 1 52.81 346 SER A N 1
ATOM 2780 C CA . SER A 1 346 ? 11.43 -33.656 2.812 1 52.81 346 SER A CA 1
ATOM 2781 C C . SER A 1 346 ? 10.984 -32.25 2.369 1 52.81 346 SER A C 1
ATOM 2783 O O . SER A 1 346 ? 11.172 -31.281 3.098 1 52.81 346 SER A O 1
ATOM 2785 N N . SER A 1 347 ? 10.422 -32.062 1.248 1 49.69 347 SER A N 1
ATOM 2786 C CA . SER A 1 347 ? 10.359 -30.797 0.545 1 49.69 347 SER A CA 1
ATOM 2787 C C . SER A 1 347 ? 9.117 -30.016 0.947 1 49.69 347 SER A C 1
ATOM 2789 O O . SER A 1 347 ? 8.992 -28.828 0.619 1 49.69 347 SER A O 1
ATOM 2791 N N . LEU A 1 348 ? 8.102 -30.625 1.329 1 49.62 348 LEU A N 1
ATOM 2792 C CA . LEU A 1 348 ? 6.836 -29.922 1.458 1 49.62 348 LEU A CA 1
ATOM 2793 C C . LEU A 1 348 ? 6.945 -28.781 2.473 1 49.62 348 LEU A C 1
ATOM 2795 O O . LEU A 1 348 ? 6.434 -27.688 2.24 1 49.62 348 LEU A O 1
ATOM 2799 N N . PHE A 1 349 ? 7.527 -29.109 3.664 1 48.47 349 PHE A N 1
ATOM 2800 C CA . PHE A 1 349 ? 7.551 -28.141 4.75 1 48.47 349 PHE A CA 1
ATOM 2801 C C . PHE A 1 349 ? 8.656 -27.109 4.535 1 48.47 349 PHE A C 1
ATOM 2803 O O . PHE A 1 349 ? 8.797 -26.172 5.316 1 48.47 349 PHE A O 1
ATOM 2810 N N . SER A 1 350 ? 9.328 -27.422 3.465 1 42.94 350 SER A N 1
ATOM 2811 C CA . SER A 1 350 ? 10.383 -26.469 3.158 1 42.94 350 SER A CA 1
ATOM 2812 C C . SER A 1 350 ? 9.836 -25.297 2.35 1 42.94 350 SER A C 1
ATOM 2814 O O . SER A 1 350 ? 10.586 -24.391 1.98 1 42.94 350 SER A O 1
ATOM 2816 N N . ASN A 1 351 ? 8.586 -25.5 1.981 1 46.31 351 ASN A N 1
ATOM 2817 C CA . ASN A 1 351 ? 8.031 -24.391 1.2 1 46.31 351 ASN A CA 1
ATOM 2818 C C . ASN A 1 351 ? 7.734 -23.188 2.074 1 46.31 351 ASN A C 1
ATOM 2820 O O . ASN A 1 351 ? 6.977 -23.281 3.041 1 46.31 351 ASN A O 1
ATOM 2824 N N . PRO A 1 352 ? 8.594 -22.219 2.01 1 42.75 352 PRO A N 1
ATOM 2825 C CA . PRO A 1 352 ? 8.453 -21.031 2.842 1 42.75 352 PRO A CA 1
ATOM 2826 C C . PRO A 1 352 ? 7.004 -20.547 2.949 1 42.75 352 PRO A C 1
ATOM 2828 O O . PRO A 1 352 ? 6.684 -19.719 3.801 1 42.75 352 PRO A O 1
ATOM 2831 N N . LEU A 1 353 ? 6.227 -20.906 1.914 1 42.56 353 LEU A N 1
ATOM 2832 C CA . LEU A 1 353 ? 4.863 -20.391 1.947 1 42.56 353 LEU A CA 1
ATOM 2833 C C . LEU A 1 353 ? 3.996 -21.203 2.9 1 42.56 353 LEU A C 1
ATOM 2835 O O . LEU A 1 353 ? 2.801 -20.938 3.041 1 42.56 353 LEU A O 1
ATOM 2839 N N . CYS A 1 354 ? 4.578 -22.344 3.32 1 44.19 354 CYS A N 1
ATOM 2840 C CA . CYS A 1 354 ? 3.771 -23.156 4.227 1 44.19 354 CYS A CA 1
ATOM 2841 C C . CYS A 1 354 ? 3.6 -22.453 5.574 1 44.19 354 CYS A C 1
ATOM 2843 O O . CYS A 1 354 ? 4.508 -22.469 6.406 1 44.19 354 CYS A O 1
ATOM 2845 N N . ALA A 1 355 ? 3.084 -21.219 5.43 1 42.28 355 ALA A N 1
ATOM 2846 C CA . ALA A 1 355 ? 2.871 -20.297 6.535 1 42.28 355 ALA A CA 1
ATOM 2847 C C . ALA A 1 355 ? 2.549 -21.047 7.828 1 42.28 355 ALA A C 1
ATOM 2849 O O . ALA A 1 355 ? 2.973 -20.625 8.914 1 42.28 355 ALA A O 1
ATOM 2850 N N . PHE A 1 356 ? 1.312 -21.719 7.879 1 40.09 356 PHE A N 1
ATOM 2851 C CA . PHE A 1 356 ? 0.684 -22.141 9.125 1 40.09 356 PHE A CA 1
ATOM 2852 C C . PHE A 1 356 ? 0.979 -23.609 9.398 1 40.09 356 PHE A C 1
ATOM 2854 O O . PHE A 1 356 ? 0.989 -24.438 8.477 1 40.09 356 PHE A O 1
ATOM 2861 N N . MET B 1 1 ? 32.125 4.527 6.586 1 37.53 1 MET B N 1
ATOM 2862 C CA . MET B 1 1 ? 32.875 5.758 6.332 1 37.53 1 MET B CA 1
ATOM 2863 C C . MET B 1 1 ? 32.219 6.945 7.02 1 37.53 1 MET B C 1
ATOM 2865 O O . MET B 1 1 ? 31 7.141 6.891 1 37.53 1 MET B O 1
ATOM 2869 N N . SER B 1 2 ? 32.875 7.332 8.141 1 53.78 2 SER B N 1
ATOM 2870 C CA . SER B 1 2 ? 32.469 8.453 8.977 1 53.78 2 SER B CA 1
ATOM 2871 C C . SER B 1 2 ? 32.375 9.742 8.172 1 53.78 2 SER B C 1
ATOM 2873 O O . SER B 1 2 ? 33.406 10.258 7.711 1 53.78 2 SER B O 1
ATOM 2875 N N . GLU B 1 3 ? 31.438 9.805 7.285 1 67.31 3 GLU B N 1
ATOM 2876 C CA . GLU B 1 3 ? 31.312 11.023 6.492 1 67.31 3 GLU B CA 1
ATOM 2877 C C . GLU B 1 3 ? 31.312 12.258 7.387 1 67.31 3 GLU B C 1
ATOM 2879 O O . GLU B 1 3 ? 30.828 12.219 8.516 1 67.31 3 GLU B O 1
ATOM 2884 N N . ALA B 1 4 ? 32.219 13.109 7.047 1 83.56 4 ALA B N 1
ATOM 2885 C CA . ALA B 1 4 ? 32.312 14.367 7.777 1 83.56 4 ALA B CA 1
ATOM 2886 C C . ALA B 1 4 ? 30.953 15.07 7.801 1 83.56 4 ALA B C 1
ATOM 2888 O O . ALA B 1 4 ? 30.297 15.211 6.766 1 83.56 4 ALA B O 1
ATOM 2889 N N . LEU B 1 5 ? 30.531 15.414 9.016 1 88.56 5 LEU B N 1
ATOM 2890 C CA . LEU B 1 5 ? 29.281 16.156 9.18 1 88.56 5 LEU B CA 1
ATOM 2891 C C . LEU B 1 5 ? 29.422 17.594 8.711 1 88.56 5 LEU B C 1
ATOM 2893 O O . LEU B 1 5 ? 30.547 18.125 8.664 1 88.56 5 LEU B O 1
ATOM 2897 N N . PRO B 1 6 ? 28.328 18.188 8.266 1 92.88 6 PRO B N 1
ATOM 2898 C CA . PRO B 1 6 ? 28.391 19.609 7.945 1 92.88 6 PRO B CA 1
ATOM 2899 C C . PRO B 1 6 ? 28.859 20.469 9.125 1 92.88 6 PRO B C 1
ATOM 2901 O O . PRO B 1 6 ? 28.797 20.016 10.273 1 92.88 6 PRO B O 1
ATOM 2904 N N . PRO B 1 7 ? 29.391 21.672 8.789 1 94.44 7 PRO B N 1
ATOM 2905 C CA . PRO B 1 7 ? 29.781 22.578 9.875 1 94.44 7 PRO B CA 1
ATOM 2906 C C . PRO B 1 7 ? 28.609 22.875 10.82 1 94.44 7 PRO B C 1
ATOM 2908 O O . PRO B 1 7 ? 27.469 22.969 10.391 1 94.44 7 PRO B O 1
ATOM 2911 N N . SER B 1 8 ? 29 23.125 12.133 1 94.56 8 SER B N 1
ATOM 2912 C CA . SER B 1 8 ? 28 23.328 13.172 1 94.56 8 SER B CA 1
ATOM 2913 C C . SER B 1 8 ? 27.109 24.516 12.859 1 94.56 8 SER B C 1
ATOM 2915 O O . SER B 1 8 ? 25.906 24.484 13.125 1 94.56 8 SER B O 1
ATOM 2917 N N . GLU B 1 9 ? 27.672 25.531 12.312 1 95.62 9 GLU B N 1
ATOM 2918 C CA . GLU B 1 9 ? 26.906 26.719 11.977 1 95.62 9 GLU B CA 1
ATOM 2919 C C . GLU B 1 9 ? 25.859 26.422 10.898 1 95.62 9 GLU B C 1
ATOM 2921 O O . GLU B 1 9 ? 24.734 26.938 10.961 1 95.62 9 GLU B O 1
ATOM 2926 N N . MET B 1 10 ? 26.25 25.641 9.93 1 96.88 10 MET B N 1
ATOM 2927 C CA . MET B 1 10 ? 25.312 25.234 8.883 1 96.88 10 MET B CA 1
ATOM 2928 C C . MET B 1 10 ? 24.188 24.391 9.469 1 96.88 10 MET B C 1
ATOM 2930 O O . MET B 1 10 ? 23.016 24.594 9.117 1 96.88 10 MET B O 1
ATOM 2934 N N . ILE B 1 11 ? 24.547 23.484 10.336 1 96.94 11 ILE B N 1
ATOM 2935 C CA . ILE B 1 11 ? 23.562 22.609 10.961 1 96.94 11 ILE B CA 1
ATOM 2936 C C . ILE B 1 11 ? 22.531 23.453 11.711 1 96.94 11 ILE B C 1
ATOM 2938 O O . ILE B 1 11 ? 21.328 23.219 11.602 1 96.94 11 ILE B O 1
ATOM 2942 N N . GLU B 1 12 ? 22.984 24.422 12.43 1 96.75 12 GLU B N 1
ATOM 2943 C CA . GLU B 1 12 ? 22.094 25.297 13.18 1 96.75 12 GLU B CA 1
ATOM 2944 C C . GLU B 1 12 ? 21.156 26.078 12.25 1 96.75 12 GLU B C 1
ATOM 2946 O O . GLU B 1 12 ? 19.969 26.234 12.539 1 96.75 12 GLU B O 1
ATOM 2951 N N . ASP B 1 13 ? 21.734 26.562 11.172 1 97.44 13 ASP B N 1
ATOM 2952 C CA . ASP B 1 13 ? 20.938 27.281 10.188 1 97.44 13 ASP B CA 1
ATOM 2953 C C . ASP B 1 13 ? 19.859 26.375 9.578 1 97.44 13 ASP B C 1
ATOM 2955 O O . ASP B 1 13 ? 18.719 26.797 9.391 1 97.44 13 ASP B O 1
ATOM 2959 N N . LEU B 1 14 ? 20.25 25.172 9.305 1 97.94 14 LEU B N 1
ATOM 2960 C CA . LEU B 1 14 ? 19.328 24.234 8.656 1 97.94 14 LEU B CA 1
ATOM 2961 C C . LEU B 1 14 ? 18.234 23.797 9.625 1 97.94 14 LEU B C 1
ATOM 2963 O O . LEU B 1 14 ? 17.078 23.641 9.227 1 97.94 14 LEU B O 1
ATOM 2967 N N . HIS B 1 15 ? 18.609 23.547 10.875 1 97.62 15 HIS B N 1
ATOM 2968 C CA . HIS B 1 15 ? 17.609 23.234 11.891 1 97.62 15 HIS B CA 1
ATOM 2969 C C . HIS B 1 15 ? 16.594 24.375 12.023 1 97.62 15 HIS B C 1
ATOM 2971 O O . HIS B 1 15 ? 15.383 24.141 12.039 1 97.62 15 HIS B O 1
ATOM 2977 N N . THR B 1 16 ? 17.094 25.578 12.055 1 96.94 16 THR B N 1
ATOM 2978 C CA . THR B 1 16 ? 16.234 26.75 12.18 1 96.94 16 THR B CA 1
ATOM 2979 C C . THR B 1 16 ? 15.312 26.875 10.969 1 96.94 16 THR B C 1
ATOM 2981 O O . THR B 1 16 ? 14.109 27.094 11.117 1 96.94 16 THR B O 1
ATOM 2984 N N . SER B 1 17 ? 15.906 26.719 9.836 1 96.69 17 SER B N 1
ATOM 2985 C CA . SER B 1 17 ? 15.125 26.797 8.609 1 96.69 17 SER B CA 1
ATOM 2986 C C . SER B 1 17 ? 14.031 25.734 8.57 1 96.69 17 SER B C 1
ATOM 2988 O O . SER B 1 17 ? 12.883 26.016 8.234 1 96.69 17 SER B O 1
ATOM 2990 N N . PHE B 1 18 ? 14.383 24.516 8.883 1 97.06 18 PHE B N 1
ATOM 2991 C CA . PHE B 1 18 ? 13.43 23.422 8.852 1 97.06 18 PHE B CA 1
ATOM 2992 C C . PHE B 1 18 ? 12.297 23.656 9.844 1 97.06 18 PHE B C 1
ATOM 2994 O O . PHE B 1 18 ? 11.125 23.625 9.477 1 97.06 18 PHE B O 1
ATOM 3001 N N . PHE B 1 19 ? 12.586 23.953 11.125 1 96.31 19 PHE B N 1
ATOM 3002 C CA . PHE B 1 19 ? 11.602 23.984 12.188 1 96.31 19 PHE B CA 1
ATOM 3003 C C . PHE B 1 19 ? 10.805 25.281 12.148 1 96.31 19 PHE B C 1
ATOM 3005 O O . PHE B 1 19 ? 9.727 25.375 12.742 1 96.31 19 PHE B O 1
ATOM 3012 N N . SER B 1 20 ? 11.234 26.281 11.336 1 92.81 20 SER B N 1
ATOM 3013 C CA . SER B 1 20 ? 10.508 27.547 11.273 1 92.81 20 SER B CA 1
ATOM 3014 C C . SER B 1 20 ? 9.664 27.641 10.008 1 92.81 20 SER B C 1
ATOM 3016 O O . SER B 1 20 ? 8.719 28.438 9.945 1 92.81 20 SER B O 1
ATOM 3018 N N . THR B 1 21 ? 9.953 26.859 9 1 89.31 21 THR B N 1
ATOM 3019 C CA . THR B 1 21 ? 9.281 27.047 7.719 1 89.31 21 THR B CA 1
ATOM 3020 C C . THR B 1 21 ? 8.633 25.75 7.242 1 89.31 21 THR B C 1
ATOM 3022 O O . THR B 1 21 ? 7.41 25.594 7.332 1 89.31 21 THR B O 1
ATOM 3025 N N . GLN B 1 22 ? 9.438 24.734 7.012 1 87.94 22 GLN B N 1
ATOM 3026 C CA . GLN B 1 22 ? 8.953 23.5 6.418 1 87.94 22 GLN B CA 1
ATOM 3027 C C . GLN B 1 22 ? 8.148 22.672 7.426 1 87.94 22 GLN B C 1
ATOM 3029 O O . GLN B 1 22 ? 7.219 21.969 7.051 1 87.94 22 GLN B O 1
ATOM 3034 N N . TYR B 1 23 ? 8.438 22.859 8.633 1 90.12 23 TYR B N 1
ATOM 3035 C CA . TYR B 1 23 ? 7.91 22.062 9.734 1 90.12 23 TYR B CA 1
ATOM 3036 C C . TYR B 1 23 ? 6.402 22.219 9.852 1 90.12 23 TYR B C 1
ATOM 3038 O O . TYR B 1 23 ? 5.691 21.266 10.18 1 90.12 23 TYR B O 1
ATOM 3046 N N . HIS B 1 24 ? 5.883 23.359 9.484 1 85.56 24 HIS B N 1
ATOM 3047 C CA . HIS B 1 24 ? 4.465 23.672 9.656 1 85.56 24 HIS B CA 1
ATOM 3048 C C . HIS B 1 24 ? 3.596 22.781 8.766 1 85.56 24 HIS B C 1
ATOM 3050 O O . HIS B 1 24 ? 2.438 22.516 9.094 1 85.56 24 HIS B O 1
ATOM 3056 N N . TYR B 1 25 ? 4.266 22.25 7.777 1 84.75 25 TYR B N 1
ATOM 3057 C CA . TYR B 1 25 ? 3.506 21.438 6.832 1 84.75 25 TYR B CA 1
ATOM 3058 C C . TYR B 1 25 ? 3.68 19.953 7.121 1 84.75 25 TYR B C 1
ATOM 3060 O O . TYR B 1 25 ? 2.918 19.125 6.621 1 84.75 25 TYR B O 1
ATOM 3068 N N . MET B 1 26 ? 4.664 19.688 7.918 1 91.44 26 MET B N 1
ATOM 3069 C CA . MET B 1 26 ? 4.953 18.281 8.234 1 91.44 26 MET B CA 1
ATOM 3070 C C . MET B 1 26 ? 5.48 18.156 9.664 1 91.44 26 MET B C 1
ATOM 3072 O O . MET B 1 26 ? 6.625 17.75 9.867 1 91.44 26 MET B O 1
ATOM 3076 N N . PRO B 1 27 ? 4.645 18.453 10.586 1 95.06 27 PRO B N 1
ATOM 3077 C CA . PRO B 1 27 ? 5.094 18.438 11.977 1 95.06 27 PRO B CA 1
ATOM 3078 C C . PRO B 1 27 ? 5.203 17.016 12.547 1 95.06 27 PRO B C 1
ATOM 3080 O O . PRO B 1 27 ? 4.543 16.703 13.539 1 95.06 27 PRO B O 1
ATOM 3083 N N . ALA B 1 28 ? 6.121 16.234 12.016 1 95.62 28 ALA B N 1
ATOM 3084 C CA . ALA B 1 28 ? 6.297 14.828 12.359 1 95.62 28 ALA B CA 1
ATOM 3085 C C . ALA B 1 28 ? 7.312 14.664 13.484 1 95.62 28 ALA B C 1
ATOM 3087 O O . ALA B 1 28 ? 7.371 13.609 14.125 1 95.62 28 ALA B O 1
ATOM 3088 N N . VAL B 1 29 ? 8.109 15.719 13.75 1 97.44 29 VAL B N 1
ATOM 3089 C CA . VAL B 1 29 ? 9.203 15.625 14.711 1 97.44 29 VAL B CA 1
ATOM 3090 C C . VAL B 1 29 ? 9.023 16.672 15.812 1 97.44 29 VAL B C 1
ATOM 3092 O O . VAL B 1 29 ? 8.922 17.859 15.531 1 97.44 29 VAL B O 1
ATOM 3095 N N . HIS B 1 30 ? 8.93 16.219 17.016 1 97.19 30 HIS B N 1
ATOM 3096 C CA . HIS B 1 30 ? 8.906 17.188 18.109 1 97.19 30 HIS B CA 1
ATOM 3097 C C . HIS B 1 30 ? 10.258 17.875 18.281 1 97.19 30 HIS B C 1
ATOM 3099 O O . HIS B 1 30 ? 11.258 17.219 18.578 1 97.19 30 HIS B O 1
ATOM 3105 N N . PRO B 1 31 ? 10.289 19.172 18.141 1 96.5 31 PRO B N 1
ATOM 3106 C CA . PRO B 1 31 ? 11.586 19.859 18.156 1 96.5 31 PRO B CA 1
ATOM 3107 C C . PRO B 1 31 ? 12.344 19.641 19.469 1 96.5 31 PRO B C 1
ATOM 3109 O O . PRO B 1 31 ? 13.547 19.375 19.453 1 96.5 31 PRO B O 1
ATOM 3112 N N . GLY B 1 32 ? 11.641 19.766 20.594 1 95.62 32 GLY B N 1
ATOM 3113 C CA . GLY B 1 32 ? 12.289 19.578 21.875 1 95.62 32 GLY B CA 1
ATOM 3114 C C . GLY B 1 32 ? 12.914 18.203 22.031 1 95.62 32 GLY B C 1
ATOM 3115 O O . GLY B 1 32 ? 14.055 18.078 22.469 1 95.62 32 GLY B O 1
ATOM 3116 N N . ARG B 1 33 ? 12.195 17.172 21.688 1 95.25 33 ARG B N 1
ATOM 3117 C CA . ARG B 1 33 ? 12.688 15.812 21.781 1 95.25 33 ARG B CA 1
ATOM 3118 C C . ARG B 1 33 ? 13.852 15.586 20.828 1 95.25 33 ARG B C 1
ATOM 3120 O O . ARG B 1 33 ? 14.836 14.922 21.172 1 95.25 33 ARG B O 1
ATOM 3127 N N . TYR B 1 34 ? 13.766 16.172 19.656 1 96.94 34 TYR B N 1
ATOM 3128 C CA . TYR B 1 34 ? 14.828 16.031 18.656 1 96.94 34 TYR B CA 1
ATOM 3129 C C . TYR B 1 34 ? 16.125 16.672 19.141 1 96.94 34 TYR B C 1
ATOM 3131 O O . TYR B 1 34 ? 17.188 16.047 19.078 1 96.94 34 TYR B O 1
ATOM 3139 N N . TYR B 1 35 ? 16.016 17.875 19.641 1 96.38 35 TYR B N 1
ATOM 3140 C CA . TYR B 1 35 ? 17.203 18.594 20.078 1 96.38 35 TYR B CA 1
ATOM 3141 C C . TYR B 1 35 ? 17.828 17.938 21.297 1 96.38 35 TYR B C 1
ATOM 3143 O O . TYR B 1 35 ? 19.062 17.891 21.422 1 96.38 35 TYR B O 1
ATOM 3151 N N . LYS B 1 36 ? 16.938 17.469 22.156 1 95 36 LYS B N 1
ATOM 3152 C CA . LYS B 1 36 ? 17.469 16.75 23.312 1 95 36 LYS B CA 1
ATOM 3153 C C . LYS B 1 36 ? 18.281 15.539 22.875 1 95 36 LYS B C 1
ATOM 3155 O O . LYS B 1 36 ? 19.359 15.273 23.422 1 95 36 LYS B O 1
ATOM 3160 N N . ALA B 1 37 ? 17.781 14.812 21.922 1 95.31 37 ALA B N 1
ATOM 3161 C CA . ALA B 1 37 ? 18.484 13.633 21.406 1 95.31 37 ALA B CA 1
ATOM 3162 C C . ALA B 1 37 ? 19.734 14.039 20.625 1 95.31 37 ALA B C 1
ATOM 3164 O O . ALA B 1 37 ? 20.797 13.438 20.797 1 95.31 37 ALA B O 1
ATOM 3165 N N . PHE B 1 38 ? 19.641 15.055 19.828 1 95.44 38 PHE B N 1
ATOM 3166 C CA . PHE B 1 38 ? 20.719 15.492 18.938 1 95.44 38 PHE B CA 1
ATOM 3167 C C . PHE B 1 38 ? 21.922 15.984 19.734 1 95.44 38 PHE B C 1
ATOM 3169 O O . PHE B 1 38 ? 23.062 15.688 19.391 1 95.44 38 PHE B O 1
ATOM 3176 N N . TYR B 1 39 ? 21.656 16.703 20.781 1 93.19 39 TYR B N 1
ATOM 3177 C CA . TYR B 1 39 ? 22.734 17.266 21.578 1 93.19 39 TYR B CA 1
ATOM 3178 C C . TYR B 1 39 ? 23.109 16.344 22.734 1 93.19 39 TYR B C 1
ATOM 3180 O O . TYR B 1 39 ? 24.016 16.625 23.516 1 93.19 39 TYR B O 1
ATOM 3188 N N . GLY B 1 40 ? 22.359 15.273 22.828 1 89.81 40 GLY B N 1
ATOM 3189 C CA . GLY B 1 40 ? 22.609 14.336 23.922 1 89.81 40 GLY B CA 1
ATOM 3190 C C . GLY B 1 40 ? 23.781 13.406 23.625 1 89.81 40 GLY B C 1
ATOM 3191 O O . GLY B 1 40 ? 24.656 13.727 22.828 1 89.81 40 GLY B O 1
ATOM 3192 N N . ASN B 1 41 ? 23.75 12.289 24.375 1 86.94 41 ASN B N 1
ATOM 3193 C CA . ASN B 1 41 ? 24.812 11.297 24.234 1 86.94 41 ASN B CA 1
ATOM 3194 C C . ASN B 1 41 ? 24.75 10.609 22.875 1 86.94 41 ASN B C 1
ATOM 3196 O O . ASN B 1 41 ? 23.688 10.516 22.266 1 86.94 41 ASN B O 1
ATOM 3200 N N . SER B 1 42 ? 25.844 10.148 22.5 1 82.19 42 SER B N 1
ATOM 3201 C CA . SER B 1 42 ? 26 9.562 21.172 1 82.19 42 SER B CA 1
ATOM 3202 C C . SER B 1 42 ? 25.078 8.367 20.969 1 82.19 42 SER B C 1
ATOM 3204 O O . SER B 1 42 ? 24.641 8.086 19.859 1 82.19 42 SER B O 1
ATOM 3206 N N . LEU B 1 43 ? 24.672 7.75 21.984 1 83.5 43 LEU B N 1
ATOM 3207 C CA . LEU B 1 43 ? 23.844 6.555 21.891 1 83.5 43 LEU B CA 1
ATOM 3208 C C . LEU B 1 43 ? 22.391 6.926 21.625 1 83.5 43 LEU B C 1
ATOM 3210 O O . LEU B 1 43 ? 21.609 6.105 21.141 1 83.5 43 LEU B O 1
ATOM 3214 N N . ASN B 1 44 ? 22.125 8.188 21.906 1 86.5 44 ASN B N 1
ATOM 3215 C CA . ASN B 1 44 ? 20.719 8.586 21.812 1 86.5 44 ASN B CA 1
ATOM 3216 C C . ASN B 1 44 ? 20.484 9.516 20.625 1 86.5 44 ASN B C 1
ATOM 3218 O O . ASN B 1 44 ? 19.359 9.969 20.422 1 86.5 44 ASN B O 1
ATOM 3222 N N . LYS B 1 45 ? 21.516 9.711 19.859 1 92.69 45 LYS B N 1
ATOM 3223 C CA . LYS B 1 45 ? 21.375 10.625 18.719 1 92.69 45 LYS B CA 1
ATOM 3224 C C . LYS B 1 45 ? 20.391 10.062 17.688 1 92.69 45 LYS B C 1
ATOM 3226 O O . LYS B 1 45 ? 20.344 8.852 17.469 1 92.69 45 LYS B O 1
ATOM 3231 N N . PRO B 1 46 ? 19.656 11 17.094 1 95.81 46 PRO B N 1
ATOM 3232 C CA . PRO B 1 46 ? 18.828 10.516 16 1 95.81 46 PRO B CA 1
ATOM 3233 C C . PRO B 1 46 ? 19.625 9.836 14.898 1 95.81 46 PRO B C 1
ATOM 3235 O O . PRO B 1 46 ? 20.781 10.211 14.648 1 95.81 46 PRO B O 1
ATOM 3238 N N . PRO B 1 47 ? 19.094 8.797 14.32 1 96.19 47 PRO B N 1
ATOM 3239 C CA . PRO B 1 47 ? 19.828 8.148 13.227 1 96.19 47 PRO B CA 1
ATOM 3240 C C . PRO B 1 47 ? 20.219 9.133 12.125 1 96.19 47 PRO B C 1
ATOM 3242 O O . PRO B 1 47 ? 19.531 10.117 11.891 1 96.19 47 PRO B O 1
ATOM 3245 N N . MET B 1 48 ? 21.312 8.836 11.453 1 96.62 48 MET B N 1
ATOM 3246 C CA . MET B 1 48 ? 21.875 9.719 10.438 1 96.62 48 MET B CA 1
ATOM 3247 C C . MET B 1 48 ? 20.859 10.008 9.336 1 96.62 48 MET B C 1
ATOM 3249 O O . MET B 1 48 ? 20.828 11.117 8.797 1 96.62 48 MET B O 1
ATOM 3253 N N . CYS B 1 49 ? 20.047 9.008 9.008 1 98 49 CYS B N 1
ATOM 3254 C CA . CYS B 1 49 ? 19.078 9.203 7.941 1 98 49 CYS B CA 1
ATOM 3255 C C . CYS B 1 49 ? 18.094 10.312 8.297 1 98 49 CYS B C 1
ATOM 3257 O O . CYS B 1 49 ? 17.75 11.141 7.453 1 98 49 CYS B O 1
ATOM 3259 N N . LEU B 1 50 ? 17.672 10.359 9.562 1 98.44 50 LEU B N 1
ATOM 3260 C CA . LEU B 1 50 ? 16.734 11.391 9.977 1 98.44 50 LEU B CA 1
ATOM 3261 C C . LEU B 1 50 ? 17.422 12.758 10 1 98.44 50 LEU B C 1
ATOM 3263 O O . LEU B 1 50 ? 16.828 13.75 9.555 1 98.44 50 LEU B O 1
ATOM 3267 N N . GLN B 1 51 ? 18.641 12.781 10.539 1 97.81 51 GLN B N 1
ATOM 3268 C CA . GLN B 1 51 ? 19.359 14.047 10.555 1 97.81 51 GLN B CA 1
ATOM 3269 C C . GLN B 1 51 ? 19.516 14.625 9.148 1 97.81 51 GLN B C 1
ATOM 3271 O O . GLN B 1 51 ? 19.172 15.789 8.914 1 97.81 51 GLN B O 1
ATOM 3276 N N . TYR B 1 52 ? 19.922 13.82 8.211 1 98.38 52 TYR B N 1
ATOM 3277 C CA . TYR B 1 52 ? 20.141 14.273 6.844 1 98.38 52 TYR B CA 1
ATOM 3278 C C . TYR B 1 52 ? 18.812 14.625 6.172 1 98.38 52 TYR B C 1
ATOM 3280 O O . TYR B 1 52 ? 18.766 15.531 5.34 1 98.38 52 TYR B O 1
ATOM 3288 N N . ALA B 1 53 ? 17.75 13.898 6.504 1 98.56 53 ALA B N 1
ATOM 3289 C CA . ALA B 1 53 ? 16.438 14.25 5.949 1 98.56 53 ALA B CA 1
ATOM 3290 C C . ALA B 1 53 ? 16 15.641 6.406 1 98.56 53 ALA B C 1
ATOM 3292 O O . ALA B 1 53 ? 15.5 16.438 5.605 1 98.56 53 ALA B O 1
ATOM 3293 N N . ILE B 1 54 ? 16.234 15.898 7.699 1 98.5 54 ILE B N 1
ATOM 3294 C CA . ILE B 1 54 ? 15.891 17.203 8.25 1 98.5 54 ILE B CA 1
ATOM 3295 C C . ILE B 1 54 ? 16.766 18.281 7.613 1 98.5 54 ILE B C 1
ATOM 3297 O O . ILE B 1 54 ? 16.266 19.344 7.227 1 98.5 54 ILE B O 1
ATOM 3301 N N . TRP B 1 55 ? 18.047 18 7.426 1 98.44 55 TRP B N 1
ATOM 3302 C CA . TRP B 1 55 ? 18.953 18.969 6.805 1 98.44 55 TRP B CA 1
ATOM 3303 C C . TRP B 1 55 ? 18.594 19.188 5.336 1 98.44 55 TRP B C 1
ATOM 3305 O O . TRP B 1 55 ? 18.703 20.297 4.824 1 98.44 55 TRP B O 1
ATOM 3315 N N . ALA B 1 56 ? 18.203 18.141 4.629 1 98.44 56 ALA B N 1
ATOM 3316 C CA . ALA B 1 56 ? 17.781 18.281 3.24 1 98.44 56 ALA B CA 1
ATOM 3317 C C . ALA B 1 56 ? 16.562 19.188 3.129 1 98.44 56 ALA B C 1
ATOM 3319 O O . ALA B 1 56 ? 16.531 20.109 2.301 1 98.44 56 ALA B O 1
ATOM 3320 N N . MET B 1 57 ? 15.633 19.016 3.979 1 97.88 57 MET B N 1
ATOM 3321 C CA . MET B 1 57 ? 14.422 19.844 3.982 1 97.88 57 MET B CA 1
ATOM 3322 C C . MET B 1 57 ? 14.742 21.281 4.375 1 97.88 57 MET B C 1
ATOM 3324 O O . MET B 1 57 ? 14.18 22.219 3.818 1 97.88 57 MET B O 1
ATOM 3328 N N . GLY B 1 58 ? 15.625 21.391 5.355 1 97.56 58 GLY B N 1
ATOM 3329 C CA . GLY B 1 58 ? 16.031 22.719 5.777 1 97.56 58 GLY B CA 1
ATOM 3330 C C . GLY B 1 58 ? 16.781 23.484 4.703 1 97.56 58 GLY B C 1
ATOM 3331 O O . GLY B 1 58 ? 16.719 24.719 4.641 1 97.56 58 GLY B O 1
ATOM 3332 N N . ALA B 1 59 ? 17.469 22.734 3.867 1 97.81 59 ALA B N 1
ATOM 3333 C CA . ALA B 1 59 ? 18.281 23.344 2.82 1 97.81 59 ALA B CA 1
ATOM 3334 C C . ALA B 1 59 ? 17.438 23.688 1.597 1 97.81 59 ALA B C 1
ATOM 3336 O O . ALA B 1 59 ? 17.797 24.578 0.823 1 97.81 59 ALA B O 1
ATOM 3337 N N . LEU B 1 60 ? 16.344 22.984 1.435 1 95.38 60 LEU B N 1
ATOM 3338 C CA . LEU B 1 60 ? 15.492 23.172 0.266 1 95.38 60 LEU B CA 1
ATOM 3339 C C . LEU B 1 60 ? 14.969 24.609 0.2 1 95.38 60 LEU B C 1
ATOM 3341 O O . LEU B 1 60 ? 14.344 25.094 1.145 1 95.38 60 LEU B O 1
ATOM 3345 N N . TRP B 1 61 ? 15.258 25.406 -0.807 1 91.19 61 TRP B N 1
ATOM 3346 C CA . TRP B 1 61 ? 14.852 26.781 -1.08 1 91.19 61 TRP B CA 1
ATOM 3347 C C . TRP B 1 61 ? 15.523 27.75 -0.113 1 91.19 61 TRP B C 1
ATOM 3349 O O . TRP B 1 61 ? 15.148 28.922 -0.039 1 91.19 61 TRP B O 1
ATOM 3359 N N . HIS B 1 62 ? 16.484 27.266 0.667 1 94.25 62 HIS B N 1
ATOM 3360 C CA . HIS B 1 62 ? 17.25 28.156 1.524 1 94.25 62 HIS B CA 1
ATOM 3361 C C . HIS B 1 62 ? 18.109 29.109 0.697 1 94.25 62 HIS B C 1
ATOM 3363 O O . HIS B 1 62 ? 18.688 28.719 -0.311 1 94.25 62 HIS B O 1
ATOM 3369 N N . PRO B 1 63 ? 18.141 30.312 1.04 1 94.25 63 PRO B N 1
ATOM 3370 C CA . PRO B 1 63 ? 18.906 31.297 0.249 1 94.25 63 PRO B CA 1
ATOM 3371 C C . PRO B 1 63 ? 20.375 30.922 0.117 1 94.25 63 PRO B C 1
ATOM 3373 O O . PRO B 1 63 ? 20.984 31.125 -0.94 1 94.25 63 PRO B O 1
ATOM 3376 N N . LYS B 1 64 ? 20.938 30.266 1.114 1 96 64 LYS B N 1
ATOM 3377 C CA . LYS B 1 64 ? 22.375 30 1.147 1 96 64 LYS B CA 1
ATOM 3378 C C . LYS B 1 64 ? 22.656 28.531 0.83 1 96 64 LYS B C 1
ATOM 3380 O O . LYS B 1 64 ? 23.734 28.203 0.313 1 96 64 LYS B O 1
ATOM 3385 N N . TYR B 1 65 ? 21.766 27.656 1.129 1 96.44 65 TYR B N 1
ATOM 3386 C CA . TYR B 1 65 ? 22.156 26.25 1.184 1 96.44 65 TYR B CA 1
ATOM 3387 C C . TYR B 1 65 ? 21.344 25.422 0.2 1 96.44 65 TYR B C 1
ATOM 3389 O O . TYR B 1 65 ? 21.375 24.188 0.228 1 96.44 65 TYR B O 1
ATOM 3397 N N . ASP B 1 66 ? 20.625 26.047 -0.723 1 95.88 66 ASP B N 1
ATOM 3398 C CA . ASP B 1 66 ? 19.734 25.328 -1.627 1 95.88 66 ASP B CA 1
ATOM 3399 C C . ASP B 1 66 ? 20.5 24.359 -2.506 1 95.88 66 ASP B C 1
ATOM 3401 O O . ASP B 1 66 ? 20 23.266 -2.824 1 95.88 66 ASP B O 1
ATOM 3405 N N . ARG B 1 67 ? 21.766 24.625 -2.865 1 95.31 67 ARG B N 1
ATOM 3406 C CA . ARG B 1 67 ? 22.547 23.844 -3.803 1 95.31 67 ARG B CA 1
ATOM 3407 C C . ARG B 1 67 ? 22.969 22.516 -3.18 1 95.31 67 ARG B C 1
ATOM 3409 O O . ARG B 1 67 ? 23.266 21.547 -3.893 1 95.31 67 ARG B O 1
ATOM 3416 N N . ILE B 1 68 ? 22.969 22.453 -1.84 1 96.44 68 ILE B N 1
ATOM 3417 C CA . ILE B 1 68 ? 23.469 21.25 -1.201 1 96.44 68 ILE B CA 1
ATOM 3418 C C . ILE B 1 68 ? 22.297 20.406 -0.717 1 96.44 68 ILE B C 1
ATOM 3420 O O . ILE B 1 68 ? 22.484 19.297 -0.194 1 96.44 68 ILE B O 1
ATOM 3424 N N . ALA B 1 69 ? 21.078 20.828 -0.903 1 97.56 69 ALA B N 1
ATOM 3425 C CA . ALA B 1 69 ? 19.891 20.094 -0.47 1 97.56 69 ALA B CA 1
ATOM 3426 C C . ALA B 1 69 ? 19.859 18.688 -1.068 1 97.56 69 ALA B C 1
ATOM 3428 O O . ALA B 1 69 ? 19.578 17.719 -0.37 1 97.56 69 ALA B O 1
ATOM 3429 N N . ASP B 1 70 ? 20.219 18.625 -2.299 1 96.5 70 ASP B N 1
ATOM 3430 C CA . ASP B 1 70 ? 20.203 17.328 -2.996 1 96.5 70 ASP B CA 1
ATOM 3431 C C . ASP B 1 70 ? 21.203 16.359 -2.398 1 96.5 70 ASP B C 1
ATOM 3433 O O . ASP B 1 70 ? 20.938 15.164 -2.303 1 96.5 70 ASP B O 1
ATOM 3437 N N . VAL B 1 71 ? 22.344 16.875 -2.064 1 96.75 71 VAL B N 1
ATOM 3438 C CA .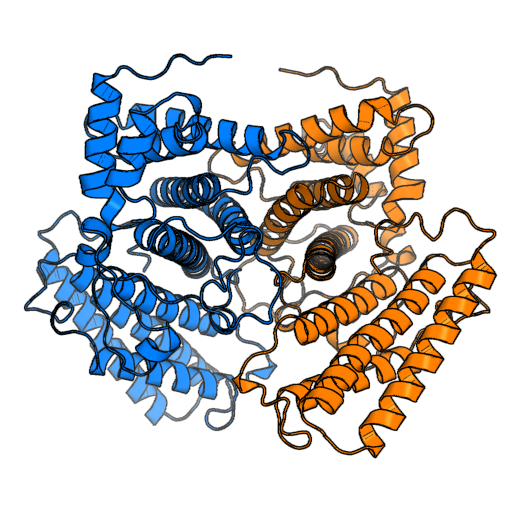 VAL B 1 71 ? 23.375 16.047 -1.451 1 96.75 71 VAL B CA 1
ATOM 3439 C C . VAL B 1 71 ? 22.859 15.484 -0.131 1 96.75 71 VAL B C 1
ATOM 3441 O O . VAL B 1 71 ? 23.031 14.289 0.142 1 96.75 71 VAL B O 1
ATOM 3444 N N . PHE B 1 72 ? 22.266 16.281 0.71 1 98.12 72 PHE B N 1
ATOM 3445 C CA . PHE B 1 72 ? 21.719 15.836 1.987 1 98.12 72 PHE B CA 1
ATOM 3446 C C . PHE B 1 72 ? 20.609 14.82 1.775 1 98.12 72 PHE B C 1
ATOM 3448 O O . PHE B 1 72 ? 20.516 13.82 2.492 1 98.12 72 PHE B O 1
ATOM 3455 N N . TYR B 1 73 ? 19.781 15.094 0.794 1 97.75 73 TYR B N 1
ATOM 3456 C CA . TYR B 1 73 ? 18.688 14.188 0.437 1 97.75 73 TYR B CA 1
ATOM 3457 C C . TYR B 1 73 ? 19.234 12.812 0.077 1 97.75 73 TYR B C 1
ATOM 3459 O O . TYR B 1 73 ? 18.766 11.797 0.608 1 97.75 73 TYR B O 1
ATOM 3467 N N . LYS B 1 74 ? 20.25 12.766 -0.74 1 96.5 74 LYS B N 1
ATOM 3468 C CA . LYS B 1 74 ? 20.828 11.492 -1.181 1 96.5 74 LYS B CA 1
ATOM 3469 C C . LYS B 1 74 ? 21.484 10.758 -0.021 1 96.5 74 LYS B C 1
ATOM 3471 O O . LYS B 1 74 ? 21.438 9.523 0.045 1 96.5 74 LYS B O 1
ATOM 3476 N N . ARG B 1 75 ? 22.047 11.492 0.843 1 97.06 75 ARG B N 1
ATOM 3477 C CA . ARG B 1 75 ? 22.641 10.875 2.027 1 97.06 75 ARG B CA 1
ATOM 3478 C C . ARG B 1 75 ? 21.562 10.289 2.934 1 97.06 75 ARG B C 1
ATOM 3480 O O . ARG B 1 75 ? 21.734 9.211 3.496 1 97.06 75 ARG B O 1
ATOM 3487 N N . ALA B 1 76 ? 20.469 11.07 3.109 1 98.06 76 ALA B N 1
ATOM 3488 C CA . ALA B 1 76 ? 19.359 10.547 3.904 1 98.06 76 ALA B CA 1
ATOM 3489 C C . ALA B 1 76 ? 18.875 9.203 3.359 1 98.06 76 ALA B C 1
ATOM 3491 O O . ALA B 1 76 ? 18.703 8.25 4.117 1 98.06 76 ALA B O 1
ATOM 3492 N N . ARG B 1 77 ? 18.75 9.094 2.045 1 97 77 ARG B N 1
ATOM 3493 C CA . ARG B 1 77 ? 18.312 7.867 1.395 1 97 77 ARG B CA 1
ATOM 3494 C C . ARG B 1 77 ? 19.312 6.746 1.6 1 97 77 ARG B C 1
ATOM 3496 O O . ARG B 1 77 ? 18.938 5.609 1.89 1 97 77 ARG B O 1
ATOM 3503 N N . HIS B 1 78 ? 20.531 7.156 1.444 1 95.25 78 HIS B N 1
ATOM 3504 C CA . HIS B 1 78 ? 21.594 6.172 1.595 1 95.25 78 HIS B CA 1
ATOM 3505 C C . HIS B 1 78 ? 21.594 5.566 2.996 1 95.25 78 HIS B C 1
ATOM 3507 O O . HIS B 1 78 ? 21.656 4.344 3.15 1 95.25 78 HIS B O 1
ATOM 3513 N N . TYR B 1 79 ? 21.516 6.363 4.012 1 96.31 79 TYR B N 1
ATOM 3514 C CA . TYR B 1 79 ? 21.531 5.883 5.387 1 96.31 79 TYR B CA 1
ATOM 3515 C C . TYR B 1 79 ? 20.281 5.074 5.699 1 96.31 79 TYR B C 1
ATOM 3517 O O . TYR B 1 79 ? 20.344 4.074 6.414 1 96.31 79 TYR B O 1
ATOM 3525 N N . ALA B 1 80 ? 19.156 5.527 5.148 1 96.88 80 ALA B N 1
ATOM 3526 C CA . ALA B 1 80 ? 17.906 4.789 5.371 1 96.88 80 ALA B CA 1
ATOM 3527 C C . ALA B 1 80 ? 17.984 3.387 4.777 1 96.88 80 ALA B C 1
ATOM 3529 O O . ALA B 1 80 ? 17.594 2.412 5.418 1 96.88 80 ALA B O 1
ATOM 3530 N N . GLU B 1 81 ? 18.547 3.268 3.588 1 94.5 81 GLU B N 1
ATOM 3531 C CA . GLU B 1 81 ? 18.703 1.978 2.926 1 94.5 81 GLU B CA 1
ATOM 3532 C C . GLU B 1 81 ? 19.703 1.09 3.67 1 94.5 81 GLU B C 1
ATOM 3534 O O . GLU B 1 81 ? 19.469 -0.115 3.811 1 94.5 81 GLU B O 1
ATOM 3539 N N . THR B 1 82 ? 20.766 1.735 4.07 1 94.44 82 THR B N 1
ATOM 3540 C CA . THR B 1 82 ? 21.781 0.993 4.812 1 94.44 82 THR B CA 1
ATOM 3541 C C . THR B 1 82 ? 21.203 0.433 6.105 1 94.44 82 THR B C 1
ATOM 3543 O O . THR B 1 82 ? 21.484 -0.711 6.473 1 94.44 82 THR B O 1
ATOM 3546 N N . ASP B 1 83 ? 20.438 1.174 6.805 1 96.06 83 ASP B N 1
ATOM 3547 C CA . ASP B 1 83 ? 19.812 0.719 8.039 1 96.06 83 ASP B CA 1
ATOM 3548 C C . ASP B 1 83 ? 18.828 -0.414 7.777 1 96.06 83 ASP B C 1
ATOM 3550 O O . ASP B 1 83 ? 18.656 -1.312 8.609 1 96.06 83 ASP B O 1
ATOM 3554 N N . GLU B 1 84 ? 18.109 -0.358 6.645 1 95.31 84 GLU B N 1
ATOM 3555 C CA . GLU B 1 84 ? 17.156 -1.4 6.277 1 95.31 84 GLU B CA 1
ATOM 3556 C C . GLU B 1 84 ? 17.844 -2.74 6.066 1 95.31 84 GLU B C 1
ATOM 3558 O O . GLU B 1 84 ? 17.281 -3.795 6.367 1 95.31 84 GLU B O 1
ATOM 3563 N N . LEU B 1 85 ? 19.109 -2.705 5.598 1 93.88 85 LEU B N 1
ATOM 3564 C CA . LEU B 1 85 ? 19.844 -3.916 5.246 1 93.88 85 LEU B CA 1
ATOM 3565 C C . LEU B 1 85 ? 20.641 -4.43 6.441 1 93.88 85 LEU B C 1
ATOM 3567 O O . LEU B 1 85 ? 21.188 -5.539 6.398 1 93.88 85 LEU B O 1
ATOM 3571 N N . LYS B 1 86 ? 20.656 -3.594 7.484 1 93.31 86 LYS B N 1
ATOM 3572 C CA . LYS B 1 86 ? 21.438 -3.973 8.656 1 93.31 86 LYS B CA 1
ATOM 3573 C C . LYS B 1 86 ? 20.734 -5.055 9.461 1 93.31 86 LYS B C 1
ATOM 3575 O O . LYS B 1 86 ? 19.531 -4.965 9.719 1 93.31 86 LYS B O 1
ATOM 3580 N N . GLY B 1 87 ? 21.391 -6.121 9.805 1 90.19 87 GLY B N 1
ATOM 3581 C CA . GLY B 1 87 ? 20.828 -7.195 10.609 1 90.19 87 GLY B CA 1
ATOM 3582 C C . GLY B 1 87 ? 19.672 -7.898 9.922 1 90.19 87 GLY B C 1
ATOM 3583 O O . GLY B 1 87 ? 19.688 -8.102 8.703 1 90.19 87 GLY B O 1
ATOM 3584 N N . ASP B 1 88 ? 18.688 -8.344 10.703 1 86.06 88 ASP B N 1
ATOM 3585 C CA . ASP B 1 88 ? 17.547 -9.086 10.164 1 86.06 88 ASP B CA 1
ATOM 3586 C C . ASP B 1 88 ? 16.344 -8.172 9.961 1 86.06 88 ASP B C 1
ATOM 3588 O O . ASP B 1 88 ? 15.219 -8.641 9.766 1 86.06 88 ASP B O 1
ATOM 3592 N N . GLY B 1 89 ? 16.656 -6.891 10.023 1 84.38 89 GLY B N 1
ATOM 3593 C CA . GLY B 1 89 ? 15.578 -5.953 9.781 1 84.38 89 GLY B CA 1
ATOM 3594 C C . GLY B 1 89 ? 15.008 -5.355 11.055 1 84.38 89 GLY B C 1
ATOM 3595 O O . GLY B 1 89 ? 13.867 -4.875 11.062 1 84.38 89 GLY B O 1
ATOM 3596 N N . GLU B 1 90 ? 15.758 -5.352 12.086 1 85.44 90 GLU B N 1
ATOM 3597 C CA . GLU B 1 90 ? 15.305 -4.809 13.367 1 85.44 90 GLU B CA 1
ATOM 3598 C C . GLU B 1 90 ? 15.75 -3.361 13.539 1 85.44 90 GLU B C 1
ATOM 3600 O O . GLU B 1 90 ? 15.211 -2.641 14.391 1 85.44 90 GLU B O 1
ATOM 3605 N N . HIS B 1 91 ? 16.609 -2.852 12.734 1 90.19 91 HIS B N 1
ATOM 3606 C CA . HIS B 1 91 ? 17.25 -1.567 12.977 1 90.19 91 HIS B CA 1
ATOM 3607 C C . HIS B 1 91 ? 16.391 -0.414 12.477 1 90.19 91 HIS B C 1
ATOM 3609 O O . HIS B 1 91 ? 16.469 0.697 13.008 1 90.19 91 HIS B O 1
ATOM 3615 N N . PHE B 1 92 ? 15.602 -0.724 11.492 1 95.06 92 PHE B N 1
ATOM 3616 C CA . PHE B 1 92 ? 14.891 0.393 10.875 1 95.06 92 PHE B CA 1
ATOM 3617 C C . PHE B 1 92 ? 13.445 0.444 11.344 1 95.06 92 PHE B C 1
ATOM 3619 O O . PHE B 1 92 ? 12.68 1.324 10.938 1 95.06 92 PHE B O 1
ATOM 3626 N N . ILE B 1 93 ? 13.07 -0.454 12.203 1 94.06 93 ILE B N 1
ATOM 3627 C CA . ILE B 1 93 ? 11.703 -0.484 12.719 1 94.06 93 ILE B CA 1
ATOM 3628 C C . ILE B 1 93 ? 11.586 0.468 13.906 1 94.06 93 ILE B C 1
ATOM 3630 O O . ILE B 1 93 ? 11.391 0.03 15.047 1 94.06 93 ILE B O 1
ATOM 3634 N N . THR B 1 94 ? 11.734 1.761 13.672 1 95.25 94 THR B N 1
ATOM 3635 C CA . THR B 1 94 ? 11.672 2.791 14.703 1 95.25 94 THR B CA 1
ATOM 3636 C C . THR B 1 94 ? 10.867 3.996 14.219 1 95.25 94 THR B C 1
ATOM 3638 O O . THR B 1 94 ? 10.68 4.172 13.008 1 95.25 94 THR B O 1
ATOM 3641 N N . ILE B 1 95 ? 10.492 4.816 15.125 1 96.31 95 ILE B N 1
ATOM 3642 C CA . ILE B 1 95 ? 9.75 6.035 14.812 1 96.31 95 ILE B CA 1
ATOM 3643 C C . ILE B 1 95 ? 10.633 6.977 13.992 1 96.31 95 ILE B C 1
ATOM 3645 O O . ILE B 1 95 ? 10.156 7.648 13.078 1 96.31 95 ILE B O 1
ATOM 3649 N N . ALA B 1 96 ? 11.906 7.031 14.32 1 97.25 96 ALA B N 1
ATOM 3650 C CA . ALA B 1 96 ? 12.836 7.922 13.633 1 97.25 96 ALA B CA 1
ATOM 3651 C C . ALA B 1 96 ? 12.945 7.566 12.148 1 97.25 96 ALA B C 1
ATOM 3653 O O . ALA B 1 96 ? 13.023 8.453 11.297 1 97.25 96 ALA B O 1
ATOM 3654 N N . HIS B 1 97 ? 12.93 6.312 11.875 1 98 97 HIS B N 1
ATOM 3655 C CA . HIS B 1 97 ? 13 5.895 10.484 1 98 97 HIS B CA 1
ATOM 3656 C C . HIS B 1 97 ? 11.695 6.203 9.75 1 98 97 HIS B C 1
ATOM 3658 O O . HIS B 1 97 ? 11.711 6.551 8.562 1 98 97 HIS B O 1
ATOM 3664 N N . ALA B 1 98 ? 10.594 6.035 10.422 1 98.19 98 ALA B N 1
ATOM 3665 C CA . ALA B 1 98 ? 9.328 6.465 9.828 1 98.19 98 ALA B CA 1
ATOM 3666 C C . ALA B 1 98 ? 9.344 7.961 9.539 1 98.19 98 ALA B C 1
ATOM 3668 O O . ALA B 1 98 ? 8.914 8.398 8.461 1 98.19 98 ALA B O 1
ATOM 3669 N N . GLN B 1 99 ? 9.867 8.758 10.492 1 98.62 99 GLN B N 1
ATOM 3670 C CA . GLN B 1 99 ? 10.023 10.195 10.297 1 98.62 99 GLN B CA 1
ATOM 3671 C C . GLN B 1 99 ? 10.914 10.492 9.094 1 98.62 99 GLN B C 1
ATOM 3673 O O . GLN B 1 99 ? 10.625 11.406 8.32 1 98.62 99 GLN B O 1
ATOM 3678 N N . THR B 1 100 ? 11.906 9.688 8.938 1 98.75 100 THR B N 1
ATOM 3679 C CA . THR B 1 100 ? 12.828 9.852 7.816 1 98.75 100 THR B CA 1
ATOM 3680 C C . THR B 1 100 ? 12.102 9.688 6.484 1 98.75 100 THR B C 1
ATOM 3682 O O . THR B 1 100 ? 12.211 10.547 5.605 1 98.75 100 THR B O 1
ATOM 3685 N N . TRP B 1 101 ? 11.336 8.672 6.359 1 98.62 101 TRP B N 1
ATOM 3686 C CA . TRP B 1 101 ? 10.703 8.367 5.082 1 98.62 101 TRP B CA 1
ATOM 3687 C C . TRP B 1 101 ? 9.609 9.383 4.766 1 98.62 101 TRP B C 1
ATOM 3689 O O . TRP B 1 101 ? 9.391 9.719 3.6 1 98.62 101 TRP B O 1
ATOM 3699 N N . VAL B 1 102 ? 8.898 9.898 5.781 1 98.12 102 VAL B N 1
ATOM 3700 C CA . VAL B 1 102 ? 7.895 10.914 5.477 1 98.12 102 VAL B CA 1
ATOM 3701 C C . VAL B 1 102 ? 8.578 12.203 5.039 1 98.12 102 VAL B C 1
ATOM 3703 O O . VAL B 1 102 ? 8.086 12.906 4.152 1 98.12 102 VAL B O 1
ATOM 3706 N N . LEU B 1 103 ? 9.742 12.508 5.621 1 98.31 103 LEU B N 1
ATOM 3707 C CA . LEU B 1 103 ? 10.469 13.711 5.238 1 98.31 103 LEU B CA 1
ATOM 3708 C C . LEU B 1 103 ? 11.094 13.555 3.855 1 98.31 103 LEU B C 1
ATOM 3710 O O . LEU B 1 103 ? 11.102 14.5 3.061 1 98.31 103 LEU B O 1
ATOM 3714 N N . ILE B 1 104 ? 11.617 12.383 3.562 1 98.38 104 ILE B N 1
ATOM 3715 C CA . ILE B 1 104 ? 12.172 12.109 2.24 1 98.38 104 ILE B CA 1
ATOM 3716 C C . ILE B 1 104 ? 11.078 12.258 1.185 1 98.38 104 ILE B C 1
ATOM 3718 O O . ILE B 1 104 ? 11.297 12.883 0.144 1 98.38 104 ILE B O 1
ATOM 3722 N N . THR B 1 105 ? 9.922 11.742 1.451 1 97.94 105 THR B N 1
ATOM 3723 C CA . THR B 1 105 ? 8.797 11.844 0.528 1 97.94 105 THR B CA 1
ATOM 3724 C C . THR B 1 105 ? 8.438 13.312 0.275 1 97.94 105 THR B C 1
ATOM 3726 O O . THR B 1 105 ? 8.25 13.719 -0.873 1 97.94 105 THR B O 1
ATOM 3729 N N . ALA B 1 106 ? 8.406 14.062 1.325 1 96.12 106 ALA B N 1
ATOM 3730 C CA . ALA B 1 106 ? 8.078 15.484 1.209 1 96.12 106 ALA B CA 1
ATOM 3731 C C . ALA B 1 106 ? 9.125 16.219 0.379 1 96.12 106 ALA B C 1
ATOM 3733 O O . ALA B 1 106 ? 8.781 17.047 -0.477 1 96.12 106 ALA B O 1
ATOM 3734 N N . TYR B 1 107 ? 10.344 15.938 0.668 1 96.5 107 TYR B N 1
ATOM 3735 C CA . TYR B 1 107 ? 11.422 16.547 -0.106 1 96.5 107 TYR B CA 1
ATOM 3736 C C . TYR B 1 107 ? 11.258 16.25 -1.592 1 96.5 107 TYR B C 1
ATOM 3738 O O . TYR B 1 107 ? 11.344 17.156 -2.428 1 96.5 107 TYR B O 1
ATOM 3746 N N . GLU B 1 108 ? 11.055 15.008 -1.896 1 96.38 108 GLU B N 1
ATOM 3747 C CA . GLU B 1 108 ? 10.93 14.57 -3.283 1 96.38 108 GLU B CA 1
ATOM 3748 C C . GLU B 1 108 ? 9.75 15.25 -3.971 1 96.38 108 GLU B C 1
ATOM 3750 O O . GLU B 1 108 ? 9.859 15.688 -5.117 1 96.38 108 GLU B O 1
ATOM 3755 N N . ALA B 1 109 ? 8.664 15.336 -3.303 1 93.69 109 ALA B N 1
ATOM 3756 C CA . ALA B 1 109 ? 7.488 15.992 -3.857 1 93.69 109 ALA B CA 1
ATOM 3757 C C . ALA B 1 109 ? 7.762 17.469 -4.129 1 93.69 109 ALA B C 1
ATOM 3759 O O . ALA B 1 109 ? 7.43 17.984 -5.199 1 93.69 109 ALA B O 1
ATOM 3760 N N . ARG B 1 110 ? 8.391 18.125 -3.215 1 91.38 110 ARG B N 1
ATOM 3761 C CA . ARG B 1 110 ? 8.68 19.547 -3.352 1 91.38 110 ARG B CA 1
ATOM 3762 C C . ARG B 1 110 ? 9.727 19.797 -4.438 1 91.38 110 ARG B C 1
ATOM 3764 O O . ARG B 1 110 ? 9.711 20.828 -5.094 1 91.38 110 ARG B O 1
ATOM 3771 N N . ALA B 1 111 ? 10.578 18.828 -4.574 1 91.44 111 ALA B N 1
ATOM 3772 C CA . ALA B 1 111 ? 11.594 18.922 -5.621 1 91.44 111 ALA B CA 1
ATOM 3773 C C . ALA B 1 111 ? 11.047 18.453 -6.961 1 91.44 111 ALA B C 1
ATOM 3775 O O . ALA B 1 111 ? 11.789 18.328 -7.938 1 91.44 111 ALA B O 1
ATOM 3776 N N . MET B 1 112 ? 9.781 18.078 -7.055 1 90.19 112 MET B N 1
ATOM 3777 C CA . MET B 1 112 ? 9.07 17.688 -8.266 1 90.19 112 MET B CA 1
ATOM 3778 C C . MET B 1 112 ? 9.547 16.328 -8.766 1 90.19 112 MET B C 1
ATOM 3780 O O . MET B 1 112 ? 9.5 16.047 -9.969 1 90.19 112 MET B O 1
ATOM 3784 N N . LEU B 1 113 ? 10.086 15.586 -7.832 1 92.69 113 LEU B N 1
ATOM 3785 C CA . LEU B 1 113 ? 10.43 14.203 -8.117 1 92.69 113 LEU B CA 1
ATOM 3786 C C . LEU B 1 113 ? 9.281 13.266 -7.73 1 92.69 113 LEU B C 1
ATOM 3788 O O . LEU B 1 113 ? 9.414 12.469 -6.797 1 92.69 113 LEU B O 1
ATOM 3792 N N . TYR B 1 114 ? 8.258 13.25 -8.523 1 91.94 114 TYR B N 1
ATOM 3793 C CA . TYR B 1 114 ? 6.977 12.688 -8.117 1 91.94 114 TYR B CA 1
ATOM 3794 C C . TYR B 1 114 ? 7.023 11.164 -8.125 1 91.94 114 TYR B C 1
ATOM 3796 O O . TYR B 1 114 ? 6.418 10.516 -7.27 1 91.94 114 TYR B O 1
ATOM 3804 N N . THR B 1 115 ? 7.707 10.57 -9.117 1 93.31 115 THR B N 1
ATOM 3805 C CA . THR B 1 115 ? 7.781 9.117 -9.148 1 93.31 115 THR B CA 1
ATOM 3806 C C . THR B 1 115 ? 8.562 8.586 -7.953 1 93.31 115 THR B C 1
ATOM 3808 O O . THR B 1 115 ? 8.18 7.586 -7.344 1 93.31 115 THR B O 1
ATOM 3811 N N . ARG B 1 116 ? 9.617 9.281 -7.551 1 95.69 116 ARG B N 1
ATOM 3812 C CA . ARG B 1 116 ? 10.391 8.906 -6.371 1 95.69 116 ARG B CA 1
ATOM 3813 C C . ARG B 1 116 ? 9.57 9.102 -5.098 1 95.69 116 ARG B C 1
ATOM 3815 O O . ARG B 1 116 ? 9.617 8.266 -4.191 1 95.69 116 ARG B O 1
ATOM 3822 N N . ALA B 1 117 ? 8.844 10.227 -5.098 1 96.31 117 ALA B N 1
ATOM 3823 C CA . ALA B 1 117 ? 8.008 10.508 -3.936 1 96.31 117 ALA B CA 1
ATOM 3824 C C . ALA B 1 117 ? 6.965 9.406 -3.73 1 96.31 117 ALA B C 1
ATOM 3826 O O . ALA B 1 117 ? 6.68 9.016 -2.596 1 96.31 117 ALA B O 1
ATOM 3827 N N . SER B 1 118 ? 6.469 8.914 -4.848 1 95.44 118 SER B N 1
ATOM 3828 C CA . SER B 1 118 ? 5.461 7.863 -4.77 1 95.44 118 SER B CA 1
ATOM 3829 C C . SER B 1 118 ? 6.047 6.582 -4.188 1 95.44 118 SER B C 1
ATOM 3831 O O . SER B 1 118 ? 5.41 5.922 -3.361 1 95.44 118 SER B O 1
ATOM 3833 N N . MET B 1 119 ? 7.234 6.25 -4.578 1 96.69 119 MET B N 1
ATOM 3834 C CA . MET B 1 119 ? 7.914 5.07 -4.051 1 96.69 119 MET B CA 1
ATOM 3835 C C . MET B 1 119 ? 8.227 5.238 -2.57 1 96.69 119 MET B C 1
ATOM 3837 O O . MET B 1 119 ? 8.039 4.312 -1.781 1 96.69 119 MET B O 1
ATOM 3841 N N . SER B 1 120 ? 8.68 6.422 -2.201 1 97.69 120 SER B N 1
ATOM 3842 C CA . SER B 1 120 ? 9.023 6.691 -0.807 1 97.69 120 SER B CA 1
ATOM 3843 C C . SER B 1 120 ? 7.77 6.727 0.067 1 97.69 120 SER B C 1
ATOM 3845 O O . SER B 1 120 ? 7.812 6.324 1.231 1 97.69 120 SER B O 1
ATOM 3847 N N . ALA B 1 121 ? 6.691 7.219 -0.524 1 97.81 121 ALA B N 1
ATOM 3848 C CA . ALA B 1 121 ? 5.426 7.211 0.204 1 97.81 121 ALA B CA 1
ATOM 3849 C C . ALA B 1 121 ? 4.984 5.781 0.52 1 97.81 121 ALA B C 1
ATOM 3851 O O . ALA B 1 121 ? 4.449 5.516 1.598 1 97.81 121 ALA B O 1
ATOM 3852 N N . ALA B 1 122 ? 5.25 4.906 -0.397 1 97.56 122 ALA B N 1
ATOM 3853 C CA . ALA B 1 122 ? 4.91 3.506 -0.166 1 97.56 122 ALA B CA 1
ATOM 3854 C C . ALA B 1 122 ? 5.734 2.922 0.977 1 97.56 122 ALA B C 1
ATOM 3856 O O . ALA B 1 122 ? 5.203 2.213 1.835 1 97.56 122 ALA B O 1
ATOM 3857 N N . ARG B 1 123 ? 6.98 3.23 1.035 1 97.12 123 ARG B N 1
ATOM 3858 C CA . ARG B 1 123 ? 7.855 2.777 2.111 1 97.12 123 ARG B CA 1
ATOM 3859 C C . ARG B 1 123 ? 7.406 3.342 3.455 1 97.12 123 ARG B C 1
ATOM 3861 O O . ARG B 1 123 ? 7.34 2.615 4.449 1 97.12 123 ARG B O 1
ATOM 3868 N N . GLY B 1 124 ? 7.141 4.609 3.426 1 97.94 124 GLY B N 1
ATOM 3869 C CA . GLY B 1 124 ? 6.664 5.234 4.648 1 97.94 124 GLY B CA 1
ATOM 3870 C C . GLY B 1 124 ? 5.363 4.641 5.156 1 97.94 124 GLY B C 1
ATOM 3871 O O . GLY B 1 124 ? 5.215 4.391 6.352 1 97.94 124 GLY B O 1
ATOM 3872 N N . SER B 1 125 ? 4.445 4.398 4.227 1 97.44 125 SER B N 1
ATOM 3873 C CA . SER B 1 125 ? 3.152 3.83 4.59 1 97.44 125 SER B CA 1
ATOM 3874 C C . SER B 1 125 ? 3.309 2.434 5.18 1 97.44 125 SER B C 1
ATOM 3876 O O . SER B 1 125 ? 2.691 2.111 6.199 1 97.44 125 SER B O 1
ATOM 3878 N N . ARG B 1 126 ? 4.152 1.671 4.586 1 96.56 126 ARG B N 1
ATOM 3879 C CA . ARG B 1 126 ? 4.355 0.32 5.098 1 96.56 126 ARG B CA 1
ATOM 3880 C C . ARG B 1 126 ? 5.023 0.347 6.469 1 96.56 126 ARG B C 1
ATOM 3882 O O . ARG B 1 126 ? 4.645 -0.408 7.363 1 96.56 126 ARG B O 1
ATOM 3889 N N . LEU B 1 127 ? 5.969 1.215 6.617 1 96.69 127 LEU B N 1
ATOM 3890 C CA . LEU B 1 127 ? 6.703 1.269 7.875 1 96.69 127 LEU B CA 1
ATOM 3891 C C . LEU B 1 127 ? 5.785 1.68 9.023 1 96.69 127 LEU B C 1
ATOM 3893 O O . LEU B 1 127 ? 5.852 1.104 10.109 1 96.69 127 LEU B O 1
ATOM 3897 N N . VAL B 1 128 ? 4.906 2.607 8.789 1 96.44 128 VAL B N 1
ATOM 3898 C CA . VAL B 1 128 ? 4.031 3.027 9.883 1 96.44 128 VAL B CA 1
ATOM 3899 C C . VAL B 1 128 ? 3.027 1.921 10.195 1 96.44 128 VAL B C 1
ATOM 3901 O O . VAL B 1 128 ? 2.602 1.767 11.336 1 96.44 128 VAL B O 1
ATOM 3904 N N . GLN B 1 129 ? 2.684 1.14 9.234 1 92.88 129 GLN B N 1
ATOM 3905 C CA . GLN B 1 129 ? 1.84 -0.022 9.492 1 92.88 129 GLN B CA 1
ATOM 3906 C C . GLN B 1 129 ? 2.592 -1.08 10.297 1 92.88 129 GLN B C 1
ATOM 3908 O O . GLN B 1 129 ? 2.039 -1.673 11.227 1 92.88 129 GLN B O 1
ATOM 3913 N N . MET B 1 130 ? 3.875 -1.275 9.922 1 92.31 130 MET B N 1
ATOM 3914 C CA . MET B 1 130 ? 4.699 -2.236 10.648 1 92.31 130 MET B CA 1
ATOM 3915 C C . MET B 1 130 ? 4.84 -1.833 12.117 1 92.31 130 MET B C 1
ATOM 3917 O O . MET B 1 130 ? 4.941 -2.693 12.992 1 92.31 130 MET B O 1
ATOM 3921 N N . LEU B 1 131 ? 4.789 -0.556 12.336 1 93.31 131 LEU B N 1
ATOM 3922 C CA . LEU B 1 131 ? 4.934 -0.017 13.68 1 93.31 131 LEU B CA 1
ATOM 3923 C C . LEU B 1 131 ? 3.584 0.057 14.383 1 93.31 131 LEU B C 1
ATOM 3925 O O . LEU B 1 131 ? 3.502 0.497 15.531 1 93.31 131 LEU B O 1
ATOM 3929 N N . ALA B 1 132 ? 2.502 -0.3 13.727 1 90.75 132 ALA B N 1
ATOM 3930 C CA . ALA B 1 132 ? 1.131 -0.299 14.227 1 90.75 132 ALA B CA 1
ATOM 3931 C C . ALA B 1 132 ? 0.68 1.113 14.586 1 90.75 132 ALA B C 1
ATOM 3933 O O . ALA B 1 132 ? -0.067 1.306 15.547 1 90.75 132 ALA B O 1
ATOM 3934 N N . LEU B 1 133 ? 1.163 2.049 13.766 1 94.69 133 LEU B N 1
ATOM 3935 C CA . LEU B 1 133 ? 0.801 3.432 14.062 1 94.69 133 LEU B CA 1
ATOM 3936 C C . LEU B 1 133 ? -0.594 3.752 13.539 1 94.69 133 LEU B C 1
ATOM 3938 O O . LEU B 1 133 ? -1.182 4.77 13.906 1 94.69 133 LEU B O 1
ATOM 3942 N N . ASP B 1 134 ? -1.136 2.934 12.711 1 92.06 134 ASP B N 1
ATOM 3943 C CA . ASP B 1 134 ? -2.48 3.113 12.18 1 92.06 134 ASP B CA 1
ATOM 3944 C C . ASP B 1 134 ? -3.539 2.656 13.18 1 92.06 134 ASP B C 1
ATOM 3946 O O . ASP B 1 134 ? -4.734 2.854 12.961 1 92.06 134 ASP B O 1
ATOM 3950 N N . ARG B 1 135 ? -3.109 2.146 14.328 1 89.88 135 ARG B N 1
ATOM 3951 C CA . ARG B 1 135 ? -4.066 1.63 15.305 1 89.88 135 ARG B CA 1
ATOM 3952 C C . ARG B 1 135 ? -3.609 1.927 16.734 1 89.88 135 ARG B C 1
ATOM 3954 O O . ARG B 1 135 ? -3.73 1.077 17.609 1 89.88 135 ARG B O 1
ATOM 3961 N N . ILE B 1 136 ? -3.078 3.055 16.891 1 91.69 136 ILE B N 1
ATOM 3962 C CA . ILE B 1 136 ? -2.543 3.467 18.172 1 91.69 136 ILE B CA 1
ATOM 3963 C C . ILE B 1 136 ? -3.662 3.486 19.219 1 91.69 136 ILE B C 1
ATOM 3965 O O . ILE B 1 136 ? -3.447 3.129 20.375 1 91.69 136 ILE B O 1
ATOM 3969 N N . ASP B 1 137 ? -4.848 3.842 18.859 1 90.56 137 ASP B N 1
ATOM 3970 C CA . ASP B 1 137 ? -5.945 4.047 19.797 1 90.56 137 ASP B CA 1
ATOM 3971 C C . ASP B 1 137 ? -7.012 2.967 19.641 1 90.56 137 ASP B C 1
ATOM 3973 O O . ASP B 1 137 ? -8.18 3.182 19.984 1 90.56 137 ASP B O 1
ATOM 3977 N N . ALA B 1 138 ? -6.559 1.836 19.062 1 83.5 138 ALA B N 1
ATOM 3978 C CA . ALA B 1 138 ? -7.453 0.688 18.938 1 83.5 138 ALA B CA 1
ATOM 3979 C C . ALA B 1 138 ? -7.66 0.006 20.281 1 83.5 138 ALA B C 1
ATOM 3981 O O . ALA B 1 138 ? -6.809 0.103 21.172 1 83.5 138 ALA B O 1
ATOM 3982 N N . PRO B 1 139 ? -8.797 -0.676 20.406 1 74.12 139 PRO B N 1
ATOM 3983 C CA . PRO B 1 139 ? -8.977 -1.449 21.641 1 74.12 139 PRO B CA 1
ATOM 3984 C C . PRO B 1 139 ? -7.965 -2.582 21.781 1 74.12 139 PRO B C 1
ATOM 3986 O O . PRO B 1 139 ? -7.438 -3.068 20.766 1 74.12 139 PRO B O 1
ATOM 3989 N N . ASP B 1 140 ? -7.395 -2.982 22.938 1 64.19 140 ASP B N 1
ATOM 3990 C CA . ASP B 1 140 ? -6.27 -3.818 23.344 1 64.19 140 ASP B CA 1
ATOM 3991 C C . ASP B 1 140 ? -6.285 -5.156 22.625 1 64.19 140 ASP B C 1
ATOM 3993 O O . ASP B 1 140 ? -5.25 -5.82 22.5 1 64.19 140 ASP B O 1
ATOM 3997 N N . ASP B 1 141 ? -7.309 -5.633 22.156 1 57.16 141 ASP B N 1
ATOM 3998 C CA . ASP B 1 141 ? -7.363 -7.043 21.781 1 57.16 141 ASP B CA 1
ATOM 3999 C C . ASP B 1 141 ? -6.676 -7.289 20.438 1 57.16 141 ASP B C 1
ATOM 4001 O O . ASP B 1 141 ? -6.672 -8.414 19.938 1 57.16 141 ASP B O 1
ATOM 4005 N N . LEU B 1 142 ? -6.055 -6.281 20.031 1 57.03 142 LEU B N 1
ATOM 4006 C CA . LEU B 1 142 ? -5.668 -6.637 18.672 1 57.03 142 LEU B CA 1
ATOM 4007 C C . LEU B 1 142 ? -4.23 -7.141 18.625 1 57.03 142 LEU B C 1
ATOM 4009 O O . LEU B 1 142 ? -3.65 -7.465 19.672 1 57.03 142 LEU B O 1
ATOM 4013 N N . LEU B 1 143 ? -3.471 -7.074 17.562 1 59.75 143 LEU B N 1
ATOM 4014 C CA . LEU B 1 143 ? -2.119 -7.523 17.25 1 59.75 143 LEU B CA 1
ATOM 4015 C C . LEU B 1 143 ? -1.085 -6.762 18.062 1 59.75 143 LEU B C 1
ATOM 4017 O O . LEU B 1 143 ? -1.221 -5.555 18.281 1 59.75 143 LEU B O 1
ATOM 4021 N N . PRO B 1 144 ? -0.262 -7.523 18.781 1 58.94 144 PRO B N 1
ATOM 4022 C CA . PRO B 1 144 ? 0.747 -6.805 19.562 1 58.94 144 PRO B CA 1
ATOM 4023 C C . PRO B 1 144 ? 1.533 -5.801 18.734 1 58.94 144 PRO B C 1
ATOM 4025 O O . PRO B 1 144 ? 1.864 -6.074 17.578 1 58.94 144 PRO B O 1
ATOM 4028 N N . PRO B 1 145 ? 1.622 -4.633 19.422 1 60.31 145 PRO B N 1
ATOM 4029 C CA . PRO B 1 145 ? 2.404 -3.635 18.688 1 60.31 145 PRO B CA 1
ATOM 4030 C C . PRO B 1 145 ? 3.887 -3.992 18.594 1 60.31 145 PRO B C 1
ATOM 4032 O O . PRO B 1 145 ? 4.406 -4.691 19.469 1 60.31 145 PRO B O 1
ATOM 4035 N N . SER B 1 146 ? 4.426 -3.541 17.516 1 65.94 146 SER B N 1
ATOM 4036 C CA . SER B 1 146 ? 5.863 -3.711 17.328 1 65.94 146 SER B CA 1
ATOM 4037 C C . SER B 1 146 ? 6.648 -2.771 18.25 1 65.94 146 SER B C 1
ATOM 4039 O O . SER B 1 146 ? 7.773 -3.078 18.641 1 65.94 146 SER B O 1
ATOM 4041 N N . LEU B 1 147 ? 5.93 -1.563 18.578 1 79 147 LEU B N 1
ATOM 4042 C CA . LEU B 1 147 ? 6.645 -0.609 19.422 1 79 147 LEU B CA 1
ATOM 4043 C C . LEU B 1 147 ? 6.246 -0.771 20.891 1 79 147 LEU B C 1
ATOM 4045 O O . LEU B 1 147 ? 5.09 -1.07 21.188 1 79 147 LEU B O 1
ATOM 4049 N N . GLY B 1 148 ? 7.219 -0.669 21.781 1 83.75 148 GLY B N 1
ATOM 4050 C CA . GLY B 1 148 ? 6.906 -0.599 23.203 1 83.75 148 GLY B CA 1
ATOM 4051 C C . GLY B 1 148 ? 6.055 0.604 23.562 1 83.75 148 GLY B C 1
ATOM 4052 O O . GLY B 1 148 ? 5.824 1.481 22.734 1 83.75 148 GLY B O 1
ATOM 4053 N N . PRO B 1 149 ? 5.578 0.671 24.766 1 89 149 PRO B N 1
ATOM 4054 C CA . PRO B 1 149 ? 4.777 1.821 25.188 1 89 149 PRO B CA 1
ATOM 4055 C C . PRO B 1 149 ? 5.555 3.135 25.141 1 89 149 PRO B C 1
ATOM 4057 O O . PRO B 1 149 ? 6.766 3.148 25.359 1 89 149 PRO B O 1
ATOM 4060 N N . PRO B 1 150 ? 4.887 4.207 24.734 1 92.62 150 PRO B N 1
ATOM 4061 C CA . PRO B 1 150 ? 5.574 5.5 24.75 1 92.62 150 PRO B CA 1
ATOM 4062 C C . PRO B 1 150 ? 5.992 5.926 26.156 1 92.62 150 PRO B C 1
ATOM 4064 O O . PRO B 1 150 ? 5.328 5.574 27.141 1 92.62 150 PRO B O 1
ATOM 4067 N N . ILE B 1 151 ? 7 6.668 26.25 1 93.38 151 ILE B N 1
ATOM 4068 C CA . ILE B 1 151 ? 7.543 7.094 27.531 1 93.38 151 ILE B CA 1
ATOM 4069 C C . ILE B 1 151 ? 6.645 8.172 28.141 1 93.38 151 ILE B C 1
ATOM 4071 O O . ILE B 1 151 ? 6.531 8.281 29.359 1 93.38 151 ILE B O 1
ATOM 4075 N N . ASP B 1 152 ? 6.059 9.008 27.344 1 95.75 152 ASP B N 1
ATOM 4076 C CA . ASP B 1 152 ? 5.145 10.062 27.781 1 95.75 152 ASP B CA 1
ATOM 4077 C C . ASP B 1 152 ? 4.148 10.414 26.672 1 95.75 152 ASP B C 1
ATOM 4079 O O . ASP B 1 152 ? 4.148 9.797 25.609 1 95.75 152 ASP B O 1
ATOM 4083 N N . TRP B 1 153 ? 3.273 11.344 26.953 1 97.19 153 TRP B N 1
ATOM 4084 C CA . TRP B 1 153 ? 2.24 11.742 26 1 97.19 153 TRP B CA 1
ATOM 4085 C C . TRP B 1 153 ? 2.859 12.383 24.75 1 97.19 153 TRP B C 1
ATOM 4087 O O . TRP B 1 153 ? 2.361 12.195 23.641 1 97.19 153 TRP B O 1
ATOM 4097 N N . THR B 1 154 ? 3.891 13.125 24.906 1 97.44 154 THR B N 1
ATOM 4098 C CA . THR B 1 154 ? 4.531 13.805 23.781 1 97.44 154 THR B CA 1
ATOM 4099 C C . THR B 1 154 ? 5.023 12.789 22.766 1 97.44 154 THR B C 1
ATOM 4101 O O . THR B 1 154 ? 4.871 13 21.547 1 97.44 154 THR B O 1
ATOM 4104 N N . GLU B 1 155 ? 5.602 11.742 23.234 1 96.62 155 GLU B N 1
ATOM 4105 C CA . GLU B 1 155 ? 6.035 10.688 22.328 1 96.62 155 GLU B CA 1
ATOM 4106 C C . GLU B 1 155 ? 4.844 10.031 21.641 1 96.62 155 GLU B C 1
ATOM 4108 O O . GLU B 1 155 ? 4.906 9.711 20.453 1 96.62 155 GLU B O 1
ATOM 4113 N N . LEU B 1 156 ? 3.848 9.789 22.406 1 96.94 156 LEU B N 1
ATOM 4114 C CA . LEU B 1 156 ? 2.633 9.211 21.844 1 96.94 156 LEU B CA 1
ATOM 4115 C C . LEU B 1 156 ? 2.084 10.102 20.734 1 96.94 156 LEU B C 1
ATOM 4117 O O . LEU B 1 156 ? 1.71 9.602 19.672 1 96.94 156 LEU B O 1
ATOM 4121 N N . GLU B 1 157 ? 2.049 11.406 21.031 1 98 157 GLU B N 1
ATOM 4122 C CA . GLU B 1 157 ? 1.58 12.375 20.047 1 98 157 GLU B CA 1
ATOM 4123 C C . GLU B 1 157 ? 2.496 12.406 18.812 1 98 157 GLU B C 1
ATOM 4125 O O . GLU B 1 157 ? 2.027 12.555 17.688 1 98 157 GLU B O 1
ATOM 4130 N N . GLU B 1 158 ? 3.725 12.289 19.047 1 97.81 158 GLU B N 1
ATOM 4131 C CA . GLU B 1 158 ? 4.676 12.227 17.938 1 97.81 158 GLU B CA 1
ATOM 4132 C C . GLU B 1 158 ? 4.402 11.023 17.047 1 97.81 158 GLU B C 1
ATOM 4134 O O . GLU B 1 158 ? 4.461 11.125 15.82 1 97.81 158 GLU B O 1
ATOM 4139 N N . ARG B 1 159 ? 4.102 9.898 17.609 1 97.56 159 ARG B N 1
ATOM 4140 C CA . ARG B 1 159 ? 3.752 8.703 16.859 1 97.56 159 ARG B CA 1
ATOM 4141 C C . ARG B 1 159 ? 2.508 8.938 16 1 97.56 159 ARG B C 1
ATOM 4143 O O . ARG B 1 159 ? 2.471 8.555 14.836 1 97.56 159 ARG B O 1
ATOM 4150 N N . ARG B 1 160 ? 1.502 9.609 16.562 1 98 160 ARG B N 1
ATOM 4151 C CA . ARG B 1 160 ? 0.29 9.93 15.82 1 98 160 ARG B CA 1
ATOM 4152 C C . ARG B 1 160 ? 0.603 10.828 14.633 1 98 160 ARG B C 1
ATOM 4154 O O . ARG B 1 160 ? 0.123 10.594 13.523 1 98 160 ARG B O 1
ATOM 4161 N N . ARG B 1 161 ? 1.396 11.773 14.898 1 98.19 161 ARG B N 1
ATOM 4162 C CA . ARG B 1 161 ? 1.706 12.766 13.875 1 98.19 161 ARG B CA 1
ATOM 4163 C C . ARG B 1 161 ? 2.498 12.141 12.727 1 98.19 161 ARG B C 1
ATOM 4165 O O . ARG B 1 161 ? 2.254 12.438 11.562 1 98.19 161 ARG B O 1
ATOM 4172 N N . VAL B 1 162 ? 3.422 11.297 13.047 1 98.44 162 VAL B N 1
ATOM 4173 C CA . VAL B 1 162 ? 4.176 10.609 12 1 98.44 162 VAL B CA 1
ATOM 4174 C C . VAL B 1 162 ? 3.225 9.781 11.141 1 98.44 162 VAL B C 1
ATOM 4176 O O . VAL B 1 162 ? 3.328 9.789 9.914 1 98.44 162 VAL B O 1
ATOM 4179 N N . PHE B 1 163 ? 2.305 9.109 11.727 1 98.12 163 PHE B N 1
ATOM 4180 C CA . PHE B 1 163 ? 1.315 8.344 10.977 1 98.12 163 PHE B CA 1
ATOM 4181 C C . PHE B 1 163 ? 0.529 9.242 10.031 1 98.12 163 PHE B C 1
ATOM 4183 O O . PHE B 1 163 ? 0.402 8.938 8.844 1 98.12 163 PHE B O 1
ATOM 4190 N N . TRP B 1 164 ? 0.065 10.273 10.523 1 98.38 164 TRP B N 1
ATOM 4191 C CA . TRP B 1 164 ? -0.838 11.117 9.75 1 98.38 164 TRP B CA 1
ATOM 4192 C C . TRP B 1 164 ? -0.087 11.844 8.641 1 98.38 164 TRP B C 1
ATOM 4194 O O . TRP B 1 164 ? -0.661 12.148 7.594 1 98.38 164 TRP B O 1
ATOM 4204 N N . ILE B 1 165 ? 1.174 12.102 8.891 1 97.94 165 ILE B N 1
ATOM 4205 C CA . ILE B 1 165 ? 1.963 12.672 7.805 1 97.94 165 ILE B CA 1
ATOM 4206 C C . ILE B 1 165 ? 2.197 11.617 6.727 1 97.94 165 ILE B C 1
ATOM 4208 O O . ILE B 1 165 ? 2.156 11.922 5.531 1 97.94 165 ILE B O 1
ATOM 4212 N N . ALA B 1 166 ? 2.48 10.391 7.141 1 98.12 166 ALA B N 1
ATOM 4213 C CA . ALA B 1 166 ? 2.564 9.305 6.164 1 98.12 166 ALA B CA 1
ATOM 4214 C C . ALA B 1 166 ? 1.259 9.164 5.383 1 98.12 166 ALA B C 1
ATOM 4216 O O . ALA B 1 166 ? 1.273 9.008 4.16 1 98.12 166 ALA B O 1
ATOM 4217 N N . PHE B 1 167 ? 0.172 9.266 6.117 1 97.69 167 PHE B N 1
ATOM 4218 C CA . PHE B 1 167 ? -1.153 9.227 5.512 1 97.69 167 PHE B CA 1
ATOM 4219 C C . PHE B 1 167 ? -1.312 10.336 4.484 1 97.69 167 PHE B C 1
ATOM 4221 O O . PHE B 1 167 ? -1.78 10.102 3.369 1 97.69 167 PHE B O 1
ATOM 4228 N N . SER B 1 168 ? -0.94 11.516 4.852 1 96.5 168 SER B N 1
ATOM 4229 C CA . SER B 1 168 ? -1.085 12.672 3.971 1 96.5 168 SER B CA 1
ATOM 4230 C C . SER B 1 168 ? -0.208 12.531 2.73 1 96.5 168 SER B C 1
ATOM 4232 O O . SER B 1 168 ? -0.633 12.867 1.621 1 96.5 168 SER B O 1
ATOM 4234 N N . ASN B 1 169 ? 1.032 12.094 2.939 1 96.81 169 ASN B N 1
ATOM 4235 C CA . ASN B 1 169 ? 1.92 11.852 1.807 1 96.81 169 ASN B CA 1
ATOM 4236 C C . ASN B 1 169 ? 1.312 10.859 0.817 1 96.81 169 ASN B C 1
ATOM 4238 O O . ASN B 1 169 ? 1.35 11.086 -0.394 1 96.81 169 ASN B O 1
ATOM 4242 N N . ASP B 1 170 ? 0.801 9.805 1.341 1 95.94 170 ASP B N 1
ATOM 4243 C CA . ASP B 1 170 ? 0.15 8.789 0.523 1 95.94 170 ASP B CA 1
ATOM 4244 C C . ASP B 1 170 ? -1.066 9.359 -0.202 1 95.94 170 ASP B C 1
ATOM 4246 O O . ASP B 1 170 ? -1.248 9.125 -1.398 1 95.94 170 ASP B O 1
ATOM 4250 N N .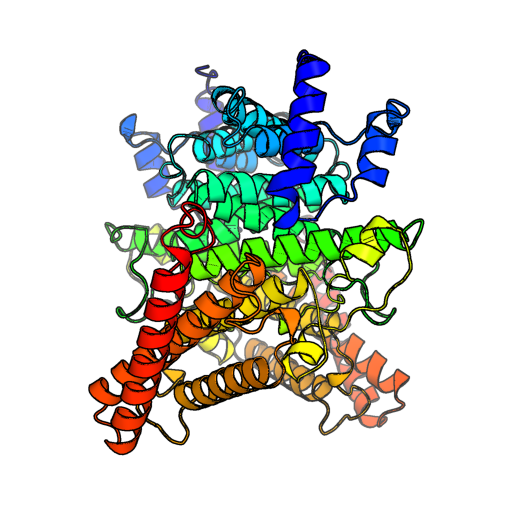 ALA B 1 171 ? -1.838 10.133 0.511 1 95.06 171 ALA B N 1
ATOM 4251 C CA . ALA B 1 171 ? -3.041 10.742 -0.049 1 95.06 171 ALA B CA 1
ATOM 4252 C C . ALA B 1 171 ? -2.691 11.719 -1.166 1 95.06 171 ALA B C 1
ATOM 4254 O O . ALA B 1 171 ? -3.328 11.719 -2.223 1 95.06 171 ALA B O 1
ATOM 4255 N N . GLN B 1 172 ? -1.717 12.5 -0.909 1 92.56 172 GLN B N 1
ATOM 4256 C CA . GLN B 1 172 ? -1.312 13.492 -1.898 1 92.56 172 GLN B CA 1
ATOM 4257 C C . GLN B 1 172 ? -0.809 12.82 -3.174 1 92.56 172 GLN B C 1
ATOM 4259 O O . GLN B 1 172 ? -1.058 13.312 -4.277 1 92.56 172 GLN B O 1
ATOM 4264 N N . GLY B 1 173 ? -0.092 11.758 -2.986 1 89.88 173 GLY B N 1
ATOM 4265 C CA . GLY B 1 173 ? 0.306 10.992 -4.156 1 89.88 173 GLY B CA 1
ATOM 4266 C C . GLY B 1 173 ? -0.872 10.461 -4.953 1 89.88 173 GLY B C 1
ATOM 4267 O O . GLY B 1 173 ? -0.885 10.547 -6.184 1 89.88 173 GLY B O 1
ATOM 4268 N N . SER B 1 174 ? -1.824 9.984 -4.273 1 89 174 SER B N 1
ATOM 4269 C CA . SER B 1 174 ? -3.027 9.453 -4.906 1 89 174 SER B CA 1
ATOM 4270 C C . SER B 1 174 ? -3.805 10.555 -5.625 1 89 174 SER B C 1
ATOM 4272 O O . SER B 1 174 ? -4.289 10.352 -6.738 1 89 174 SER B O 1
ATOM 4274 N N . ILE B 1 175 ? -3.877 11.672 -5.027 1 89.12 175 ILE B N 1
ATOM 4275 C CA . ILE B 1 175 ? -4.59 12.82 -5.59 1 89.12 175 ILE B CA 1
ATOM 4276 C C . ILE B 1 175 ? -3.922 13.25 -6.891 1 89.12 175 ILE B C 1
ATOM 4278 O O . ILE B 1 175 ? -4.598 13.492 -7.895 1 89.12 175 ILE B O 1
ATOM 4282 N N . ALA B 1 176 ? -2.65 13.297 -6.852 1 84.25 176 ALA B N 1
ATOM 4283 C CA . ALA B 1 176 ? -1.887 13.828 -7.973 1 84.25 176 ALA B CA 1
ATOM 4284 C C . ALA B 1 176 ? -1.889 12.859 -9.148 1 84.25 176 ALA B C 1
ATOM 4286 O O . ALA B 1 176 ? -1.856 13.273 -10.312 1 84.25 176 ALA B O 1
ATOM 4287 N N . THR B 1 177 ? -1.958 11.602 -8.867 1 82.56 177 THR B N 1
ATOM 4288 C CA . THR B 1 177 ? -1.698 10.625 -9.914 1 82.56 177 THR B CA 1
ATOM 4289 C C . THR B 1 177 ? -2.971 9.859 -10.273 1 82.56 177 THR B C 1
ATOM 4291 O O . THR B 1 177 ? -3.064 9.266 -11.352 1 82.56 177 THR B O 1
ATOM 4294 N N . GLY B 1 178 ? -3.875 9.734 -9.25 1 81.06 178 GLY B N 1
ATOM 4295 C CA . GLY B 1 178 ? -5.062 8.906 -9.43 1 81.06 178 GLY B CA 1
ATOM 4296 C C . GLY B 1 178 ? -4.863 7.473 -8.992 1 81.06 178 GLY B C 1
ATOM 4297 O O . GLY B 1 178 ? -5.801 6.672 -9.023 1 81.06 178 GLY B O 1
ATOM 4298 N N . TRP B 1 179 ? -3.635 7.141 -8.555 1 86.19 179 TRP B N 1
ATOM 4299 C CA . TRP B 1 179 ? -3.402 5.793 -8.047 1 86.19 179 TRP B CA 1
ATOM 4300 C C . TRP B 1 179 ? -4.086 5.59 -6.703 1 86.19 179 TRP B C 1
ATOM 4302 O O . TRP B 1 179 ? -4.258 6.539 -5.938 1 86.19 179 TRP B O 1
ATOM 4312 N N . ASN B 1 180 ? -4.41 4.359 -6.414 1 86.75 180 ASN B N 1
ATOM 4313 C CA . ASN B 1 180 ? -5.023 4.059 -5.125 1 86.75 180 ASN B CA 1
ATOM 4314 C C . ASN B 1 180 ? -4.062 4.324 -3.971 1 86.75 180 ASN B C 1
ATOM 4316 O O . ASN B 1 180 ? -2.863 4.059 -4.082 1 86.75 180 ASN B O 1
ATOM 4320 N N . SER B 1 181 ? -4.605 4.859 -2.926 1 92.62 181 SER B N 1
ATOM 4321 C CA . SER B 1 181 ? -3.797 5.07 -1.73 1 92.62 181 SER B CA 1
ATOM 4322 C C . SER B 1 181 ? -3.514 3.756 -1.014 1 92.62 181 SER B C 1
ATOM 4324 O O . SER B 1 181 ? -4.293 2.807 -1.113 1 92.62 181 SER B O 1
ATOM 4326 N N . ILE B 1 182 ? -2.459 3.713 -0.319 1 94.31 182 ILE B N 1
ATOM 4327 C CA . ILE B 1 182 ? -2.033 2.525 0.414 1 94.31 182 ILE B CA 1
ATOM 4328 C C . ILE B 1 182 ? -2.768 2.453 1.751 1 94.31 182 ILE B C 1
ATOM 4330 O O . ILE B 1 182 ? -3.285 1.398 2.125 1 94.31 182 ILE B O 1
ATOM 4334 N N . ILE B 1 183 ? -2.809 3.576 2.428 1 94.81 183 ILE B N 1
ATOM 4335 C CA . ILE B 1 183 ? -3.492 3.623 3.715 1 94.81 183 ILE B CA 1
ATOM 4336 C C . ILE B 1 183 ? -4.973 3.922 3.502 1 94.81 183 ILE B C 1
ATOM 4338 O O . ILE B 1 183 ? -5.328 4.953 2.924 1 94.81 183 ILE B O 1
ATOM 4342 N N . ARG B 1 184 ? -5.816 3.092 4.031 1 90.81 184 ARG B N 1
ATOM 4343 C CA . ARG B 1 184 ? -7.258 3.252 3.891 1 90.81 184 ARG B CA 1
ATOM 4344 C C . ARG B 1 184 ? -7.855 3.941 5.113 1 90.81 184 ARG B C 1
ATOM 4346 O O . ARG B 1 184 ? -7.633 3.508 6.246 1 90.81 184 ARG B O 1
ATOM 4353 N N . THR B 1 185 ? -8.602 4.879 4.766 1 92.38 185 THR B N 1
ATOM 4354 C CA . THR B 1 185 ? -9.156 5.711 5.828 1 92.38 185 THR B CA 1
ATOM 4355 C C . THR B 1 185 ? -10.039 4.879 6.754 1 92.38 185 THR B C 1
ATOM 4357 O O . THR B 1 185 ? -10.031 5.078 7.973 1 92.38 185 THR B O 1
ATOM 4360 N N . GLU B 1 186 ? -10.734 3.904 6.203 1 86.12 186 GLU B N 1
ATOM 4361 C CA . GLU B 1 186 ? -11.711 3.137 6.961 1 86.12 186 GLU B CA 1
ATOM 4362 C C . GLU B 1 186 ? -11.031 2.195 7.953 1 86.12 186 GLU B C 1
ATOM 4364 O O . GLU B 1 186 ? -11.68 1.65 8.844 1 86.12 186 GLU B O 1
ATOM 4369 N N . GLU B 1 187 ? -9.789 2.018 7.793 1 84.62 187 GLU B N 1
ATOM 4370 C CA . GLU B 1 187 ? -9.062 1.072 8.641 1 84.62 187 GLU B CA 1
ATOM 4371 C C . GLU B 1 187 ? -8.289 1.794 9.742 1 84.62 187 GLU B C 1
ATOM 4373 O O . GLU B 1 187 ? -7.707 1.155 10.617 1 84.62 187 GLU B O 1
ATOM 4378 N N . ILE B 1 188 ? -8.312 3.08 9.789 1 92.38 188 ILE B N 1
ATOM 4379 C CA . ILE B 1 188 ? -7.5 3.865 10.711 1 92.38 188 ILE B CA 1
ATOM 4380 C C . ILE B 1 188 ? -8.164 3.896 12.086 1 92.38 188 ILE B C 1
ATOM 4382 O O . ILE B 1 188 ? -9.344 4.223 12.211 1 92.38 188 ILE B O 1
ATOM 4386 N N . MET B 1 189 ? -7.422 3.535 13.086 1 90.62 189 MET B N 1
ATOM 4387 C CA . MET B 1 189 ? -7.875 3.596 14.477 1 90.62 189 MET B CA 1
ATOM 4388 C C . MET B 1 189 ? -6.941 4.461 15.312 1 90.62 189 MET B C 1
ATOM 4390 O O . MET B 1 189 ? -6.672 4.152 16.469 1 90.62 189 MET B O 1
ATOM 4394 N N . THR B 1 190 ? -6.379 5.414 14.75 1 95.25 190 THR B N 1
ATOM 4395 C CA . THR B 1 190 ? -5.488 6.383 15.383 1 95.25 190 THR B CA 1
ATOM 4396 C C . THR B 1 190 ? -6.109 7.777 15.375 1 95.25 190 THR B C 1
ATOM 4398 O O . THR B 1 190 ? -6.586 8.242 14.336 1 95.25 190 THR B O 1
ATOM 4401 N N . ARG B 1 191 ? -6.156 8.406 16.531 1 97.19 191 ARG B N 1
ATOM 4402 C CA . ARG B 1 191 ? -6.711 9.75 16.672 1 97.19 191 ARG B CA 1
ATOM 4403 C C . ARG B 1 191 ? -5.902 10.758 15.859 1 97.19 191 ARG B C 1
ATOM 4405 O O . ARG B 1 191 ? -4.711 10.555 15.625 1 97.19 191 ARG B O 1
ATOM 4412 N N . LEU B 1 192 ? -6.625 11.797 15.469 1 98.19 192 LEU B N 1
ATOM 4413 C CA . LEU B 1 192 ? -5.969 12.898 14.773 1 98.19 192 LEU B CA 1
ATOM 4414 C C . LEU B 1 192 ? -4.98 13.609 15.703 1 98.19 192 LEU B C 1
ATOM 4416 O O . LEU B 1 192 ? -5.012 13.414 16.922 1 98.19 192 LEU B O 1
ATOM 4420 N N . PRO B 1 193 ? -4.035 14.336 15.086 1 97.38 193 PRO B N 1
ATOM 4421 C CA . PRO B 1 193 ? -3.078 15.062 15.922 1 97.38 193 PRO B CA 1
ATOM 4422 C C . PRO B 1 193 ? -3.752 16.078 16.844 1 97.38 193 PRO B C 1
ATOM 4424 O O . PRO B 1 193 ? -4.711 16.734 16.438 1 97.38 193 PRO B O 1
ATOM 4427 N N . ALA B 1 194 ? -3.191 16.203 18.031 1 97.12 194 ALA B N 1
ATOM 4428 C CA . ALA B 1 194 ? -3.59 17.266 18.938 1 97.12 194 ALA B CA 1
ATOM 4429 C C . ALA B 1 194 ? -3.145 18.625 18.391 1 97.12 194 ALA B C 1
ATOM 4431 O O . ALA B 1 194 ? -2.508 18.719 17.344 1 97.12 194 ALA B O 1
ATOM 4432 N N . SER B 1 195 ? -3.627 19.672 19.125 1 95.25 195 SER B N 1
ATOM 4433 C CA . SER B 1 195 ? -3.258 21.016 18.703 1 95.25 195 SER B CA 1
ATOM 4434 C C . SER B 1 195 ? -1.745 21.203 18.703 1 95.25 195 SER B C 1
ATOM 4436 O O . SER B 1 195 ? -1.036 20.547 19.469 1 95.25 195 SER B O 1
ATOM 4438 N N . GLU B 1 196 ? -1.271 22.141 17.875 1 93.81 196 GLU B N 1
ATOM 4439 C CA . GLU B 1 196 ? 0.155 22.438 17.844 1 93.81 196 GLU B CA 1
ATOM 4440 C C . GLU B 1 196 ? 0.649 22.938 19.203 1 93.81 196 GLU B C 1
ATOM 4442 O O . GLU B 1 196 ? 1.763 22.609 19.609 1 93.81 196 GLU B O 1
ATOM 4447 N N . ALA B 1 197 ? -0.209 23.672 19.797 1 94.56 197 ALA B N 1
ATOM 4448 C CA . ALA B 1 197 ? 0.151 24.219 21.094 1 94.56 197 ALA B CA 1
ATOM 4449 C C . ALA B 1 197 ? 0.341 23.109 22.125 1 94.56 197 ALA B C 1
ATOM 4451 O O . ALA B 1 197 ? 1.294 23.125 22.906 1 94.56 197 ALA B O 1
ATOM 4452 N N . ALA B 1 198 ? -0.555 22.156 22.109 1 96.56 198 ALA B N 1
ATOM 4453 C CA . ALA B 1 198 ? -0.455 21.031 23.031 1 96.56 198 ALA B CA 1
ATOM 4454 C C . ALA B 1 198 ? 0.794 20.203 22.75 1 96.56 198 ALA B C 1
ATOM 4456 O O . ALA B 1 198 ? 1.507 19.797 23.672 1 96.56 198 ALA B O 1
ATOM 4457 N N . PHE B 1 199 ? 1.104 19.984 21.531 1 96.44 199 PHE B N 1
ATOM 4458 C CA . PHE B 1 199 ? 2.264 19.188 21.125 1 96.44 199 PHE B CA 1
ATOM 4459 C C . PHE B 1 199 ? 3.557 19.875 21.547 1 96.44 199 PHE B C 1
ATOM 4461 O O . PHE B 1 199 ? 4.477 19.234 22.047 1 96.44 199 PHE B O 1
ATOM 4468 N N . ALA B 1 200 ? 3.584 21.172 21.375 1 94.38 200 ALA B N 1
ATOM 4469 C CA . ALA B 1 200 ? 4.785 21.938 21.703 1 94.38 200 ALA B CA 1
ATOM 4470 C C . ALA B 1 200 ? 5.035 21.969 23.203 1 94.38 200 ALA B C 1
ATOM 4472 O O . ALA B 1 200 ? 6.18 21.875 23.656 1 94.38 200 ALA B O 1
ATOM 4473 N N . SER B 1 201 ? 3.963 22.047 23.969 1 95.38 201 SER B N 1
ATOM 4474 C CA . SER B 1 201 ? 4.109 22.203 25.406 1 95.38 201 SER B CA 1
ATOM 4475 C C . SER B 1 201 ? 4.141 20.859 26.109 1 95.38 201 SER B C 1
ATOM 4477 O O . SER B 1 201 ? 4.52 20.766 27.281 1 95.38 201 SER B O 1
ATOM 4479 N N . GLY B 1 202 ? 3.648 19.797 25.469 1 94.56 202 GLY B N 1
ATOM 4480 C CA . GLY B 1 202 ? 3.555 18.484 26.078 1 94.56 202 GLY B CA 1
ATOM 4481 C C . GLY B 1 202 ? 2.311 18.312 26.938 1 94.56 202 GLY B C 1
ATOM 4482 O O . GLY B 1 202 ? 2.232 17.375 27.75 1 94.56 202 GLY B O 1
ATOM 4483 N N . GLN B 1 203 ? 1.424 19.266 26.812 1 95.69 203 GLN B N 1
ATOM 4484 C CA . GLN B 1 203 ? 0.17 19.156 27.547 1 95.69 203 GLN B CA 1
ATOM 4485 C C . GLN B 1 203 ? -0.782 18.172 26.875 1 95.69 203 GLN B C 1
ATOM 4487 O O . GLN B 1 203 ? -1.136 18.344 25.703 1 95.69 203 GLN B O 1
ATOM 4492 N N . GLU B 1 204 ? -1.242 17.266 27.656 1 97 204 GLU B N 1
ATOM 4493 C CA . GLU B 1 204 ? -2.09 16.203 27.109 1 97 204 GLU B CA 1
ATOM 4494 C C . GLU B 1 204 ? -3.404 16.766 26.578 1 97 204 GLU B C 1
ATOM 4496 O O . GLU B 1 204 ? -4.027 17.609 27.234 1 97 204 GLU B O 1
ATOM 4501 N N . GLU B 1 205 ? -3.697 16.438 25.344 1 96.88 205 GLU B N 1
ATOM 4502 C CA . GLU B 1 205 ? -4.941 16.797 24.672 1 96.88 205 GLU B CA 1
ATOM 4503 C C . GLU B 1 205 ? -5.5 15.609 23.891 1 96.88 205 GLU B C 1
ATOM 4505 O O . GLU B 1 205 ? -4.754 14.898 23.203 1 96.88 205 GLU B O 1
ATOM 4510 N N . THR B 1 206 ? -6.789 15.344 24.078 1 96.06 206 THR B N 1
ATOM 4511 C CA . THR B 1 206 ? -7.426 14.25 23.344 1 96.06 206 THR B CA 1
ATOM 4512 C C . THR B 1 206 ? -8.031 14.758 22.047 1 96.06 206 THR B C 1
ATOM 4514 O O . THR B 1 206 ? -8.992 15.531 22.062 1 96.06 206 THR B O 1
ATOM 4517 N N . ALA B 1 207 ? -7.441 14.344 20.922 1 96.94 207 ALA B N 1
ATOM 4518 C CA . ALA B 1 207 ? -7.938 14.719 19.609 1 96.94 207 ALA B CA 1
ATOM 4519 C C . ALA B 1 207 ? -9.008 13.75 19.109 1 96.94 207 ALA B C 1
ATOM 4521 O O . ALA B 1 207 ? -9.0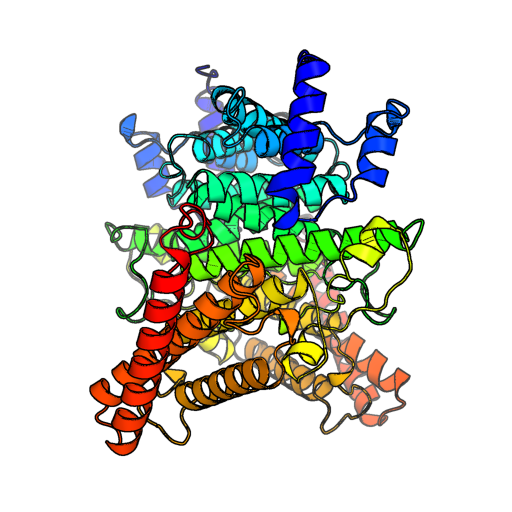31 12.586 19.531 1 96.94 207 ALA B O 1
ATOM 4522 N N . PRO B 1 208 ? -9.922 14.234 18.266 1 96.75 208 PRO B N 1
ATOM 4523 C CA . PRO B 1 208 ? -10.953 13.344 17.734 1 96.75 208 PRO B CA 1
ATOM 4524 C C . PRO B 1 208 ? -10.422 12.391 16.656 1 96.75 208 PRO B C 1
ATOM 4526 O O . PRO B 1 208 ? -9.305 12.57 16.172 1 96.75 208 PRO B O 1
ATOM 4529 N N . PHE B 1 209 ? -11.219 11.328 16.438 1 96.12 209 PHE B N 1
ATOM 4530 C CA . PHE B 1 209 ? -10.961 10.5 15.266 1 96.12 209 PHE B CA 1
ATOM 4531 C C . PHE B 1 209 ? -11.391 11.211 13.992 1 96.12 209 PHE B C 1
ATOM 4533 O O . PHE B 1 209 ? -12.219 12.125 14.031 1 96.12 209 PHE B O 1
ATOM 4540 N N . LEU B 1 210 ? -10.852 10.789 12.922 1 96.81 210 LEU B N 1
ATOM 4541 C CA . LEU B 1 210 ? -11.164 11.398 11.633 1 96.81 210 LEU B CA 1
ATOM 4542 C C . LEU B 1 210 ? -12.656 11.32 11.336 1 96.81 210 LEU B C 1
ATOM 4544 O O . LEU B 1 210 ? -13.266 12.305 10.906 1 96.81 210 LEU B O 1
ATOM 4548 N N . TYR B 1 211 ? -13.289 10.172 11.578 1 93.25 211 TYR B N 1
ATOM 4549 C CA . TYR B 1 211 ? -14.703 10 11.258 1 93.25 211 TYR B CA 1
ATOM 4550 C C . TYR B 1 211 ? -15.57 10.938 12.086 1 93.25 211 TYR B C 1
ATOM 4552 O O . TYR B 1 211 ? -16.625 11.367 11.633 1 93.25 211 TYR B O 1
ATOM 4560 N N . GLU B 1 212 ? -15.117 11.297 13.258 1 95.62 212 GLU B N 1
ATOM 4561 C CA . GLU B 1 212 ? -15.852 12.242 14.086 1 95.62 212 GLU B CA 1
ATOM 4562 C C . GLU B 1 212 ? -15.812 13.648 13.484 1 95.62 212 GLU B C 1
ATOM 4564 O O . GLU B 1 212 ? -16.828 14.352 13.477 1 95.62 212 GLU B O 1
ATOM 4569 N N . VAL B 1 213 ? -14.68 13.977 13.016 1 96.19 213 VAL B N 1
ATOM 4570 C CA . VAL B 1 213 ? -14.516 15.281 12.391 1 96.19 213 VAL B CA 1
ATOM 4571 C C . VAL B 1 213 ? -15.367 15.367 11.125 1 96.19 213 VAL B C 1
ATOM 4573 O O . VAL B 1 213 ? -16 16.391 10.859 1 96.19 213 VAL B O 1
ATOM 4576 N N . MET B 1 214 ? -15.461 14.305 10.367 1 94.12 214 MET B N 1
ATOM 4577 C CA . MET B 1 214 ? -16.234 14.25 9.133 1 94.12 214 MET B CA 1
ATOM 4578 C C . MET B 1 214 ? -17.734 14.375 9.422 1 94.12 214 MET B C 1
ATOM 4580 O O . MET B 1 214 ? -18.516 14.703 8.531 1 94.12 214 MET B O 1
ATOM 4584 N N . LYS B 1 215 ? 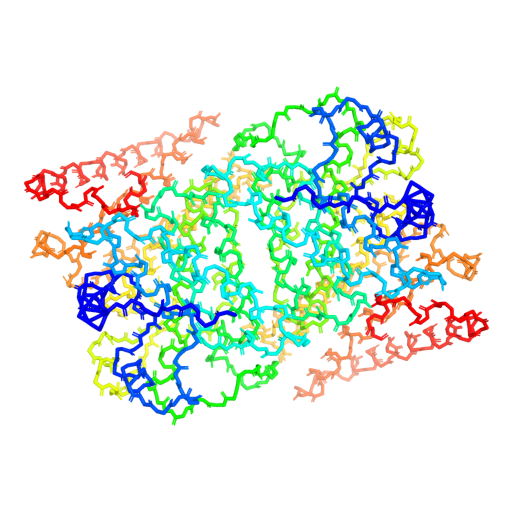-18.047 14.18 10.703 1 93.69 215 LYS B N 1
ATOM 4585 C CA . LYS B 1 215 ? -19.453 14.289 11.109 1 93.69 215 LYS B CA 1
ATOM 4586 C C . LYS B 1 215 ? -19.703 15.594 11.859 1 93.69 215 LYS B C 1
ATOM 4588 O O . LYS B 1 215 ? -20.781 15.805 12.422 1 93.69 215 LYS B O 1
ATOM 4593 N N . GLY B 1 216 ? -18.734 16.359 11.969 1 94.44 216 GLY B N 1
ATOM 4594 C CA . GLY B 1 216 ? -18.969 17.703 12.477 1 94.44 216 GLY B CA 1
ATOM 4595 C C . GLY B 1 216 ? -18.25 17.984 13.789 1 94.44 216 GLY B C 1
ATOM 4596 O O . GLY B 1 216 ? -18.438 19.031 14.398 1 94.44 216 GLY B O 1
ATOM 4597 N N . ALA B 1 217 ? -17.422 17.047 14.258 1 96 217 ALA B N 1
ATOM 4598 C CA . ALA B 1 217 ? -16.656 17.312 15.469 1 96 217 ALA B CA 1
ATOM 4599 C C . ALA B 1 217 ? -15.648 18.453 15.242 1 96 217 ALA B C 1
ATOM 4601 O O . ALA B 1 217 ? -15.133 18.609 14.133 1 96 217 ALA B O 1
ATOM 4602 N N . PRO B 1 218 ? -15.406 19.188 16.297 1 95 218 PRO B N 1
ATOM 4603 C CA . PRO B 1 218 ? -14.461 20.312 16.156 1 95 218 PRO B CA 1
ATOM 4604 C C . PRO B 1 218 ? -13.023 19.844 15.922 1 95 218 PRO B C 1
ATOM 4606 O O . PRO B 1 218 ? -12.648 18.766 16.375 1 95 218 PRO B O 1
ATOM 4609 N N . TYR B 1 219 ? -12.336 20.625 15.258 1 94.94 219 TYR B N 1
ATOM 4610 C CA . TYR B 1 219 ? -10.922 20.359 14.984 1 94.94 219 TYR B CA 1
ATOM 4611 C C . TYR B 1 219 ? -10.164 21.672 14.766 1 94.94 219 TYR B C 1
ATOM 4613 O O . TYR B 1 219 ? -10.766 22.734 14.68 1 94.94 219 TYR B O 1
ATOM 4621 N N . SER B 1 220 ? -8.883 21.609 14.859 1 91.38 220 SER B N 1
ATOM 4622 C CA . SER B 1 220 ? -8.055 22.797 14.672 1 91.38 220 SER B CA 1
ATOM 4623 C C . SER B 1 220 ? -6.684 22.453 14.109 1 91.38 220 SER B C 1
ATOM 4625 O O . SER B 1 220 ? -6.344 21.266 13.992 1 91.38 220 SER B O 1
ATOM 4627 N N . GLY B 1 221 ? -6.039 23.516 13.641 1 91.19 221 GLY B N 1
ATOM 4628 C CA . GLY B 1 221 ? -4.637 23.391 13.281 1 91.19 221 GLY B CA 1
ATOM 4629 C C . GLY B 1 221 ? -4.402 22.453 12.109 1 91.19 221 GLY B C 1
ATOM 4630 O O . GLY B 1 221 ? -5.051 22.594 11.07 1 91.19 221 GLY B O 1
ATOM 4631 N N . PHE B 1 222 ? -3.443 21.594 12.242 1 91.81 222 PHE B N 1
ATOM 4632 C CA . PHE B 1 222 ? -2.947 20.688 11.203 1 91.81 222 PHE B CA 1
ATOM 4633 C C . PHE B 1 222 ? -4.039 19.734 10.75 1 91.81 222 PHE B C 1
ATOM 4635 O O . PHE B 1 222 ? -4.047 19.297 9.602 1 91.81 222 PHE B O 1
ATOM 4642 N N . THR B 1 223 ? -4.977 19.484 11.586 1 95.31 223 THR B N 1
ATOM 4643 C CA . THR B 1 223 ? -6.07 18.562 11.273 1 95.31 223 THR B CA 1
ATOM 4644 C C . THR B 1 223 ? -6.867 19.078 10.078 1 95.31 223 THR B C 1
ATOM 4646 O O . THR B 1 223 ? -7.383 18.281 9.289 1 95.31 223 THR B O 1
ATOM 4649 N N . GLY B 1 224 ? -6.965 20.391 10 1 94.56 224 GLY B N 1
ATOM 4650 C CA . GLY B 1 224 ? -7.645 20.953 8.844 1 94.56 224 GLY B CA 1
ATOM 4651 C C . GLY B 1 224 ? -7.051 20.5 7.52 1 94.56 224 GLY B C 1
ATOM 4652 O O . GLY B 1 224 ? -7.785 20.172 6.586 1 94.56 224 GLY B O 1
ATOM 4653 N N . PHE B 1 225 ? -5.746 20.469 7.48 1 93.81 225 PHE B N 1
ATOM 4654 C CA . PHE B 1 225 ? -5.023 20 6.305 1 93.81 225 PHE B CA 1
ATOM 4655 C C . PHE B 1 225 ? -5.348 18.531 6.02 1 93.81 225 PHE B C 1
ATOM 4657 O O . PHE B 1 225 ? -5.609 18.156 4.875 1 93.81 225 PHE B O 1
ATOM 4664 N N . LEU B 1 226 ? -5.406 17.734 7.004 1 96.19 226 LEU B N 1
ATOM 4665 C CA . LEU B 1 226 ? -5.641 16.297 6.863 1 96.19 226 LEU B CA 1
ATOM 4666 C C . LEU B 1 226 ? -7.062 16.031 6.379 1 96.19 226 LEU B C 1
ATOM 4668 O O . LEU B 1 226 ? -7.277 15.172 5.523 1 96.19 226 LEU B O 1
ATOM 4672 N N . VAL B 1 227 ? -7.977 16.781 6.887 1 96.5 227 VAL B N 1
ATOM 4673 C CA . VAL B 1 227 ? -9.391 16.578 6.578 1 96.5 227 VAL B CA 1
ATOM 4674 C C . VAL B 1 227 ? -9.648 16.906 5.109 1 96.5 227 VAL B C 1
ATOM 4676 O O . VAL B 1 227 ? -10.312 16.141 4.402 1 96.5 227 VAL B O 1
ATOM 4679 N N . ILE B 1 228 ? -9.117 18.016 4.684 1 95.31 228 ILE B N 1
ATOM 4680 C CA . ILE B 1 228 ? -9.352 18.422 3.303 1 95.31 228 ILE B CA 1
ATOM 4681 C C . ILE B 1 228 ? -8.633 17.484 2.352 1 95.31 228 ILE B C 1
ATOM 4683 O O . ILE B 1 228 ? -9.125 17.188 1.259 1 95.31 228 ILE B O 1
ATOM 4687 N N . ASN B 1 229 ? -7.473 17.016 2.75 1 93.94 229 ASN B N 1
ATOM 4688 C CA . ASN B 1 229 ? -6.754 16.031 1.952 1 93.94 229 ASN B CA 1
ATOM 4689 C C . ASN B 1 229 ? -7.547 14.742 1.812 1 93.94 229 ASN B C 1
ATOM 4691 O O . ASN B 1 229 ? -7.582 14.141 0.737 1 93.94 229 ASN B O 1
ATOM 4695 N N . GLU B 1 230 ? -8.109 14.328 2.896 1 96.12 230 GLU B N 1
ATOM 4696 C CA . GLU B 1 230 ? -8.938 13.125 2.855 1 96.12 230 GLU B CA 1
ATOM 4697 C C . GLU B 1 230 ? -10.133 13.312 1.924 1 96.12 230 GLU B C 1
ATOM 4699 O O . GLU B 1 230 ? -10.484 12.406 1.169 1 96.12 230 GLU B O 1
ATOM 4704 N N . MET B 1 231 ? -10.734 14.469 1.944 1 96.06 231 MET B N 1
ATOM 4705 C CA . MET B 1 231 ? -11.867 14.742 1.07 1 96.06 231 MET B CA 1
ATOM 4706 C C . MET B 1 231 ? -11.445 14.711 -0.396 1 96.06 231 MET B C 1
ATOM 4708 O O . MET B 1 231 ? -12.125 14.102 -1.227 1 96.06 231 MET B O 1
ATOM 4712 N N . LEU B 1 232 ? -10.352 15.359 -0.619 1 95 232 LEU B N 1
ATOM 4713 C CA . LEU B 1 232 ? -9.844 15.391 -1.986 1 95 232 LEU B CA 1
ATOM 4714 C C . LEU B 1 232 ? -9.484 13.984 -2.467 1 95 232 LEU B C 1
ATOM 4716 O O . LEU B 1 232 ? -9.828 13.602 -3.588 1 95 232 LEU B O 1
ATOM 4720 N N . LYS B 1 233 ? -8.805 13.266 -1.644 1 94.56 233 LYS B N 1
ATOM 4721 C CA . LYS B 1 233 ? -8.438 11.891 -1.975 1 94.56 233 LYS B CA 1
ATOM 4722 C C . LYS B 1 233 ? -9.672 11.062 -2.309 1 94.56 233 LYS B C 1
ATOM 4724 O O . LYS B 1 233 ? -9.703 10.359 -3.326 1 94.56 233 LYS B O 1
ATOM 4729 N N . SER B 1 234 ? -10.703 11.148 -1.515 1 94.94 234 SER B N 1
ATOM 4730 C CA . SER B 1 234 ? -11.922 10.375 -1.7 1 94.94 234 SER B CA 1
ATOM 4731 C C . SER B 1 234 ? -12.633 10.758 -2.994 1 94.94 234 SER B C 1
ATOM 4733 O O . SER B 1 234 ? -13.133 9.898 -3.717 1 94.94 234 SER B O 1
ATOM 4735 N N . ILE B 1 235 ? -12.625 11.969 -3.25 1 95.12 235 ILE B N 1
ATOM 4736 C CA . ILE B 1 235 ? -13.289 12.461 -4.453 1 95.12 235 ILE B CA 1
ATOM 4737 C C . ILE B 1 235 ? -12.516 12.023 -5.688 1 95.12 235 ILE B C 1
ATOM 4739 O O . ILE B 1 235 ? -13.102 11.586 -6.68 1 95.12 235 ILE B O 1
ATOM 4743 N N . MET B 1 236 ? -11.219 12.156 -5.617 1 91.38 236 MET B N 1
ATOM 4744 C CA . MET B 1 236 ? -10.406 11.734 -6.758 1 91.38 236 MET B CA 1
ATOM 4745 C C . MET B 1 236 ? -10.578 10.242 -7.02 1 91.38 236 MET B C 1
ATOM 4747 O O . MET B 1 236 ? -10.594 9.805 -8.172 1 91.38 236 MET B O 1
ATOM 4751 N N . SER B 1 237 ? -10.641 9.516 -5.98 1 88.94 237 SER B N 1
ATOM 4752 C CA . SER B 1 237 ? -10.914 8.086 -6.145 1 88.94 237 SER B CA 1
ATOM 4753 C C . SER B 1 237 ? -12.25 7.852 -6.844 1 88.94 237 SER B C 1
ATOM 4755 O O . SER B 1 237 ? -12.352 7.008 -7.734 1 88.94 237 SER B O 1
ATOM 4757 N N . HIS B 1 238 ? -13.266 8.555 -6.5 1 91.19 238 HIS B N 1
ATOM 4758 C CA . HIS B 1 238 ? -14.594 8.477 -7.109 1 91.19 238 HIS B CA 1
ATOM 4759 C C . HIS B 1 238 ? -14.539 8.844 -8.586 1 91.19 238 HIS B C 1
ATOM 4761 O O . HIS B 1 238 ? -15.219 8.219 -9.406 1 91.19 238 HIS B O 1
ATOM 4767 N N . VAL B 1 239 ? -13.656 9.758 -8.875 1 87.56 239 VAL B N 1
ATOM 4768 C CA . VAL B 1 239 ? -13.57 10.281 -10.234 1 87.56 239 VAL B CA 1
ATOM 4769 C C . VAL B 1 239 ? -12.781 9.32 -11.109 1 87.56 239 VAL B C 1
ATOM 4771 O O . VAL B 1 239 ? -13.125 9.109 -12.281 1 87.56 239 VAL B O 1
ATOM 4774 N N . HIS B 1 240 ? -11.805 8.688 -10.539 1 80.56 240 HIS B N 1
ATOM 4775 C CA . HIS B 1 240 ? -10.859 7.934 -11.359 1 80.56 240 HIS B CA 1
ATOM 4776 C C . HIS B 1 240 ? -11.219 6.449 -11.383 1 80.56 240 HIS B C 1
ATOM 4778 O O . HIS B 1 240 ? -10.805 5.727 -12.297 1 80.56 240 HIS B O 1
ATOM 4784 N N . LEU B 1 241 ? -11.875 6.059 -10.391 1 78.56 241 LEU B N 1
ATOM 4785 C CA . LEU B 1 241 ? -12.133 4.625 -10.297 1 78.56 241 LEU B CA 1
ATOM 4786 C C . LEU B 1 241 ? -13.609 4.32 -10.492 1 78.56 241 LEU B C 1
ATOM 4788 O O . LEU B 1 241 ? -14.266 3.799 -9.594 1 78.56 241 LEU B O 1
ATOM 4792 N N . ILE B 1 242 ? -14.109 4.543 -11.656 1 80.56 242 ILE B N 1
ATOM 4793 C CA . ILE B 1 242 ? -15.5 4.246 -11.984 1 80.56 242 ILE B CA 1
ATOM 4794 C C . ILE B 1 242 ? -15.594 2.852 -12.602 1 80.56 242 ILE B C 1
ATOM 4796 O O . ILE B 1 242 ? -14.953 2.568 -13.617 1 80.56 242 ILE B O 1
ATOM 4800 N N . LYS B 1 243 ? -16.328 2.016 -12 1 76.38 243 LYS B N 1
ATOM 4801 C CA . LYS B 1 243 ? -16.531 0.649 -12.477 1 76.38 243 LYS B CA 1
ATOM 4802 C C . LYS B 1 243 ? -17.844 0.523 -13.25 1 76.38 243 LYS B C 1
ATOM 4804 O O . LYS B 1 243 ? -18.734 1.353 -13.102 1 76.38 243 LYS B O 1
ATOM 4809 N N . SER B 1 244 ? -17.844 -0.488 -14.07 1 75.56 244 SER B N 1
ATOM 4810 C CA . SER B 1 244 ? -19.078 -0.751 -14.805 1 75.56 244 SER B CA 1
ATOM 4811 C C . SER B 1 244 ? -20.234 -1.066 -13.844 1 75.56 244 SER B C 1
ATOM 4813 O O . SER B 1 244 ? -21.375 -0.699 -14.102 1 75.56 244 SER B O 1
ATOM 4815 N N . SER B 1 245 ? -19.891 -1.52 -12.727 1 80.94 245 SER B N 1
ATOM 4816 C CA . SER B 1 245 ? -20.906 -1.91 -11.742 1 80.94 245 SER B CA 1
ATOM 4817 C C . SER B 1 245 ? -21.484 -0.692 -11.031 1 80.94 245 SER B C 1
ATOM 4819 O O . SER B 1 245 ? -22.516 -0.789 -10.359 1 80.94 245 SER B O 1
ATOM 4821 N N . ASP B 1 246 ? -20.859 0.417 -11.32 1 89.06 246 ASP B N 1
ATOM 4822 C CA . ASP B 1 246 ? -21.344 1.631 -10.656 1 89.06 246 ASP B CA 1
ATOM 4823 C C . ASP B 1 246 ? -22.609 2.15 -11.312 1 89.06 246 ASP B C 1
ATOM 4825 O O . ASP B 1 246 ? -23.328 2.982 -10.742 1 89.06 246 ASP B O 1
ATOM 4829 N N . ARG B 1 247 ? -23.016 1.832 -12.523 1 92.75 247 ARG B N 1
ATOM 4830 C CA . ARG B 1 247 ? -24.234 2.152 -13.25 1 92.75 247 ARG B CA 1
ATOM 4831 C C . ARG B 1 247 ? -24.5 3.654 -13.242 1 92.75 247 ARG B C 1
ATOM 4833 O O . ARG B 1 247 ? -25.547 4.105 -12.773 1 92.75 247 ARG B O 1
ATOM 4840 N N . PRO B 1 248 ? -23.469 4.391 -13.812 1 93.44 248 PRO B N 1
ATOM 4841 C CA . PRO B 1 248 ? -23.641 5.848 -13.844 1 93.44 248 PRO B CA 1
ATOM 4842 C C . PRO B 1 248 ? -24.859 6.285 -14.633 1 93.44 248 PRO B C 1
ATOM 4844 O O . PRO B 1 248 ? -25.297 7.438 -14.523 1 93.44 248 PRO B O 1
ATOM 4847 N N . GLU B 1 249 ? -25.469 5.41 -15.391 1 93.88 249 GLU B N 1
ATOM 4848 C CA . GLU B 1 249 ? -26.672 5.723 -16.156 1 93.88 249 GLU B CA 1
ATOM 4849 C C . GLU B 1 249 ? -27.906 5.75 -15.273 1 93.88 249 GLU B C 1
ATOM 4851 O O . GLU B 1 249 ? -28.953 6.289 -15.656 1 93.88 249 GLU B O 1
ATOM 4856 N N . ASP B 1 250 ? -27.859 5.172 -14.094 1 95.25 250 ASP B N 1
ATOM 4857 C CA . ASP B 1 250 ? -28.969 5.121 -13.141 1 95.25 250 ASP B CA 1
ATOM 4858 C C . ASP B 1 250 ? -28.812 6.184 -12.062 1 95.25 250 ASP B C 1
ATOM 4860 O O . ASP B 1 250 ? -28.234 5.918 -11 1 95.25 250 ASP B O 1
ATOM 4864 N N . ALA B 1 251 ? -29.422 7.266 -12.258 1 92.75 251 ALA B N 1
ATOM 4865 C CA . ALA B 1 251 ? -29.25 8.422 -11.375 1 92.75 251 ALA B CA 1
ATOM 4866 C C . ALA B 1 251 ? -29.844 8.156 -10 1 92.75 251 ALA B C 1
ATOM 4868 O O . ALA B 1 251 ? -29.453 8.781 -9.016 1 92.75 251 ALA B O 1
ATOM 4869 N N . ILE B 1 252 ? -30.75 7.273 -9.914 1 92.19 252 ILE B N 1
ATOM 4870 C CA . ILE B 1 252 ? -31.484 7.066 -8.672 1 92.19 252 ILE B CA 1
ATOM 4871 C C . ILE B 1 252 ? -30.828 5.949 -7.859 1 92.19 252 ILE B C 1
ATOM 4873 O O . ILE B 1 252 ? -30.547 6.117 -6.668 1 92.19 252 ILE B O 1
ATOM 4877 N N . ASN B 1 253 ? -30.5 4.867 -8.477 1 93.5 253 ASN B N 1
ATOM 4878 C CA . ASN B 1 253 ? -30.078 3.703 -7.699 1 93.5 253 ASN B CA 1
ATOM 4879 C C . ASN B 1 253 ? -28.641 3.312 -8.008 1 93.5 253 ASN B C 1
ATOM 4881 O O . ASN B 1 253 ? -28.078 2.436 -7.352 1 93.5 253 ASN B O 1
ATOM 4885 N N . GLY B 1 254 ? -28.031 3.963 -8.953 1 95.25 254 GLY B N 1
ATOM 4886 C CA . GLY B 1 254 ? -26.672 3.613 -9.328 1 95.25 254 GLY B CA 1
ATOM 4887 C C . GLY B 1 254 ? -25.672 3.879 -8.219 1 95.25 254 GLY B C 1
ATOM 4888 O O . GLY B 1 254 ? -25.781 4.871 -7.496 1 95.25 254 GLY B O 1
ATOM 4889 N N . ALA B 1 255 ? -24.703 3.012 -8.125 1 94.75 255 ALA B N 1
ATOM 4890 C CA . ALA B 1 255 ? -23.688 3.131 -7.082 1 94.75 255 ALA B CA 1
ATOM 4891 C C . ALA B 1 255 ? -22.875 4.402 -7.266 1 94.75 255 ALA B C 1
ATOM 4893 O O . ALA B 1 255 ? -22.438 5.02 -6.289 1 94.75 255 ALA B O 1
ATOM 4894 N N . PHE B 1 256 ? -22.688 4.793 -8.523 1 94.81 256 PHE B N 1
ATOM 4895 C CA . PHE B 1 256 ? -21.969 6.027 -8.805 1 94.81 256 PHE B CA 1
ATOM 4896 C C . PHE B 1 256 ? -22.625 7.211 -8.109 1 94.81 256 PHE B C 1
ATOM 4898 O O . PHE B 1 256 ? -21.969 7.98 -7.406 1 94.81 256 PHE B O 1
ATOM 4905 N N . TRP B 1 257 ? -23.922 7.281 -8.258 1 96.44 257 TRP B N 1
ATOM 4906 C CA . TRP B 1 257 ? -24.656 8.445 -7.758 1 96.44 257 TRP B CA 1
ATOM 4907 C C . TRP B 1 257 ? -24.844 8.359 -6.25 1 96.44 257 TRP B C 1
ATOM 4909 O O . TRP B 1 257 ? -24.891 9.383 -5.562 1 96.44 257 TRP B O 1
ATOM 4919 N N . GLN B 1 258 ? -24.859 7.172 -5.719 1 96.69 258 GLN B N 1
ATOM 4920 C CA . GLN B 1 258 ? -24.891 7.02 -4.27 1 96.69 258 GLN B CA 1
ATOM 4921 C C . GLN B 1 258 ? -23.609 7.531 -3.633 1 96.69 258 GLN B C 1
ATOM 4923 O O . GLN B 1 258 ? -23.641 8.258 -2.639 1 96.69 258 GLN B O 1
ATOM 4928 N N . ARG B 1 259 ? -22.562 7.176 -4.219 1 96.19 259 ARG B N 1
ATOM 4929 C CA . ARG B 1 259 ? -21.266 7.648 -3.736 1 96.19 259 ARG B CA 1
ATOM 4930 C C . ARG B 1 259 ? -21.141 9.156 -3.912 1 96.19 259 ARG B C 1
ATOM 4932 O O . ARG B 1 259 ? -20.609 9.844 -3.035 1 96.19 259 ARG B O 1
ATOM 4939 N N . HIS B 1 260 ? -21.578 9.609 -5.051 1 96.94 260 HIS B N 1
ATOM 4940 C CA . HIS B 1 260 ? -21.547 11.039 -5.332 1 96.94 260 HIS B CA 1
ATOM 4941 C C . HIS B 1 260 ? -22.297 11.828 -4.262 1 96.94 260 HIS B C 1
ATOM 4943 O O . HIS B 1 260 ? -21.781 12.82 -3.744 1 96.94 260 HIS B O 1
ATOM 4949 N N . ARG B 1 261 ? -23.484 11.398 -3.961 1 96.94 261 ARG B N 1
ATOM 4950 C CA . ARG B 1 261 ? -24.297 12.094 -2.971 1 96.94 261 ARG B CA 1
ATOM 4951 C C . ARG B 1 261 ? -23.641 12.047 -1.594 1 96.94 261 ARG B C 1
ATOM 4953 O O . ARG B 1 261 ? -23.688 13.023 -0.845 1 96.94 261 ARG B O 1
ATOM 4960 N N . ARG B 1 262 ? -23.078 10.938 -1.334 1 96.5 262 ARG B N 1
ATOM 4961 C CA . ARG B 1 262 ? -22.391 10.805 -0.054 1 96.5 262 ARG B CA 1
ATOM 4962 C C . ARG B 1 262 ? -21.234 11.797 0.048 1 96.5 262 ARG B C 1
ATOM 4964 O O . ARG B 1 262 ? -21.078 12.469 1.069 1 96.5 262 ARG B O 1
ATOM 4971 N N . LEU B 1 263 ? -20.453 11.883 -0.935 1 97.25 263 LEU B N 1
ATOM 4972 C CA . LEU B 1 263 ? -19.312 12.789 -0.963 1 97.25 263 LEU B CA 1
ATOM 4973 C C . LEU B 1 263 ? -19.766 14.242 -0.906 1 97.25 263 LEU B C 1
ATOM 4975 O O . LEU B 1 263 ? -19.172 15.062 -0.199 1 97.25 263 LEU B O 1
ATOM 4979 N N . ASP B 1 264 ? -20.844 14.477 -1.631 1 97.19 264 ASP B N 1
ATOM 4980 C CA . ASP B 1 264 ? -21.406 15.828 -1.631 1 97.19 264 ASP B CA 1
ATOM 4981 C C . ASP B 1 264 ? -21.891 16.219 -0.24 1 97.19 264 ASP B C 1
ATOM 4983 O O . ASP B 1 264 ? -21.688 17.359 0.2 1 97.19 264 ASP B O 1
ATOM 4987 N N . ASN B 1 265 ? -22.516 15.328 0.349 1 96.88 265 ASN B N 1
ATOM 4988 C CA . ASN B 1 265 ? -23 15.57 1.705 1 96.88 265 ASN B CA 1
ATOM 4989 C C . ASN B 1 265 ? -21.844 15.789 2.678 1 96.88 265 ASN B C 1
ATOM 4991 O O . ASN B 1 265 ? -21.938 16.609 3.592 1 96.88 265 ASN B O 1
ATOM 4995 N N . GLN B 1 266 ? -20.828 15.062 2.533 1 96.38 266 GLN B N 1
ATOM 4996 C CA . GLN B 1 266 ? -19.656 15.227 3.383 1 96.38 266 GLN B CA 1
ATOM 4997 C C . GLN B 1 266 ? -19.016 16.609 3.189 1 96.38 266 GLN B C 1
ATOM 4999 O O . GLN B 1 266 ? -18.609 17.234 4.156 1 96.38 266 GLN B O 1
ATOM 5004 N N . LEU B 1 267 ? -18.969 17.031 1.968 1 96.12 267 LEU B N 1
ATOM 5005 C CA . LEU B 1 267 ? -18.453 18.375 1.672 1 96.12 267 LEU B CA 1
ATOM 5006 C C . LEU B 1 267 ? -19.297 19.438 2.35 1 96.12 267 LEU B C 1
ATOM 5008 O O . LEU B 1 267 ? -18.75 20.375 2.957 1 96.12 267 LEU B O 1
ATOM 5012 N N . SER B 1 268 ? -20.578 19.25 2.229 1 96.06 268 SER B N 1
ATOM 5013 C CA . SER B 1 268 ? -21.5 20.203 2.846 1 96.06 268 SER B CA 1
ATOM 5014 C C . SER B 1 268 ? -21.328 20.234 4.359 1 96.06 268 SER B C 1
ATOM 5016 O O . SER B 1 268 ? -21.328 21.297 4.969 1 96.06 268 SER B O 1
ATOM 5018 N N . THR B 1 269 ? -21.172 19.125 4.883 1 96.38 269 THR B N 1
ATOM 5019 C CA . THR B 1 269 ? -20.984 19.016 6.324 1 96.38 269 THR B CA 1
ATOM 5020 C C . THR B 1 269 ? -19.688 19.688 6.754 1 96.38 269 THR B C 1
ATOM 5022 O O . THR B 1 269 ? -19.656 20.422 7.742 1 96.38 269 THR B O 1
ATOM 5025 N N . LEU B 1 270 ? -18.641 19.453 6.062 1 95.12 270 LEU B N 1
ATOM 5026 C CA . LEU B 1 270 ? -17.344 20.031 6.387 1 95.12 270 LEU B CA 1
ATOM 5027 C C . LEU B 1 270 ? -17.406 21.562 6.289 1 95.12 270 LEU B C 1
ATOM 5029 O O . LEU B 1 270 ? -16.781 22.266 7.086 1 95.12 270 LEU B O 1
ATOM 5033 N N . PHE B 1 271 ? -18.172 22 5.328 1 95.12 271 PHE B N 1
ATOM 5034 C CA . PHE B 1 271 ? -18.297 23.438 5.184 1 95.12 271 PHE B CA 1
ATOM 5035 C C . PHE B 1 271 ? -19.094 24.031 6.336 1 95.12 271 PHE B C 1
ATOM 5037 O O . PHE B 1 271 ? -18.734 25.062 6.891 1 95.12 271 PHE B O 1
ATOM 5044 N N . LEU B 1 272 ? -20.156 23.359 6.625 1 95.69 272 LEU B N 1
ATOM 5045 C CA . LEU B 1 272 ? -21.062 23.828 7.668 1 95.69 272 LEU B CA 1
ATOM 5046 C C . LEU B 1 272 ? -20.344 23.906 9.016 1 95.69 272 LEU B C 1
ATOM 5048 O O . LEU B 1 272 ? -20.562 24.844 9.789 1 95.69 272 LEU B O 1
ATOM 5052 N N . PHE B 1 273 ? -19.469 22.969 9.266 1 95.88 273 PHE B N 1
ATOM 5053 C CA . PHE B 1 273 ? -18.844 22.891 10.586 1 95.88 273 PHE B CA 1
ATOM 5054 C C . PHE B 1 273 ? -17.391 23.328 10.539 1 95.88 273 PHE B C 1
ATOM 5056 O O . PHE B 1 273 ? -16.609 23.031 11.445 1 95.88 273 PHE B O 1
ATOM 5063 N N . MET B 1 274 ? -17.062 24.031 9.555 1 96 274 MET B N 1
ATOM 5064 C CA . MET B 1 274 ? -15.695 24.547 9.438 1 96 274 MET B CA 1
ATOM 5065 C C . MET B 1 274 ? -15.359 25.469 10.602 1 96 274 MET B C 1
ATOM 5067 O O . MET B 1 274 ? -16.109 26.406 10.891 1 96 274 MET B O 1
ATOM 5071 N N . PRO B 1 275 ? -14.266 25.188 11.242 1 95.88 275 PRO B N 1
ATOM 5072 C CA . PRO B 1 275 ? -13.875 26.078 12.344 1 95.88 275 PRO B CA 1
ATOM 5073 C C . PRO B 1 275 ? -13.742 27.531 11.898 1 95.88 275 PRO B C 1
ATOM 5075 O O . PRO B 1 275 ? -13.32 27.797 10.773 1 95.88 275 PRO B O 1
ATOM 5078 N N . GLU B 1 276 ? -14.016 28.438 12.828 1 96.06 276 GLU B N 1
ATOM 5079 C CA . GLU B 1 276 ? -13.969 29.875 12.555 1 96.06 276 GLU B CA 1
ATOM 5080 C C . GLU B 1 276 ? -12.586 30.297 12.07 1 96.06 276 GLU B C 1
ATOM 5082 O O . GLU B 1 276 ? -12.469 31.188 11.219 1 96.06 276 GLU B O 1
ATOM 5087 N N . SER B 1 277 ? -11.656 29.672 12.539 1 94.75 277 SER B N 1
ATOM 5088 C CA . SER B 1 277 ? -10.273 30.031 12.219 1 94.75 277 SER B CA 1
ATOM 5089 C C . SER B 1 277 ? -9.945 29.719 10.766 1 94.75 277 SER B C 1
ATOM 5091 O O . SER B 1 277 ? -8.93 30.172 10.234 1 94.75 277 SER B O 1
ATOM 5093 N N . PHE B 1 278 ? -10.828 28.984 10.07 1 95.44 278 PHE B N 1
ATOM 5094 C CA . PHE B 1 278 ? -10.547 28.609 8.688 1 95.44 278 PHE B CA 1
ATOM 5095 C C . PHE B 1 278 ? -11.461 29.359 7.73 1 95.44 278 PHE B C 1
ATOM 5097 O O . PHE B 1 278 ? -11.297 29.266 6.512 1 95.44 278 PHE B O 1
ATOM 5104 N N . ARG B 1 279 ? -12.312 30.141 8.227 1 95.69 279 ARG B N 1
ATOM 5105 C CA . ARG B 1 279 ? -13.297 30.812 7.375 1 95.69 279 ARG B CA 1
ATOM 5106 C C . ARG B 1 279 ? -12.711 32.062 6.719 1 95.69 279 ARG B C 1
ATOM 5108 O O . ARG B 1 279 ? -11.945 32.781 7.348 1 95.69 279 ARG B O 1
ATOM 5115 N N . LEU B 1 280 ? -13.016 32.25 5.52 1 92.56 280 LEU B N 1
ATOM 5116 C CA . LEU B 1 280 ? -12.625 33.438 4.762 1 92.56 280 LEU B CA 1
ATOM 5117 C C . LEU B 1 280 ? -13.781 34.438 4.668 1 92.56 280 LEU B C 1
ATOM 5119 O O . LEU B 1 280 ? -14.945 34.031 4.789 1 92.56 280 LEU B O 1
ATOM 5123 N N . PRO B 1 281 ? -13.469 35.719 4.516 1 92.06 281 PRO B N 1
ATOM 5124 C CA . PRO B 1 281 ? -12.188 36.375 4.219 1 92.06 281 PRO B CA 1
ATOM 5125 C C . PRO B 1 281 ? -11.414 36.75 5.48 1 92.06 281 PRO B C 1
ATOM 5127 O O . PRO B 1 281 ? -10.258 37.156 5.395 1 92.06 281 PRO B O 1
ATOM 5130 N N . ASP B 1 282 ? -11.953 36.562 6.633 1 93.31 282 ASP B N 1
ATOM 5131 C CA . ASP B 1 282 ? -11.367 37.062 7.875 1 93.31 282 ASP B CA 1
ATOM 5132 C C . ASP B 1 282 ? -9.969 36.469 8.094 1 93.31 282 ASP B C 1
ATOM 5134 O O . ASP B 1 282 ? -9.117 37.125 8.695 1 93.31 282 ASP B O 1
ATOM 5138 N N . ASN B 1 283 ? -9.82 35.281 7.586 1 93.94 283 ASN B N 1
ATOM 5139 C CA . ASN B 1 283 ? -8.555 34.594 7.832 1 93.94 283 ASN B CA 1
ATOM 5140 C C . ASN B 1 283 ? -7.758 34.406 6.543 1 93.94 283 ASN B C 1
ATOM 5142 O O . ASN B 1 283 ? -7.039 33.406 6.395 1 93.94 283 ASN B O 1
ATOM 5146 N N . ILE B 1 284 ? -7.902 35.312 5.641 1 90.19 284 ILE B N 1
ATOM 5147 C CA . ILE B 1 284 ? -7.293 35.188 4.32 1 90.19 284 ILE B CA 1
ATOM 5148 C C . ILE B 1 284 ? -5.773 35.25 4.445 1 90.19 284 ILE B C 1
ATOM 5150 O O . ILE B 1 284 ? -5.059 34.75 3.566 1 90.19 284 ILE B O 1
ATOM 5154 N N . ARG B 1 285 ? -5.266 35.812 5.57 1 88.25 285 ARG B N 1
ATOM 5155 C CA . ARG B 1 285 ? -3.822 35.906 5.766 1 88.25 285 ARG B CA 1
ATOM 5156 C C . ARG B 1 285 ? -3.236 34.594 6.297 1 88.25 285 ARG B C 1
ATOM 5158 O O . ARG B 1 285 ? -2.02 34.406 6.273 1 88.25 285 ARG B O 1
ATOM 5165 N N . ASP B 1 286 ? -4.102 33.719 6.73 1 88.81 286 ASP B N 1
ATOM 5166 C CA . ASP B 1 286 ? -3.66 32.406 7.188 1 88.81 286 ASP B CA 1
ATOM 5167 C C . ASP B 1 286 ? -3.518 31.453 6.02 1 88.81 286 ASP B C 1
ATOM 5169 O O . ASP B 1 286 ? -4.512 31.062 5.398 1 88.81 286 ASP B O 1
ATOM 5173 N N . PRO B 1 287 ? -2.301 31.031 5.824 1 86.31 287 PRO B N 1
ATOM 5174 C CA . PRO B 1 287 ? -2.082 30.156 4.668 1 86.31 287 PRO B CA 1
ATO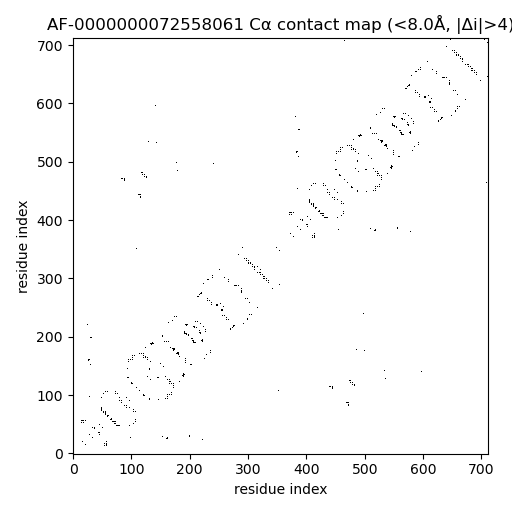M 5175 C C . PRO B 1 287 ? -2.885 28.859 4.754 1 86.31 287 PRO B C 1
ATOM 5177 O O . PRO B 1 287 ? -3.301 28.328 3.725 1 86.31 287 PRO B O 1
ATOM 5180 N N . LEU B 1 288 ? -3.082 28.422 5.906 1 89.06 288 LEU B N 1
ATOM 5181 C CA . LEU B 1 288 ? -3.84 27.188 6.062 1 89.06 288 LEU B CA 1
ATOM 5182 C C . LEU B 1 288 ? -5.312 27.406 5.73 1 89.06 288 LEU B C 1
ATOM 5184 O O . LEU B 1 288 ? -5.938 26.562 5.086 1 89.06 288 LEU B O 1
ATOM 5188 N N . ALA B 1 289 ? -5.812 28.469 6.152 1 92.44 289 ALA B N 1
ATOM 5189 C CA . ALA B 1 289 ? -7.203 28.797 5.848 1 92.44 289 ALA B CA 1
ATOM 5190 C C . ALA B 1 289 ? -7.414 28.938 4.34 1 92.44 289 ALA B C 1
ATOM 5192 O O . ALA B 1 289 ? -8.383 28.406 3.795 1 92.44 289 ALA B O 1
ATOM 5193 N N . THR B 1 290 ? -6.504 29.609 3.717 1 91.75 290 THR B N 1
ATOM 5194 C CA . THR B 1 290 ? -6.59 29.797 2.271 1 91.75 290 THR B CA 1
ATOM 5195 C C . THR B 1 290 ? -6.492 28.453 1.555 1 91.75 290 THR B C 1
ATOM 5197 O O . THR B 1 290 ? -7.262 28.172 0.633 1 91.75 290 THR B O 1
ATOM 5200 N N . TYR B 1 291 ? -5.57 27.703 2.059 1 90 291 TYR B N 1
ATOM 5201 C CA . TYR B 1 291 ? -5.375 26.375 1.478 1 90 291 TYR B CA 1
ATOM 5202 C C . TYR B 1 291 ? -6.645 25.531 1.589 1 90 291 TYR B C 1
ATOM 5204 O O . TYR B 1 291 ? -7.066 24.906 0.615 1 90 291 TYR B O 1
ATOM 5212 N N . ILE B 1 292 ? -7.234 25.469 2.701 1 93.5 292 ILE B N 1
ATOM 5213 C CA . ILE B 1 292 ? -8.414 24.656 2.973 1 93.5 292 ILE B CA 1
ATOM 5214 C C . ILE B 1 292 ? -9.57 25.094 2.08 1 93.5 292 ILE B C 1
ATOM 5216 O O . ILE B 1 292 ? -10.234 24.266 1.46 1 93.5 292 ILE B O 1
ATOM 5220 N N . ASN B 1 293 ? -9.734 26.375 1.97 1 94.69 293 ASN B N 1
ATOM 5221 C CA . ASN B 1 293 ? -10.852 26.891 1.189 1 94.69 293 ASN B CA 1
ATOM 5222 C C . ASN B 1 293 ? -10.641 26.688 -0.307 1 94.69 293 ASN B C 1
ATOM 5224 O O . ASN B 1 293 ? -11.57 26.328 -1.03 1 94.69 293 ASN B O 1
ATOM 5228 N N . LEU B 1 294 ? -9.445 26.938 -0.723 1 93.25 294 LEU B N 1
ATOM 5229 C CA . LEU B 1 294 ? -9.156 26.672 -2.129 1 93.25 294 LEU B CA 1
ATOM 5230 C C . LEU B 1 294 ? -9.43 25.219 -2.48 1 93.25 294 LEU B C 1
ATOM 5232 O O . LEU B 1 294 ? -10.094 24.922 -3.482 1 93.25 294 LEU B O 1
ATOM 5236 N N . ASN B 1 295 ? -8.953 24.344 -1.676 1 93.5 295 ASN B N 1
ATOM 5237 C CA . ASN B 1 295 ? -9.117 22.906 -1.953 1 93.5 295 ASN B CA 1
ATOM 5238 C C . ASN B 1 295 ? -10.562 22.469 -1.757 1 93.5 295 ASN B C 1
ATOM 5240 O O . ASN B 1 295 ? -11.039 21.547 -2.436 1 93.5 295 ASN B O 1
ATOM 5244 N N . PHE B 1 296 ? -11.227 23.141 -0.833 1 95.88 296 PHE B N 1
ATOM 5245 C CA . PHE B 1 296 ? -12.648 22.859 -0.684 1 95.88 296 PHE B CA 1
ATOM 5246 C C . PHE B 1 296 ? -13.391 23.094 -1.993 1 95.88 296 PHE B C 1
ATOM 5248 O O . PHE B 1 296 ? -14.133 22.234 -2.461 1 95.88 296 PHE B O 1
ATOM 5255 N N . HIS B 1 297 ? -13.148 24.203 -2.564 1 95.88 297 HIS B N 1
ATOM 5256 C CA . HIS B 1 297 ? -13.836 24.531 -3.809 1 95.88 297 HIS B CA 1
ATOM 5257 C C . HIS B 1 297 ? -13.328 23.672 -4.961 1 95.88 297 HIS B C 1
ATOM 5259 O O . HIS B 1 297 ? -14.094 23.312 -5.863 1 95.88 297 HIS B O 1
ATOM 5265 N N . ALA B 1 298 ? -12.055 23.344 -4.895 1 94.75 298 ALA B N 1
ATOM 5266 C CA . ALA B 1 298 ? -11.547 22.391 -5.879 1 94.75 298 ALA B CA 1
ATOM 5267 C C . ALA B 1 298 ? -12.273 21.062 -5.77 1 94.75 298 ALA B C 1
ATOM 5269 O O . ALA B 1 298 ? -12.57 20.422 -6.781 1 94.75 298 ALA B O 1
ATOM 5270 N N . CYS B 1 299 ? -12.547 20.609 -4.578 1 96.44 299 CYS B N 1
ATOM 5271 C CA . CYS B 1 299 ? -13.312 19.406 -4.355 1 96.44 299 CYS B CA 1
ATOM 5272 C C . CYS B 1 299 ? -14.68 19.484 -5.023 1 96.44 299 CYS B C 1
ATOM 5274 O O . CYS B 1 299 ? -15.109 18.547 -5.699 1 96.44 299 CYS B O 1
ATOM 5276 N N . VAL B 1 300 ? -15.289 20.625 -4.84 1 97 300 VAL B N 1
ATOM 5277 C CA . VAL B 1 300 ? -16.609 20.828 -5.422 1 97 300 VAL B CA 1
ATOM 5278 C C . VAL B 1 300 ? -16.516 20.75 -6.945 1 97 300 VAL B C 1
ATOM 5280 O O . VAL B 1 300 ? -17.344 20.078 -7.582 1 97 300 VAL B O 1
ATOM 5283 N N . ILE B 1 301 ? -15.547 21.359 -7.457 1 96.75 301 ILE B N 1
ATOM 5284 C CA . ILE B 1 301 ? -15.383 21.375 -8.906 1 96.75 301 ILE B CA 1
ATOM 5285 C C . ILE B 1 301 ? -15.141 19.953 -9.414 1 96.75 301 ILE B C 1
ATOM 5287 O O . ILE B 1 301 ? -15.789 19.516 -10.367 1 96.75 301 ILE B O 1
ATOM 5291 N N . CYS B 1 302 ? -14.234 19.281 -8.805 1 94.56 302 CYS B N 1
ATOM 5292 C CA . CYS B 1 302 ? -13.898 17.922 -9.25 1 94.56 302 CYS B CA 1
ATOM 5293 C C . CYS B 1 302 ? -15.109 17 -9.148 1 94.56 302 CYS B C 1
ATOM 5295 O O . CYS B 1 302 ? -15.391 16.234 -10.07 1 94.56 302 CYS B O 1
ATOM 5297 N N . LEU B 1 303 ? -15.82 17.062 -8.086 1 96.81 303 LEU B N 1
ATOM 5298 C CA . LEU B 1 303 ? -16.953 16.188 -7.84 1 96.81 303 LEU B CA 1
ATOM 5299 C C . LEU B 1 303 ? -18.078 16.453 -8.844 1 96.81 303 LEU B C 1
ATOM 5301 O O . LEU B 1 303 ? -18.609 15.523 -9.453 1 96.81 303 LEU B O 1
ATOM 5305 N N . HIS B 1 304 ? -18.359 17.672 -9.086 1 97.06 304 HIS B N 1
ATOM 5306 C CA . HIS B 1 304 ? -19.531 18 -9.891 1 97.06 304 HIS B CA 1
ATOM 5307 C C . HIS B 1 304 ? -19.188 18.047 -11.375 1 97.06 304 HIS B C 1
ATOM 5309 O O . HIS B 1 304 ? -20.078 17.969 -12.227 1 97.06 304 HIS B O 1
ATOM 5315 N N . HIS B 1 305 ? -17.953 18.219 -11.711 1 95.5 305 HIS B N 1
ATOM 5316 C CA . HIS B 1 305 ? -17.547 18.109 -13.109 1 95.5 305 HIS B CA 1
ATOM 5317 C C . HIS B 1 305 ? -17.797 16.703 -13.641 1 95.5 305 HIS B C 1
ATOM 5319 O O . HIS B 1 305 ? -18.328 16.531 -14.742 1 95.5 305 HIS B O 1
ATOM 5325 N N . VAL B 1 306 ? -17.391 15.766 -12.859 1 94.5 306 VAL B N 1
ATOM 5326 C CA . VAL B 1 306 ? -17.594 14.391 -13.297 1 94.5 306 VAL B CA 1
ATOM 5327 C C . VAL B 1 306 ? -19.078 14.07 -13.32 1 94.5 306 VAL B C 1
ATOM 5329 O O . VAL B 1 306 ? -19.531 13.281 -14.156 1 94.5 306 VAL B O 1
ATOM 5332 N N . ALA B 1 307 ? -19.797 14.586 -12.359 1 96.31 307 ALA B N 1
ATOM 5333 C CA . ALA B 1 307 ? -21.25 14.406 -12.375 1 96.31 307 ALA B CA 1
ATOM 5334 C C . ALA B 1 307 ? -21.859 14.977 -13.648 1 96.31 307 ALA B C 1
ATOM 5336 O O . ALA B 1 307 ? -22.703 14.344 -14.273 1 96.31 307 ALA B O 1
ATOM 5337 N N . LEU B 1 308 ? -21.438 16.125 -14.016 1 96.25 308 LEU B N 1
ATOM 5338 C CA . LEU B 1 308 ? -21.938 16.766 -15.227 1 96.25 308 LEU B CA 1
ATOM 5339 C C . LEU B 1 308 ? -21.625 15.922 -16.453 1 96.25 308 LEU B C 1
ATOM 5341 O O . LEU B 1 308 ? -22.484 15.773 -17.344 1 96.25 308 LEU B O 1
ATOM 5345 N N . GLU B 1 309 ? -20.438 15.445 -16.5 1 94.06 309 GLU B N 1
ATOM 5346 C CA . GLU B 1 309 ? -20.047 14.578 -17.609 1 94.06 309 GLU B CA 1
ATOM 5347 C C . GLU B 1 309 ? -20.969 13.367 -17.719 1 94.06 309 GLU B C 1
ATOM 5349 O O . GLU B 1 309 ? -21.375 12.992 -18.812 1 94.06 309 GLU B O 1
ATOM 5354 N N . LYS B 1 310 ? -21.266 12.742 -16.578 1 94.31 310 LYS B N 1
ATOM 5355 C CA . LYS B 1 310 ? -22.125 11.562 -16.594 1 94.31 310 LYS B CA 1
ATOM 5356 C C . LYS B 1 310 ? -23.562 11.938 -16.969 1 94.31 310 LYS B C 1
ATOM 5358 O O . LYS B 1 310 ? -24.25 11.18 -17.656 1 94.31 310 LYS B O 1
ATOM 5363 N N . ILE B 1 311 ? -24.016 13.039 -16.531 1 96.25 311 ILE B N 1
ATOM 5364 C CA . ILE B 1 311 ? -25.344 13.523 -16.875 1 96.25 311 ILE B CA 1
ATOM 5365 C C . ILE B 1 311 ? -25.453 13.711 -18.391 1 96.25 311 ILE B C 1
ATOM 5367 O O . ILE B 1 311 ? -26.453 13.305 -19 1 96.25 311 ILE B O 1
ATOM 5371 N N . GLU B 1 312 ? -24.469 14.281 -18.953 1 95.19 312 GLU B N 1
ATOM 5372 C CA . GLU B 1 312 ? -24.453 14.531 -20.391 1 95.19 312 GLU B CA 1
ATOM 5373 C C . GLU B 1 312 ? -24.328 13.234 -21.188 1 95.19 312 GLU B C 1
ATOM 5375 O O . GLU B 1 312 ? -25.047 13.016 -22.156 1 95.19 312 GLU B O 1
ATOM 5380 N N . THR B 1 313 ? -23.422 12.391 -20.766 1 93.56 313 THR B N 1
ATOM 5381 C CA . THR B 1 313 ? -23.141 11.141 -21.453 1 93.56 313 THR B CA 1
ATOM 5382 C C . THR B 1 313 ? -24.375 10.242 -21.469 1 93.56 313 THR B C 1
ATOM 5384 O O . THR B 1 313 ? -24.656 9.578 -22.469 1 93.56 313 THR B O 1
ATOM 5387 N N . HIS B 1 314 ? -25.141 10.305 -20.406 1 94.69 314 HIS B N 1
ATOM 5388 C CA . HIS B 1 314 ? -26.266 9.375 -20.297 1 94.69 314 HIS B CA 1
ATOM 5389 C C . HIS B 1 314 ? -27.594 10.102 -20.438 1 94.69 314 HIS B C 1
ATOM 5391 O O . HIS B 1 314 ? -28.656 9.531 -20.172 1 94.69 314 HIS B O 1
ATOM 5397 N N . GLN B 1 315 ? -27.531 11.328 -20.797 1 95 315 GLN B N 1
ATOM 5398 C CA . GLN B 1 315 ? -28.703 12.156 -21.078 1 95 315 GLN B CA 1
ATOM 5399 C C . GLN B 1 315 ? -29.688 12.102 -19.922 1 95 315 GLN B C 1
ATOM 5401 O O . GLN B 1 315 ? -30.875 11.812 -20.125 1 95 315 GLN B O 1
ATOM 5406 N N . LEU B 1 316 ? -29.156 12.32 -18.75 1 95.25 316 LEU B N 1
ATOM 5407 C CA . LEU B 1 316 ? -29.969 12.312 -17.547 1 95.25 316 LEU B CA 1
ATOM 5408 C C . LEU B 1 316 ? -30.781 13.594 -17.422 1 95.25 316 LEU B C 1
ATOM 5410 O O . LEU B 1 316 ? -30.766 14.438 -18.328 1 95.25 316 LEU B O 1
ATOM 5414 N N . ASP B 1 317 ? -31.547 13.734 -16.391 1 92.94 317 ASP B N 1
ATOM 5415 C CA . ASP B 1 317 ? -32.5 14.82 -16.203 1 92.94 317 ASP B CA 1
ATOM 5416 C C . ASP B 1 317 ? -31.812 16.188 -16.234 1 92.94 317 ASP B C 1
ATOM 5418 O O . ASP B 1 317 ? -30.75 16.359 -15.641 1 92.94 317 ASP B O 1
ATOM 5422 N N . ASP B 1 318 ? -32.438 17.156 -16.781 1 93.56 318 ASP B N 1
ATOM 5423 C CA . ASP B 1 318 ? -31.906 18.5 -16.969 1 93.56 318 ASP B CA 1
ATOM 5424 C C . ASP B 1 318 ? -31.797 19.234 -15.633 1 93.56 318 ASP B C 1
ATOM 5426 O O . ASP B 1 318 ? -30.938 20.109 -15.477 1 93.56 318 ASP B O 1
ATOM 5430 N N . SER B 1 319 ? -32.656 18.891 -14.789 1 92.88 319 SER B N 1
ATOM 5431 C CA . SER B 1 319 ? -32.562 19.531 -13.477 1 92.88 319 SER B CA 1
ATOM 5432 C C . SER B 1 319 ? -31.234 19.234 -12.797 1 92.88 319 SER B C 1
ATOM 5434 O O . SER B 1 319 ? -30.672 20.109 -12.133 1 92.88 319 SER B O 1
ATOM 5436 N N . LEU B 1 320 ? -30.781 18.094 -12.977 1 92.94 320 LEU B N 1
ATOM 5437 C CA . LEU B 1 320 ? -29.484 17.719 -12.422 1 92.94 320 LEU B CA 1
ATOM 5438 C C . LEU B 1 320 ? -28.359 18.531 -13.07 1 92.94 320 LEU B C 1
ATOM 5440 O O . LEU B 1 320 ? -27.422 18.953 -12.391 1 92.94 320 LEU B O 1
ATOM 5444 N N . ARG B 1 321 ? -28.453 18.734 -14.328 1 94.5 321 ARG B N 1
ATOM 5445 C CA . ARG B 1 321 ? -27.469 19.5 -15.078 1 94.5 321 ARG B CA 1
ATOM 5446 C C . ARG B 1 321 ? -27.406 20.938 -14.578 1 94.5 321 ARG B C 1
ATOM 5448 O O . ARG B 1 321 ? -26.312 21.469 -14.375 1 94.5 321 ARG B O 1
ATOM 5455 N N . LYS B 1 322 ? -28.516 21.516 -14.383 1 95.25 322 LYS B N 1
ATOM 5456 C CA . LYS B 1 322 ? -28.562 22.891 -13.914 1 95.25 322 LYS B CA 1
ATOM 5457 C C . LYS B 1 322 ? -27.953 23.031 -12.523 1 95.25 322 LYS B C 1
ATOM 5459 O O . LYS B 1 322 ? -27.25 24 -12.242 1 95.25 322 LYS B O 1
ATOM 5464 N N . GLU B 1 323 ? -28.281 22.094 -11.711 1 94.25 323 GLU B N 1
ATOM 5465 C CA . GLU B 1 323 ? -27.734 22.109 -10.359 1 94.25 323 GLU B CA 1
ATOM 5466 C C . GLU B 1 323 ? -26.203 22 -10.383 1 94.25 323 GLU B C 1
ATOM 5468 O O . GLU B 1 323 ? -25.516 22.75 -9.68 1 94.25 323 GLU B O 1
ATOM 5473 N N . CYS B 1 324 ? -25.672 21.172 -11.148 1 95.31 324 CYS B N 1
ATOM 5474 C CA . CYS B 1 324 ? -24.234 20.984 -11.266 1 95.31 324 CYS B CA 1
ATOM 5475 C C . CYS B 1 324 ? -23.562 22.234 -11.805 1 95.31 324 CYS B C 1
ATOM 5477 O O . CYS B 1 324 ? -22.516 22.641 -11.312 1 95.31 324 CYS B O 1
ATOM 5479 N N . HIS B 1 325 ? -24.188 22.812 -12.781 1 95.31 325 HIS B N 1
ATOM 5480 C CA . HIS B 1 325 ? -23.625 24.016 -13.375 1 95.31 325 HIS B CA 1
ATOM 5481 C C . HIS B 1 325 ? -23.531 25.141 -12.359 1 95.31 325 HIS B C 1
ATOM 5483 O O . HIS B 1 325 ? -22.547 25.875 -12.336 1 95.31 325 HIS B O 1
ATOM 5489 N N . SER B 1 326 ? -24.562 25.25 -11.617 1 96.5 326 SER B N 1
ATOM 5490 C CA . SER B 1 326 ? -24.578 26.281 -10.594 1 96.5 326 SER B CA 1
ATOM 5491 C C . SER B 1 326 ? -23.469 26.062 -9.578 1 96.5 326 SER B C 1
ATOM 5493 O O . SER B 1 326 ? -22.766 27.016 -9.195 1 96.5 326 SER B O 1
ATOM 5495 N N . LEU B 1 327 ? -23.328 24.875 -9.125 1 96.56 327 LEU B N 1
ATOM 5496 C CA . LEU B 1 327 ? -22.297 24.531 -8.148 1 96.56 327 LEU B CA 1
ATOM 5497 C C . LEU B 1 327 ? -20.906 24.781 -8.711 1 96.56 327 LEU B C 1
ATOM 5499 O O . LEU B 1 327 ? -20.031 25.312 -8.016 1 96.56 327 LEU B O 1
ATOM 5503 N N . LEU B 1 328 ? -20.734 24.453 -9.945 1 97 328 LEU B N 1
ATOM 5504 C CA . LEU B 1 328 ? -19.453 24.641 -10.617 1 97 328 LEU B CA 1
ATOM 5505 C C . LEU B 1 328 ? -19.125 26.125 -10.758 1 97 328 LEU B C 1
ATOM 5507 O O . LEU B 1 328 ? -18 26.547 -10.469 1 97 328 LEU B O 1
ATOM 5511 N N . LYS B 1 329 ? -20.094 26.828 -11.172 1 97.12 329 LYS B N 1
ATOM 5512 C CA . LYS B 1 329 ? -19.906 28.266 -11.352 1 97.12 329 LYS B CA 1
ATOM 5513 C C . LYS B 1 329 ? -19.547 28.953 -10.023 1 97.12 329 LYS B C 1
ATOM 5515 O O . LYS B 1 329 ? -18.609 29.734 -9.953 1 97.12 329 LYS B O 1
ATOM 5520 N N . ASN B 1 330 ? -20.328 28.641 -9.031 1 97 330 ASN B N 1
ATOM 5521 C CA . ASN B 1 330 ? -20.078 29.234 -7.727 1 97 330 ASN B CA 1
ATOM 5522 C C . ASN B 1 330 ? -18.703 28.891 -7.195 1 97 330 ASN B C 1
ATOM 5524 O O . ASN B 1 330 ? -18 29.75 -6.645 1 97 330 ASN B O 1
ATOM 5528 N N . ALA B 1 331 ? -18.312 27.672 -7.297 1 97 331 ALA B N 1
ATOM 5529 C CA . ALA B 1 331 ? -17 27.234 -6.828 1 97 331 ALA B CA 1
ATOM 5530 C C . ALA B 1 331 ? -15.883 27.938 -7.586 1 97 331 ALA B C 1
ATOM 5532 O O . ALA B 1 331 ? -14.883 28.344 -6.992 1 97 331 ALA B O 1
ATOM 5533 N N . ALA B 1 332 ? -16.031 28.078 -8.883 1 95.94 332 ALA B N 1
ATOM 5534 C CA . ALA B 1 332 ? -15.047 28.766 -9.711 1 95.94 332 ALA B CA 1
ATOM 5535 C C . ALA B 1 332 ? -14.922 30.234 -9.312 1 95.94 332 ALA B C 1
ATOM 5537 O O . ALA B 1 332 ? -13.812 30.781 -9.273 1 95.94 332 ALA B O 1
ATOM 5538 N N . GLU B 1 333 ? -16.047 30.766 -9.031 1 96.31 333 GLU B N 1
ATOM 5539 C CA . GLU B 1 333 ? -16.047 32.188 -8.617 1 96.31 333 GLU B CA 1
ATOM 5540 C C . GLU B 1 333 ? -15.336 32.344 -7.277 1 96.31 333 GLU B C 1
ATOM 5542 O O . GLU B 1 333 ? -14.617 33.344 -7.078 1 96.31 333 GLU B O 1
ATOM 5547 N N . GLU B 1 334 ? -15.57 31.453 -6.387 1 95.19 334 GLU B N 1
ATOM 5548 C CA . GLU B 1 334 ? -14.906 31.516 -5.09 1 95.19 334 GLU B CA 1
ATOM 5549 C C . GLU B 1 334 ? -13.398 31.359 -5.234 1 95.19 334 GLU B C 1
ATOM 5551 O O . GLU B 1 334 ? -12.625 32.062 -4.59 1 95.19 334 GLU B O 1
ATOM 5556 N N . ILE B 1 335 ? -12.945 30.453 -6.016 1 93.56 335 ILE B N 1
ATOM 5557 C CA . ILE B 1 335 ? -11.523 30.234 -6.258 1 93.56 335 ILE B CA 1
ATOM 5558 C C . ILE B 1 335 ? -10.914 31.5 -6.871 1 93.56 335 ILE B C 1
ATOM 5560 O O . ILE B 1 335 ? -9.844 31.953 -6.453 1 93.56 335 ILE B O 1
ATOM 5564 N N . ALA B 1 336 ? -11.641 32.094 -7.867 1 92.81 336 ALA B N 1
ATOM 5565 C CA . ALA B 1 336 ? -11.164 33.312 -8.5 1 92.81 336 ALA B CA 1
ATOM 5566 C C . ALA B 1 336 ? -11.062 34.438 -7.488 1 92.81 336 ALA B C 1
ATOM 5568 O O . ALA B 1 336 ? -10.109 35.219 -7.523 1 92.81 336 ALA B O 1
ATOM 5569 N N . SER B 1 337 ? -12.023 34.469 -6.637 1 93 337 SER B N 1
ATOM 5570 C CA . SER B 1 337 ? -12.031 35.5 -5.605 1 93 337 SER B CA 1
ATOM 5571 C C . SER B 1 337 ? -10.852 35.344 -4.656 1 93 337 SER B C 1
ATOM 5573 O O . SER B 1 337 ? -10.188 36.312 -4.316 1 93 337 SER B O 1
ATOM 5575 N N . ILE B 1 338 ? -10.562 34.156 -4.215 1 91.69 338 ILE B N 1
ATOM 5576 C CA . ILE B 1 338 ? -9.438 33.875 -3.326 1 91.69 338 ILE B CA 1
ATOM 5577 C C . ILE B 1 338 ? -8.125 34.219 -4.035 1 91.69 338 ILE B C 1
ATOM 5579 O O . ILE B 1 338 ? -7.23 34.844 -3.439 1 91.69 338 ILE B O 1
ATOM 5583 N N . ALA B 1 339 ? -8.062 33.906 -5.281 1 87.81 339 ALA B N 1
ATOM 5584 C CA . ALA B 1 339 ? -6.863 34.188 -6.07 1 87.81 339 ALA B CA 1
ATOM 5585 C C . ALA B 1 339 ? -6.633 35.688 -6.18 1 87.81 339 ALA B C 1
ATOM 5587 O O . ALA B 1 339 ? -5.496 36.156 -6.07 1 87.81 339 ALA B O 1
ATOM 5588 N N . LYS B 1 340 ? -7.668 36.375 -6.391 1 87.88 340 LYS B N 1
ATOM 5589 C CA . LYS B 1 340 ? -7.578 37.812 -6.5 1 87.88 340 LYS B CA 1
ATOM 5590 C C . LYS B 1 340 ? -7.141 38.438 -5.18 1 87.88 340 LYS B C 1
ATOM 5592 O O . LYS B 1 340 ? -6.324 39.375 -5.168 1 87.88 340 LYS B O 1
ATOM 5597 N N . LEU B 1 341 ? -7.641 37.875 -4.133 1 86.25 341 LEU B N 1
ATOM 5598 C CA . LEU B 1 341 ? -7.359 38.438 -2.811 1 86.25 341 LEU B CA 1
ATOM 5599 C C . LEU B 1 341 ? -5.938 38.094 -2.373 1 86.25 341 LEU B C 1
ATOM 5601 O O . LEU B 1 341 ? -5.359 38.781 -1.536 1 86.25 341 LEU B O 1
ATOM 5605 N N . THR B 1 342 ? -5.328 37.031 -2.967 1 83.25 342 THR B N 1
ATOM 5606 C CA . THR B 1 342 ? -4.02 36.594 -2.506 1 83.25 342 THR B CA 1
ATOM 5607 C C . THR B 1 342 ? -2.945 36.875 -3.545 1 83.25 342 THR B C 1
ATOM 5609 O O . THR B 1 342 ? -1.789 36.5 -3.381 1 83.25 342 THR B O 1
ATOM 5612 N N . SER B 1 343 ? -3.244 37.344 -4.738 1 75 343 SER B N 1
ATOM 5613 C CA . SER B 1 343 ? -2.359 37.562 -5.879 1 75 343 SER B CA 1
ATOM 5614 C C . SER B 1 343 ? -1.126 38.375 -5.477 1 75 343 SER B C 1
ATOM 5616 O O . SER B 1 343 ? -0.054 38.188 -6.062 1 75 343 SER B O 1
ATOM 5618 N N . HIS B 1 344 ? -1.24 39.094 -4.629 1 67.5 344 HIS B N 1
ATOM 5619 C CA . HIS B 1 344 ? -0.097 39.906 -4.215 1 67.5 344 HIS B CA 1
ATOM 5620 C C . HIS B 1 344 ? 0.858 39.094 -3.342 1 67.5 344 HIS B C 1
ATOM 5622 O O . HIS B 1 344 ? 1.981 39.531 -3.078 1 67.5 344 HIS B O 1
ATOM 5628 N N . ARG B 1 345 ? 0.342 37.875 -2.988 1 62.19 345 ARG B N 1
ATOM 5629 C CA . ARG B 1 345 ? 1.162 37.062 -2.115 1 62.19 345 ARG B CA 1
ATOM 5630 C C . ARG B 1 345 ? 1.871 35.969 -2.91 1 62.19 345 ARG B C 1
ATOM 5632 O O . ARG B 1 345 ? 1.23 35.188 -3.635 1 62.19 345 ARG B O 1
ATOM 5639 N N . SER B 1 346 ? 2.973 36.125 -3.482 1 52.62 346 SER B N 1
ATOM 5640 C CA . SER B 1 346 ? 3.775 35.25 -4.309 1 52.62 346 SER B CA 1
ATOM 5641 C C . SER B 1 346 ? 3.701 33.812 -3.803 1 52.62 346 SER B C 1
ATOM 5643 O O . SER B 1 346 ? 3.951 32.875 -4.555 1 52.62 346 SER B O 1
ATOM 5645 N N . SER B 1 347 ? 3.377 33.562 -2.59 1 49.47 347 SER B N 1
ATOM 5646 C CA . SER B 1 347 ? 3.678 32.312 -1.896 1 49.47 347 SER B CA 1
ATOM 5647 C C . SER B 1 347 ? 2.572 31.281 -2.102 1 49.47 347 SER B C 1
ATOM 5649 O O . SER B 1 347 ? 2.74 30.094 -1.771 1 49.47 347 SER B O 1
ATOM 5651 N N . LEU B 1 348 ? 1.412 31.672 -2.314 1 49.5 348 LEU B N 1
ATOM 5652 C CA . LEU B 1 348 ? 0.3 30.734 -2.25 1 49.5 348 LEU B CA 1
ATOM 5653 C C . LEU B 1 348 ? 0.471 29.625 -3.275 1 49.5 348 LEU B C 1
ATOM 5655 O O . LEU B 1 348 ? 0.218 28.453 -2.977 1 49.5 348 LEU B O 1
ATOM 5659 N N . PHE B 1 349 ? 0.807 30.031 -4.535 1 48.22 349 PHE B N 1
ATOM 5660 C CA . PHE B 1 349 ? 0.849 29.062 -5.625 1 48.22 349 PHE B CA 1
ATOM 5661 C C . PHE B 1 349 ? 2.152 28.266 -5.602 1 48.22 349 PHE B C 1
ATOM 5663 O O . PHE B 1 349 ? 2.35 27.359 -6.41 1 48.22 349 PHE B O 1
ATOM 5670 N N . SER B 1 350 ? 2.908 28.719 -4.656 1 43.09 350 SER B N 1
ATOM 5671 C CA . SER B 1 350 ? 4.164 27.984 -4.547 1 43.09 350 SER B CA 1
ATOM 5672 C C . SER B 1 350 ? 3.998 26.734 -3.693 1 43.09 350 SER B C 1
ATOM 5674 O O . SER B 1 350 ? 4.965 26 -3.453 1 43.09 350 SER B O 1
ATOM 5676 N N . ASN B 1 351 ? 2.797 26.688 -3.15 1 46.25 351 ASN B N 1
ATOM 5677 C CA . ASN B 1 351 ? 2.611 25.5 -2.318 1 46.25 351 ASN B CA 1
ATOM 5678 C C . ASN B 1 351 ? 2.449 24.234 -3.166 1 46.25 351 ASN B C 1
ATOM 5680 O O . ASN B 1 351 ? 1.55 24.172 -4.004 1 46.25 351 ASN B O 1
ATOM 5684 N N . PRO B 1 352 ? 3.49 23.5 -3.246 1 42.59 352 PRO B N 1
ATOM 5685 C CA . PRO B 1 352 ? 3.484 22.281 -4.066 1 42.59 352 PRO B CA 1
ATOM 5686 C C . PRO B 1 352 ? 2.164 21.516 -3.988 1 42.59 352 PRO B C 1
ATOM 5688 O O . PRO B 1 352 ? 1.909 20.625 -4.805 1 42.59 352 PRO B O 1
ATOM 5691 N N . LEU B 1 353 ? 1.474 21.719 -2.844 1 42.41 353 LEU B N 1
ATOM 5692 C CA . LEU B 1 353 ? 0.255 20.938 -2.695 1 42.41 353 LEU B CA 1
ATOM 5693 C C . LEU B 1 353 ? -0.889 21.547 -3.498 1 42.41 353 LEU B C 1
ATOM 5695 O O . LEU B 1 353 ? -2.014 21.031 -3.469 1 42.41 353 LEU B O 1
ATOM 5699 N N . CYS B 1 354 ? -0.622 22.781 -3.973 1 44.56 354 CYS B N 1
ATOM 5700 C CA . CYS B 1 354 ? -1.702 23.406 -4.73 1 44.56 354 CYS B CA 1
ATOM 5701 C C . CYS B 1 354 ? -1.933 22.672 -6.051 1 44.56 354 CYS B C 1
ATOM 5703 O O . CYS B 1 354 ? -1.185 22.859 -7.008 1 44.56 354 CYS B O 1
ATOM 5705 N N . ALA B 1 355 ? -2.176 21.375 -5.855 1 42.56 355 ALA B N 1
ATOM 5706 C CA . ALA B 1 355 ? -2.387 20.422 -6.941 1 42.56 355 ALA B CA 1
ATOM 5707 C C . ALA B 1 355 ? -3.055 21.094 -8.141 1 42.56 355 ALA B C 1
ATOM 5709 O O . ALA B 1 355 ? -2.744 20.766 -9.289 1 42.56 355 ALA B O 1
ATOM 5710 N N . PHE B 1 356 ? -4.375 21.531 -7.977 1 40.56 356 PHE B N 1
ATOM 5711 C CA . PHE B 1 356 ? -5.281 21.812 -9.078 1 40.56 356 PHE B CA 1
ATOM 5712 C C . PHE B 1 356 ? -5.348 23.312 -9.352 1 40.56 356 PHE B C 1
ATOM 5714 O O . PHE B 1 356 ? -5.34 24.125 -8.422 1 40.56 356 PHE B O 1
#

Secondary structure (DSSP, 8-state):
--PPPPPHHHHHHHHHHHHHTGGGG---S-HHHHHHHHTS-GGGSPPHHHHHHHHHHHHTT-TTTGGGHHHHHHHHHHHHHHHHHSTTTTSS-SHHHHHHHHHHHHHHHHTT-HHHHHHHHHHHHHHHHHTTGGGTTS-TTSPPPSSPPPSSHHHHHHHHHHHHHHHHHHHHHHHHH-PPPSS-GGG--SPPPPPHHHHHHT----PPPHHHHHTT----TTHHHHHHHHHHHHHHHHHH---GGG-TT-TTT-HHHHHHHHHHHHHHHHHHT--GGG-TTTTTT-HHHHHHHHHHHHHHHHHHHHHHHHHHHTT--HHHHHHHHHHHHHHHHHHHHHHHHHTT-TTSTT-TT---/--PPPPPHHHHHHHHHHHHHTGGGG---S-HHHHHHHHTS-GGGSPPHHHHHHHHHHHHTT-TTTGGGHHHHHHHHHHHHHHHHHSTTTTSS-SHHHHHHHHHHHHHHHHTT-HHHHHHHHHHHHHHHHHTTGGGTTS-TTSPPPSSPPPSSHHHHHHHHHHHHHHHHHHHHHHHHH-PPPSS-GGG--SPPPPPHHHHHHT----PPPHHHHHTT----TTHHHHHHHHHHHHHHHHHH---GGG-TT-TTT-HHHHHHHHHHHHHHHHHHT--GGG-TTTTTT-HHHHHHHHHHHHHHHHHHHHHHHHHHHTT--HHHHHHHHHHHHHHHHHHHHHHHHHTT-TTSTT-TT---

Nearest PDB structures (foldseek):
  6t80-assembly2_C  TM=2.774E-01  e=6.743E+00  Homo sapiens
  7kzv-assembly1_U  TM=2.122E-01  e=6.743E+00  Homo sapiens

Organism: Hypocrea jecorina (strain QM6a) (NCBI:txid431241)

pLDDT: mean 91.2, std 11.23, range [37.22, 98.75]

Sequence (712 aa):
MSEALPPSEMIEDLHTSFFSTQYHYMPAVHPGRYYKAFYGNSLNKPPMCLQYAIWAMGALWHPKYDRIADVFYKRARHYAETDELKGDGEHFITIAHAQTWVLITAYEARAMLYTRASMSAARGSRLVQMLALDRIDAPDDLLPPSLGPPIDWTELEERRRVFWIAFSNDAQGSIATGWNSIIRTEEIMTRLPASEAAFASGQEETAPFLYEVMKGAPYSGFTGFLVINEMLKSIMSHVHLIKSSDRPEDAINGAFWQRHRRLDNQLSTLFLFMPESFRLPDNIRDPLATYINLNFHACVICLHHVALEKIETHQLDDSLRKECHSLLKNAAEEIASIAKLTSHRSSLFSNPLCAFMSEALPPSEMIEDLHTSFFSTQYHYMPAVHPGRYYKAFYGNSLNKPPMCLQYAIWAMGALWHPKYDRIADVFYKRARHYAETDELKGDGEHFITIAHAQTWVLITAYEARAMLYTRASMSAARGSRLVQMLALDRIDAPDDLLPPSLGPPIDWTELEERRRVFWIAFSNDAQGSIATGWNSIIRTEEIMTRLPASEAAFASGQEETAPFLYEVMKGAPYSGFTGFLVINEMLKSIMSHVHLIKSSDRPEDAINGAFWQRHRRLDNQLSTLFLFMPESFRLPDNIRDPLATYINLNFHACVICLHHVALEKIETHQLDDSLRKECHSLLKNAAEEIASIAKLTSHRSSLFSNPLCAF

Radius of gyration: 26.46 Å; Cα contacts (8 Å, |Δi|>4): 955; chains: 2; bounding box: 66×79×56 Å

InterPro domains:
  IPR007219 Xylanolytic transcriptional activator, regulatory domain [PF04082] (17-243)
  IPR050815 Transcription factor, fungi [PTHR47338] (3-356)